Protein AF-A0A5B8XPP7-F1 (afdb_monomer_lite)

Organism: NCBI:txid2600177

Foldseek 3Di:
DDDDDDDDDDDDDDDDDDDDDDDDDDDDDDDDDDDDDDDDDDDDDDDDDDDDDDDDDDDDDDDPDDDDDDDFPPPAAPADAEFQAFDDFRVNYHGQWGQDPRTTHGTAQKKKKKWWKDQFFKWKWKAAQVRDIDTPVRQADPQQKGWDDRQADQRGGDDDIDRTMTMIGRRYDGDFFKMKMKIFGANLQAKIWMKMWMDHRRKIAIDIWTFHSGHGTMTDIAMAGHPDPGPGQFPFDFPADPQQQEDEAQKDKTATDGSHPQFFKKWKAKPPRHGQDMAGPPVRTIGIGGDPAFAKIKMKIFTAGPVGDTRIMDIGIHGYAYNQRDHPQCLVPARYALQSLLSLCVVCDVQAPWDCAAPVRHRPLQGRNSQSVCSVVPHFRAEDDDALIPRGTEHAGNLQSSLVNCCCRPVVKRWYWRAQLYDHDPNPDCSVHNFKIKTQDINNRGQAADDPRLVVSLVSLVSSNFPDWDAHVDPPHRRIIMTGD

InterPro domains:
  IPR009045 Peptidase M74/Hedgehog-like, zinc-binding domain superfamily [SSF55166] (384-484)

Secondary structure (DSSP, 8-state):
-----------------------------------------------------------PPPPP-------S------SSBPTTSB-SSGGGBPTTEEEETTEEEE--SEEEEEEE-SSS-EEEEEE-TTS-EEBTTB-B-TT-EEEEE-SEETTEESSSS--EEEEEEESSPPPSEEEEEEEEESS-SS-EEEEEEEEETTEEEEEEEEE-SSTTEE---EEEEETS---SS---EEPPPHHHHEEESSEEEE-EE-S-SS--EEEEEETTTEEEEEEEGGGTS-EEEE-SS-EEEEEEEEEE-TTS-EEEEEEEEEEEE-TTS----GGG--SS-HHHHHHHHHHTBTTEEE-SS-TTS--SS-SHHHHHHHHHTTPPEEPP-STT--S-EEPPPHHHHHHHHHHHHTT---EEEEESS-S---TT-GGGGT-EEEEEEETTEE--SS-HHHHHHHHHHHHTT-SEEE-BTBTT-TT-EEEE-

Radius of gyration: 31.95 Å; chains: 1; bounding box: 104×78×80 Å

Sequence (485 aa):
MKNLVKAASLLIFALVLQGSGCPEDGSAGLQDSPSGGSGPQGLLDNPGSDDDRPADSGQDPADPDSDLPSTHSTATGNGSLAAGQACSDTAACGVGLACEAGFCVNAGEMRIALVWTGQTDLDLHVRTPSGEEIYYRNRNSDDGGEFQKDGCIADRCDGENGPFSEAVLWVGLPTQGTYEFWAVNYDGVAAANATFEVRHDGHYETFSANVGGSAGAQSSIYTYTVDGEDSGPGDLRINSHTHEQWVRGPGVTFRVDTGSEDITTVSYTADGNFTLGQSTAADDFPLTYTFNNLGEHVIKASGFDNSGMELDNHEITLVVMDRNDGLPNPRSGAVVSERLLAKRIQHHAGSIDLYNVQVSGRNDGADSRSNINASANNQLARQSCYGNAPCGRTRLDARMLQAMVILRQVYGYSFRVTSIAGGSHSRRSRHYRGVAFDVDIINGRSVRGNTTLARQFMRACRDLGATEVLGPGNRGHSGHVHCAW

Structure (mmCIF, N/CA/C/O backbone):
data_AF-A0A5B8XPP7-F1
#
_entry.id   AF-A0A5B8XPP7-F1
#
loop_
_atom_site.group_PDB
_atom_site.id
_atom_site.type_symbol
_atom_site.label_atom_id
_atom_site.label_alt_id
_atom_site.label_comp_id
_atom_site.label_asym_id
_atom_site.label_entity_id
_atom_site.label_seq_id
_atom_site.pdbx_PDB_ins_code
_atom_site.Cartn_x
_atom_site.Cartn_y
_atom_site.Cartn_z
_atom_site.occupancy
_atom_site.B_iso_or_equiv
_atom_site.auth_seq_id
_atom_site.auth_comp_id
_atom_site.auth_asym_id
_atom_site.auth_atom_id
_atom_site.pdbx_PDB_model_num
ATOM 1 N N . MET A 1 1 ? -37.200 -37.316 12.743 1.00 40.22 1 MET A N 1
ATOM 2 C CA . MET A 1 1 ? -37.128 -38.475 11.827 1.00 40.22 1 MET A CA 1
ATOM 3 C C . MET A 1 1 ? -35.769 -38.435 11.149 1.00 40.22 1 MET A C 1
ATOM 5 O O . MET A 1 1 ? -35.443 -37.428 10.542 1.00 40.22 1 MET A O 1
ATOM 9 N N . LYS A 1 2 ? -34.947 -39.457 11.402 1.00 35.50 2 LYS A N 1
ATOM 10 C CA . LYS A 1 2 ? -33.564 -39.625 10.923 1.00 35.50 2 LYS A CA 1
ATOM 11 C C . LYS A 1 2 ? -33.579 -40.244 9.517 1.00 35.50 2 LYS A C 1
ATOM 13 O O . LYS A 1 2 ? -34.421 -41.102 9.305 1.00 35.50 2 LYS A O 1
ATOM 18 N N . ASN A 1 3 ? -32.644 -39.864 8.643 1.00 38.12 3 ASN A N 1
ATOM 19 C CA . ASN A 1 3 ? -32.110 -40.614 7.483 1.00 38.12 3 ASN A CA 1
ATOM 20 C C . ASN A 1 3 ? -30.834 -39.843 7.067 1.00 38.12 3 ASN A C 1
ATOM 22 O O . ASN A 1 3 ? -30.960 -38.694 6.670 1.00 38.12 3 ASN A O 1
ATOM 26 N N . LEU A 1 4 ? -29.575 -40.239 7.302 1.00 34.19 4 LEU A N 1
ATOM 27 C CA . LEU A 1 4 ? -28.856 -41.515 7.156 1.00 34.19 4 LEU A CA 1
ATOM 28 C C . LEU A 1 4 ? -28.816 -42.022 5.705 1.00 34.19 4 LEU A C 1
ATOM 30 O O . LEU A 1 4 ? -29.688 -42.766 5.277 1.00 34.19 4 LEU A O 1
ATOM 34 N N . VAL A 1 5 ? -27.738 -41.672 4.994 1.00 41.34 5 VAL A N 1
ATOM 35 C CA . VAL A 1 5 ? -27.169 -42.489 3.913 1.00 41.34 5 VAL A CA 1
ATOM 36 C C . VAL A 1 5 ? -25.669 -42.617 4.177 1.00 41.34 5 VAL A C 1
ATOM 38 O O . VAL A 1 5 ? -24.947 -41.626 4.246 1.00 41.34 5 VAL A O 1
ATOM 41 N N . LYS A 1 6 ? -25.224 -43.860 4.379 1.00 34.69 6 LYS A N 1
ATOM 42 C CA . LYS A 1 6 ? -23.832 -44.272 4.569 1.00 34.69 6 LYS A CA 1
ATOM 43 C C . LYS A 1 6 ? -23.532 -45.395 3.567 1.00 34.69 6 LYS A C 1
ATOM 45 O O . LYS A 1 6 ? -24.270 -46.370 3.536 1.00 34.69 6 LYS A O 1
ATOM 50 N N . ALA A 1 7 ? -22.405 -45.228 2.873 1.00 33.84 7 ALA A N 1
ATOM 51 C CA . ALA A 1 7 ? -21.412 -46.226 2.449 1.00 33.84 7 ALA A CA 1
ATOM 52 C C . ALA A 1 7 ? -21.721 -47.300 1.378 1.00 33.84 7 ALA A C 1
ATOM 54 O O . ALA A 1 7 ? -22.663 -48.074 1.507 1.00 33.84 7 ALA A O 1
ATOM 55 N N . ALA A 1 8 ? -20.771 -47.401 0.425 1.00 31.41 8 ALA A N 1
ATOM 56 C CA . ALA A 1 8 ? -19.990 -48.589 -0.008 1.00 31.41 8 ALA A CA 1
ATOM 57 C C . ALA A 1 8 ? -19.785 -48.592 -1.542 1.00 31.41 8 ALA A C 1
ATOM 59 O O . ALA A 1 8 ? -20.708 -48.238 -2.261 1.00 31.41 8 ALA A O 1
ATOM 60 N N . SER A 1 9 ? -18.712 -49.079 -2.172 1.00 32.25 9 SER A N 1
ATOM 61 C CA . SER A 1 9 ? -17.289 -49.322 -1.881 1.00 32.25 9 SER A CA 1
ATOM 62 C C . SER A 1 9 ? -16.698 -49.991 -3.148 1.00 32.25 9 SER A C 1
ATOM 64 O O . SER A 1 9 ? -17.393 -50.787 -3.773 1.00 32.25 9 SER A O 1
ATOM 66 N N . LEU A 1 10 ? -15.394 -49.772 -3.401 1.00 30.47 10 LEU A N 1
ATOM 67 C CA . LEU A 1 10 ? -14.413 -50.731 -3.975 1.00 30.47 10 LEU A CA 1
ATOM 68 C C . LEU A 1 10 ? -14.307 -50.932 -5.521 1.00 30.47 10 LEU A C 1
ATOM 70 O O . LEU A 1 10 ? -15.254 -51.404 -6.136 1.00 30.47 10 LEU A O 1
ATOM 74 N N . LEU A 1 11 ? -13.119 -50.677 -6.130 1.00 29.56 11 LEU A N 1
ATOM 75 C CA . LEU A 1 11 ? -12.095 -51.688 -6.551 1.00 29.56 11 LEU A CA 1
ATOM 76 C C . LEU A 1 11 ? -10.967 -51.139 -7.511 1.00 29.56 11 LEU A C 1
ATOM 78 O O . LEU A 1 11 ? -11.280 -50.691 -8.606 1.00 29.56 11 LEU A O 1
ATOM 82 N N . ILE A 1 12 ? -9.682 -51.336 -7.112 1.00 32.16 12 ILE A N 1
ATOM 83 C CA . ILE A 1 12 ? -8.396 -51.655 -7.852 1.00 32.16 12 ILE A CA 1
ATOM 84 C C . ILE A 1 12 ? -7.849 -50.622 -8.892 1.00 32.16 12 ILE A C 1
ATOM 86 O O . ILE A 1 12 ? -8.594 -50.152 -9.733 1.00 32.16 12 ILE A O 1
ATOM 90 N N . PHE A 1 13 ? -6.574 -50.175 -8.933 1.00 30.08 13 PHE A N 1
ATOM 91 C CA . PHE A 1 13 ? -5.285 -50.898 -8.979 1.00 30.08 13 PHE A CA 1
ATOM 92 C C . PHE A 1 13 ? -4.082 -50.074 -8.479 1.00 30.08 13 PHE A C 1
ATOM 94 O O . PHE A 1 13 ? -3.863 -48.945 -8.906 1.00 30.08 13 PHE A O 1
ATOM 101 N N . ALA A 1 14 ? -3.256 -50.714 -7.645 1.00 33.75 14 ALA A N 1
ATOM 102 C CA . ALA A 1 14 ? -1.866 -50.357 -7.383 1.00 33.75 14 ALA A CA 1
ATOM 103 C C . ALA A 1 14 ? -0.955 -51.229 -8.264 1.00 33.75 14 ALA A C 1
ATOM 105 O O . ALA A 1 14 ? -1.193 -52.433 -8.378 1.00 33.75 14 ALA A O 1
ATOM 106 N N . LEU A 1 15 ? 0.097 -50.645 -8.844 1.00 31.34 15 LEU A N 1
ATOM 107 C CA . LEU A 1 15 ? 1.203 -51.393 -9.440 1.00 31.34 15 LEU A CA 1
ATOM 108 C C . LEU A 1 15 ? 2.523 -50.895 -8.841 1.00 31.34 15 LEU A C 1
ATOM 110 O O . LEU A 1 15 ? 2.924 -49.751 -9.030 1.00 31.34 15 LEU A O 1
ATOM 114 N N . VAL A 1 16 ? 3.156 -51.791 -8.089 1.00 32.28 16 VAL A N 1
ATOM 115 C CA . VAL A 1 16 ? 4.529 -51.723 -7.585 1.00 32.28 16 VAL A CA 1
ATOM 116 C C . VAL A 1 16 ? 5.437 -52.361 -8.635 1.00 32.28 16 VAL A C 1
ATOM 118 O O . VAL A 1 16 ? 5.105 -53.431 -9.138 1.00 32.28 16 VAL A O 1
ATOM 121 N N . LEU A 1 17 ? 6.599 -51.765 -8.908 1.00 35.69 17 LEU A N 1
ATOM 122 C CA . LEU A 1 17 ? 7.737 -52.462 -9.512 1.00 35.69 17 LEU A CA 1
ATOM 123 C C . LEU A 1 17 ? 9.041 -51.987 -8.858 1.00 35.69 17 LEU A C 1
ATOM 125 O O . LEU A 1 17 ? 9.388 -50.810 -8.888 1.00 35.69 17 LEU A O 1
ATOM 129 N N . GLN A 1 18 ? 9.707 -52.953 -8.226 1.00 34.72 18 GLN A N 1
ATOM 130 C CA . GLN A 1 18 ? 11.056 -52.917 -7.666 1.00 34.72 18 GLN A CA 1
ATOM 131 C C . GLN A 1 18 ? 12.095 -53.270 -8.747 1.00 34.72 18 GLN A C 1
ATOM 133 O O . GLN A 1 18 ? 11.778 -53.987 -9.695 1.00 34.72 18 GLN A O 1
ATOM 138 N N . GLY A 1 19 ? 13.344 -52.840 -8.543 1.00 32.44 19 GLY A N 1
ATOM 139 C CA . GLY A 1 19 ? 14.541 -53.291 -9.272 1.00 32.44 19 GLY A CA 1
ATOM 140 C C . GLY A 1 19 ? 15.720 -52.345 -8.990 1.00 32.44 19 GLY A C 1
ATOM 141 O O . GLY A 1 19 ? 15.768 -51.277 -9.581 1.00 32.44 19 GLY A O 1
ATOM 142 N N . SER A 1 20 ? 16.515 -52.507 -7.924 1.00 34.69 20 SER A N 1
ATOM 143 C CA . SER A 1 20 ? 17.636 -53.455 -7.722 1.00 34.69 20 SER A CA 1
ATOM 144 C C . SER A 1 20 ? 18.937 -53.065 -8.445 1.00 34.69 20 SER A C 1
ATOM 146 O O . SER A 1 20 ? 19.009 -53.172 -9.663 1.00 34.69 20 SER A O 1
ATOM 148 N N . GLY A 1 21 ? 19.991 -52.772 -7.666 1.00 30.97 21 GLY A N 1
ATOM 149 C CA . GLY A 1 21 ? 21.364 -53.196 -7.989 1.00 30.97 21 GLY A CA 1
ATOM 150 C C . GLY A 1 21 ? 22.427 -52.108 -8.188 1.00 30.97 21 GLY A C 1
ATOM 151 O O . GLY A 1 21 ? 22.639 -51.653 -9.306 1.00 30.97 21 GLY A O 1
ATOM 152 N N . CYS A 1 22 ? 23.171 -51.795 -7.121 1.00 33.78 22 CYS A N 1
ATOM 153 C CA . CYS A 1 22 ? 24.566 -51.334 -7.195 1.00 33.78 22 CYS A CA 1
ATOM 154 C C . CYS A 1 22 ? 25.516 -52.532 -7.395 1.00 33.78 22 CYS A C 1
ATOM 156 O O . CYS A 1 22 ? 25.171 -53.644 -6.986 1.00 33.78 22 CYS A O 1
ATOM 158 N N . PRO A 1 23 ? 26.754 -52.285 -7.853 1.00 45.38 23 PRO A N 1
ATOM 159 C CA . PRO A 1 23 ? 27.913 -53.006 -7.342 1.00 45.38 23 PRO A CA 1
ATOM 160 C C . PRO A 1 23 ? 28.954 -52.054 -6.727 1.00 45.38 23 PRO A C 1
ATOM 162 O O . PRO A 1 23 ? 29.328 -51.045 -7.325 1.00 45.38 23 PRO A O 1
ATOM 165 N N . GLU A 1 24 ? 29.416 -52.416 -5.531 1.00 44.56 24 GLU A N 1
ATOM 166 C CA . GLU A 1 24 ? 30.692 -51.990 -4.948 1.00 44.56 24 GLU A CA 1
ATOM 167 C C . GLU A 1 24 ? 31.795 -52.993 -5.320 1.00 44.56 24 GLU A C 1
ATOM 169 O O . GLU A 1 24 ? 31.503 -54.170 -5.504 1.00 44.56 24 GLU A O 1
ATOM 174 N N . ASP A 1 25 ? 33.033 -52.499 -5.404 1.00 38.44 25 ASP A N 1
ATOM 175 C CA . ASP A 1 25 ? 34.328 -53.152 -5.115 1.00 38.44 25 ASP A CA 1
ATOM 176 C C . ASP A 1 25 ? 35.405 -52.072 -5.402 1.00 38.44 25 ASP A C 1
ATOM 178 O O . ASP A 1 25 ? 35.324 -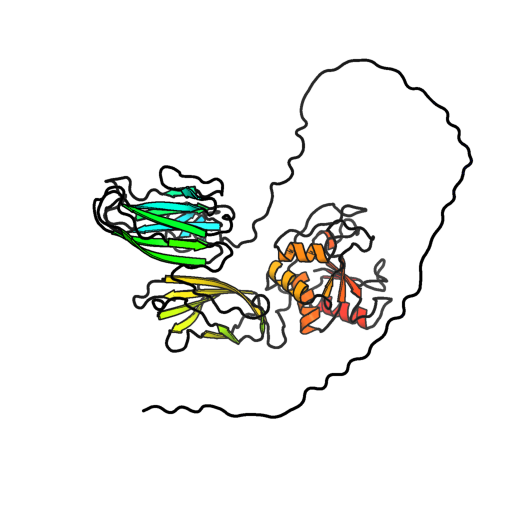51.393 -6.422 1.00 38.44 25 ASP A O 1
ATOM 182 N N . GLY A 1 26 ? 36.448 -51.769 -4.626 1.00 32.50 26 GLY A N 1
ATOM 183 C CA . GLY A 1 26 ? 36.972 -52.261 -3.358 1.00 32.50 26 GLY A CA 1
ATOM 184 C C . GLY A 1 26 ? 38.334 -51.573 -3.083 1.00 32.50 26 GLY A C 1
ATOM 185 O O . GLY A 1 26 ? 39.210 -51.561 -3.938 1.00 32.50 26 GLY A O 1
ATOM 186 N N . SER A 1 27 ? 38.444 -50.950 -1.904 1.00 35.06 27 SER A N 1
ATOM 187 C CA . SER A 1 27 ? 39.590 -50.738 -0.980 1.00 35.06 27 SER A CA 1
ATOM 188 C C . SER A 1 27 ? 41.078 -50.554 -1.390 1.00 35.06 27 SER A C 1
ATOM 190 O O . SER A 1 27 ? 41.650 -51.365 -2.108 1.00 35.06 27 SER A O 1
ATOM 192 N N . ALA A 1 28 ? 41.708 -49.649 -0.604 1.00 33.12 28 ALA A N 1
ATOM 193 C CA . ALA A 1 28 ? 43.111 -49.561 -0.119 1.00 33.12 28 ALA A CA 1
ATOM 194 C C . ALA A 1 28 ? 44.185 -49.090 -1.129 1.00 33.12 28 ALA A C 1
ATOM 196 O O . ALA A 1 28 ? 44.286 -49.618 -2.222 1.00 33.12 28 ALA A O 1
ATOM 197 N N . GLY A 1 29 ? 45.041 -48.091 -0.885 1.00 30.58 29 GLY A N 1
ATOM 198 C CA . GLY A 1 29 ? 45.631 -47.549 0.344 1.00 30.58 29 GLY A CA 1
ATOM 199 C C . GLY A 1 29 ? 47.150 -47.769 0.268 1.00 30.58 29 GLY A C 1
ATOM 200 O O . GLY A 1 29 ? 47.541 -48.912 0.076 1.00 30.58 29 GLY A O 1
ATOM 201 N N . LEU A 1 30 ? 47.973 -46.709 0.358 1.00 31.81 30 LEU A N 1
ATOM 202 C CA . LEU A 1 30 ? 49.319 -46.661 0.972 1.00 31.81 30 LEU A CA 1
ATOM 203 C C . LEU A 1 30 ? 50.063 -45.343 0.661 1.00 31.81 30 LEU A C 1
ATOM 205 O O . LEU A 1 30 ? 49.893 -44.722 -0.385 1.00 31.81 30 LEU A O 1
ATOM 209 N N . GLN A 1 31 ? 50.843 -44.942 1.661 1.00 36.09 31 GLN A N 1
ATOM 210 C CA . GLN A 1 31 ? 51.663 -43.743 1.827 1.00 36.09 31 GLN A CA 1
ATOM 211 C C . GLN A 1 31 ? 52.929 -43.768 0.951 1.00 36.09 31 GLN A C 1
ATOM 213 O O . GLN A 1 31 ? 53.447 -44.845 0.683 1.00 36.09 31 GLN A O 1
ATOM 218 N N . ASP A 1 32 ? 53.446 -42.592 0.569 1.00 31.78 32 ASP A N 1
ATOM 219 C CA . ASP A 1 32 ? 54.797 -42.143 0.962 1.00 31.78 32 ASP A CA 1
ATOM 220 C C . ASP A 1 32 ? 55.148 -40.751 0.391 1.00 31.78 32 ASP A C 1
ATOM 222 O O . ASP A 1 32 ? 54.957 -40.451 -0.785 1.00 31.78 32 ASP A O 1
ATOM 226 N N . SER A 1 33 ? 55.676 -39.894 1.269 1.00 37.53 33 SER A N 1
ATOM 227 C CA . SER A 1 33 ? 56.521 -38.721 0.952 1.00 37.53 33 SER A CA 1
ATOM 228 C C . SER A 1 33 ? 57.992 -39.199 0.897 1.00 37.53 33 SER A C 1
ATOM 230 O O . SER A 1 33 ? 58.245 -40.251 1.486 1.00 37.53 33 SER A O 1
ATOM 232 N N . PRO A 1 34 ? 58.991 -38.487 0.303 1.00 46.88 34 PRO A N 1
ATOM 233 C CA . PRO A 1 34 ? 59.491 -37.224 0.884 1.00 46.88 34 PRO A CA 1
ATOM 234 C C . PRO A 1 34 ? 60.218 -36.194 -0.038 1.00 46.88 34 PRO A C 1
ATOM 236 O O . PRO A 1 34 ? 60.798 -36.512 -1.068 1.00 46.88 34 PRO A O 1
ATOM 239 N N . SER A 1 35 ? 60.251 -34.949 0.471 1.00 34.09 35 SER A N 1
ATOM 240 C CA . SER A 1 35 ? 61.376 -33.978 0.562 1.00 34.09 35 SER A CA 1
ATOM 241 C C . SER A 1 35 ? 62.116 -33.381 -0.659 1.00 34.09 35 SER A C 1
ATOM 243 O O . SER A 1 35 ? 62.692 -34.104 -1.463 1.00 34.09 35 SER A O 1
ATOM 245 N N . GLY A 1 36 ? 62.321 -32.046 -0.603 1.00 30.02 36 GLY A N 1
ATOM 246 C CA . GLY A 1 36 ? 63.621 -31.395 -0.895 1.00 30.02 36 GLY A CA 1
ATOM 247 C C . GLY A 1 36 ? 63.609 -30.082 -1.709 1.00 30.02 36 GLY A C 1
ATOM 248 O O . GLY A 1 36 ? 63.715 -30.144 -2.924 1.00 30.02 36 GLY A O 1
ATOM 249 N N . GLY A 1 37 ? 63.525 -28.904 -1.060 1.00 29.20 37 GLY A N 1
ATOM 250 C CA . GLY A 1 37 ? 64.547 -27.818 -1.103 1.00 29.20 37 GLY A CA 1
ATOM 251 C C . GLY A 1 37 ? 64.252 -26.718 -2.151 1.00 29.20 37 GLY A C 1
ATOM 252 O O . GLY A 1 37 ? 63.786 -27.037 -3.230 1.00 29.20 37 GLY A O 1
ATOM 253 N N . SER A 1 38 ? 64.467 -25.403 -1.986 1.00 33.53 38 SER A N 1
ATOM 254 C CA . SER A 1 38 ? 65.327 -24.608 -1.088 1.00 33.53 38 SER A CA 1
ATOM 255 C C . SER A 1 38 ? 64.905 -23.115 -1.156 1.00 33.53 38 SER A C 1
ATOM 257 O O . SER A 1 38 ? 64.553 -22.650 -2.238 1.00 33.53 38 SER A O 1
ATOM 259 N N . GLY A 1 39 ? 64.977 -22.360 -0.043 1.00 30.38 39 GLY A N 1
ATOM 260 C CA . GLY A 1 39 ? 65.051 -20.872 -0.021 1.00 30.38 39 GLY A CA 1
ATOM 261 C C . GLY A 1 39 ? 66.454 -20.358 -0.420 1.00 30.38 39 GLY A C 1
ATOM 262 O O . GLY A 1 39 ? 67.233 -21.201 -0.876 1.00 30.38 39 GLY A O 1
ATOM 263 N N . PRO A 1 40 ? 66.847 -19.060 -0.260 1.00 49.62 40 PRO A N 1
ATOM 264 C CA . PRO A 1 40 ? 66.629 -18.139 0.897 1.00 49.62 40 PRO A CA 1
ATOM 265 C C . PRO A 1 40 ? 66.149 -16.699 0.493 1.00 49.62 40 PRO A C 1
ATOM 267 O O . PRO A 1 40 ? 66.137 -16.391 -0.691 1.00 49.62 40 PRO A O 1
ATOM 270 N N . GLN A 1 41 ? 65.552 -15.808 1.317 1.00 36.53 41 GLN A N 1
ATOM 271 C CA . GLN A 1 41 ? 65.899 -15.092 2.583 1.00 36.53 41 GLN A CA 1
ATOM 272 C C . GLN A 1 41 ? 66.907 -13.912 2.472 1.00 36.53 41 GLN A C 1
ATOM 274 O O . GLN A 1 41 ? 68.000 -14.089 1.945 1.00 36.53 41 GLN A O 1
ATOM 279 N N . GLY A 1 42 ? 66.539 -12.752 3.061 1.00 29.45 42 GLY A N 1
ATOM 280 C CA . GLY A 1 42 ? 67.396 -11.582 3.382 1.00 29.45 42 GLY A CA 1
ATOM 281 C C . GLY A 1 42 ? 66.677 -10.216 3.250 1.00 29.45 42 GLY A C 1
ATOM 282 O O . GLY A 1 42 ? 66.520 -9.768 2.123 1.00 29.45 42 GLY A O 1
ATOM 283 N N . LEU A 1 43 ? 66.031 -9.638 4.288 1.00 32.22 43 LEU A N 1
ATOM 284 C CA . LEU A 1 43 ? 66.569 -8.729 5.347 1.00 32.22 43 LEU A CA 1
ATOM 285 C C . LEU A 1 43 ? 67.069 -7.363 4.787 1.00 32.22 43 LEU A C 1
ATOM 287 O O . LEU A 1 43 ? 67.746 -7.372 3.772 1.00 32.22 43 LEU A O 1
ATOM 291 N N . LEU A 1 44 ? 66.882 -6.162 5.360 1.00 31.89 44 LEU A N 1
ATOM 292 C CA . LEU A 1 44 ? 66.308 -5.633 6.609 1.00 31.89 44 LEU A CA 1
ATOM 293 C C . LEU A 1 44 ? 66.357 -4.070 6.556 1.00 31.89 44 LEU A C 1
ATOM 295 O O . LEU A 1 44 ? 66.992 -3.509 5.667 1.00 31.89 44 LEU A O 1
ATOM 299 N N . ASP A 1 45 ? 65.763 -3.435 7.576 1.00 31.12 45 ASP A N 1
ATOM 300 C CA . ASP A 1 45 ? 66.123 -2.138 8.200 1.00 31.12 45 ASP A CA 1
ATOM 301 C C . ASP A 1 45 ? 65.294 -0.859 7.932 1.00 31.12 45 ASP A C 1
ATOM 303 O O . ASP A 1 45 ? 65.375 -0.187 6.907 1.00 31.12 45 ASP A O 1
ATOM 307 N N . ASN A 1 46 ? 64.557 -0.500 8.991 1.00 38.03 46 ASN A N 1
ATOM 308 C CA . ASN A 1 46 ? 64.173 0.842 9.450 1.00 38.03 46 ASN A CA 1
ATOM 309 C C . ASN A 1 46 ? 65.200 1.249 10.540 1.00 38.03 46 ASN A C 1
ATOM 311 O O . ASN A 1 46 ? 65.687 0.330 11.209 1.00 38.03 46 ASN A O 1
ATOM 315 N N . PRO A 1 47 ? 65.546 2.533 10.796 1.00 47.56 47 PRO A N 1
ATOM 316 C CA . PRO A 1 47 ? 64.793 3.301 11.813 1.00 47.56 47 PRO A CA 1
ATOM 317 C C . PRO A 1 47 ? 64.871 4.848 11.687 1.00 47.56 47 PRO A C 1
ATOM 319 O O . PRO A 1 47 ? 65.702 5.392 10.963 1.00 47.56 47 PRO A O 1
ATOM 322 N N . GLY A 1 48 ? 64.074 5.572 12.486 1.00 27.67 48 GLY A N 1
ATOM 323 C CA . GLY A 1 48 ? 64.357 6.977 12.823 1.00 27.67 48 GLY A CA 1
ATOM 324 C C . GLY A 1 48 ? 63.151 7.779 13.312 1.00 27.67 48 GLY A C 1
ATOM 325 O O . GLY A 1 48 ? 62.229 8.026 12.546 1.00 27.67 48 GLY A O 1
ATOM 326 N N . SER A 1 49 ? 63.184 8.155 14.585 1.00 33.25 49 SER A N 1
ATOM 327 C CA . SER A 1 49 ? 62.135 8.722 15.429 1.00 33.25 49 SER A CA 1
ATOM 328 C C . SER A 1 49 ? 62.245 10.245 15.642 1.00 33.25 49 SER A C 1
ATOM 330 O O . SER A 1 49 ? 63.268 10.843 15.322 1.00 33.25 49 SER A O 1
ATOM 332 N N . ASP A 1 50 ? 61.182 10.789 16.251 1.00 33.72 50 ASP A N 1
ATOM 333 C CA . ASP A 1 50 ? 61.136 11.899 17.226 1.00 33.72 50 ASP A CA 1
ATOM 334 C C . ASP A 1 50 ? 60.458 13.241 16.843 1.00 33.72 50 ASP A C 1
ATOM 336 O O . ASP A 1 50 ? 60.922 14.017 16.012 1.00 33.72 50 ASP A O 1
ATOM 340 N N . ASP A 1 51 ? 59.351 13.442 17.577 1.00 34.16 51 ASP A N 1
ATOM 341 C CA . ASP A 1 51 ? 58.915 14.611 18.357 1.00 34.16 51 ASP A CA 1
ATOM 342 C C . ASP A 1 51 ? 57.962 15.719 17.845 1.00 34.16 51 ASP A C 1
ATOM 344 O O . ASP A 1 51 ? 58.056 16.267 16.750 1.00 34.16 51 ASP A O 1
ATOM 348 N N . ASP A 1 52 ? 57.067 16.037 18.799 1.00 31.48 52 ASP A N 1
ATOM 349 C CA . ASP A 1 52 ? 56.245 17.232 19.050 1.00 31.48 52 ASP A CA 1
ATOM 350 C C . ASP A 1 52 ? 54.766 17.308 18.581 1.00 31.48 52 ASP A C 1
ATOM 352 O O . ASP A 1 52 ? 54.406 17.723 17.481 1.00 31.48 52 ASP A O 1
ATOM 356 N N . ARG A 1 53 ? 53.872 16.986 19.537 1.00 31.27 53 ARG A N 1
ATOM 357 C CA . ARG A 1 53 ? 52.497 17.526 19.721 1.00 31.27 53 ARG A CA 1
ATOM 358 C C . ARG A 1 53 ? 52.571 18.923 20.409 1.00 31.27 53 ARG A C 1
ATOM 360 O O . ARG A 1 53 ? 53.629 19.184 20.976 1.00 31.27 53 ARG A O 1
ATOM 367 N N . PRO A 1 54 ? 51.499 19.766 20.528 1.00 44.84 54 PRO A N 1
ATOM 368 C CA . PRO A 1 54 ? 50.060 19.428 20.467 1.00 44.84 54 PRO A CA 1
ATOM 369 C C . PRO A 1 54 ? 49.067 20.449 19.831 1.00 44.84 54 PRO A C 1
ATOM 371 O O . PRO A 1 54 ? 49.425 21.569 19.486 1.00 44.84 54 PRO A O 1
ATOM 374 N N . ALA A 1 55 ? 47.784 20.027 19.865 1.00 29.05 55 ALA A N 1
ATOM 375 C CA . ALA A 1 55 ? 46.516 20.793 19.837 1.00 29.05 55 ALA A CA 1
ATOM 376 C C . ALA A 1 55 ? 46.032 21.269 18.444 1.00 29.05 55 ALA A C 1
ATOM 378 O O . ALA A 1 55 ? 46.836 21.654 17.612 1.00 29.05 55 ALA A O 1
ATOM 379 N N . ASP A 1 56 ? 44.752 21.264 18.059 1.00 27.11 56 ASP A N 1
ATOM 380 C CA . ASP A 1 56 ? 43.471 21.190 18.768 1.00 27.11 56 ASP A CA 1
ATOM 381 C C . ASP A 1 56 ? 42.342 20.910 17.739 1.00 27.11 56 ASP A C 1
ATOM 383 O O . ASP A 1 56 ? 42.453 21.292 16.574 1.00 27.11 56 ASP A O 1
ATOM 387 N N . SER A 1 57 ? 41.231 20.347 18.217 1.00 28.09 57 SER A N 1
ATOM 388 C CA . SER A 1 57 ? 39.859 20.380 17.679 1.00 28.09 57 SER A CA 1
ATOM 389 C C . SER A 1 57 ? 39.466 19.557 16.430 1.00 28.09 57 SER A C 1
ATOM 391 O O . SER A 1 57 ? 39.736 19.914 15.288 1.00 28.09 57 SER A O 1
ATOM 393 N N . GLY A 1 58 ? 38.651 18.519 16.680 1.00 31.59 58 GLY A N 1
ATOM 394 C CA . GLY A 1 58 ? 37.410 18.305 15.923 1.00 31.59 58 GLY A CA 1
ATOM 395 C C . GLY A 1 58 ? 37.377 17.191 14.874 1.00 31.59 58 GLY A C 1
ATOM 396 O O . GLY A 1 58 ? 37.233 17.477 13.689 1.00 31.59 58 GLY A O 1
ATOM 397 N N . GLN A 1 59 ? 37.395 15.925 15.297 1.00 27.94 59 GLN A N 1
ATOM 398 C CA . GLN A 1 59 ? 36.800 14.830 14.520 1.00 27.94 59 GLN A CA 1
ATOM 399 C C . GLN A 1 59 ? 35.965 13.947 15.450 1.00 27.94 59 GLN A C 1
ATOM 401 O O . GLN A 1 59 ? 36.522 13.169 16.222 1.00 27.94 59 GLN A O 1
ATOM 406 N N . ASP A 1 60 ? 34.641 14.082 15.359 1.00 31.36 60 ASP A N 1
ATOM 407 C CA . ASP A 1 60 ? 33.718 13.029 15.782 1.00 31.36 60 ASP A CA 1
ATOM 408 C C . ASP A 1 60 ? 33.755 11.891 14.745 1.00 31.36 60 ASP A C 1
ATOM 410 O O . ASP A 1 60 ? 33.746 12.161 13.536 1.00 31.36 60 ASP A O 1
ATOM 414 N N . PRO A 1 61 ? 33.824 10.621 15.177 1.00 32.84 61 PRO A N 1
ATOM 415 C CA . PRO A 1 61 ? 33.687 9.476 14.296 1.00 32.84 61 PRO A CA 1
ATOM 416 C C . PRO A 1 61 ? 32.217 9.252 13.924 1.00 32.84 61 PRO A C 1
ATOM 418 O O . PRO A 1 61 ? 31.303 9.531 14.690 1.00 32.84 61 PRO A O 1
ATOM 421 N N . ALA A 1 62 ? 32.030 8.732 12.714 1.00 30.47 62 ALA A N 1
ATOM 422 C CA . ALA A 1 62 ? 30.753 8.386 12.117 1.00 30.47 62 ALA A CA 1
ATOM 423 C C . ALA A 1 62 ? 29.851 7.545 13.036 1.00 30.47 62 ALA A C 1
ATOM 425 O O . ALA A 1 62 ? 30.276 6.505 13.539 1.00 30.47 62 ALA A O 1
ATOM 426 N N . ASP A 1 63 ? 28.596 7.972 13.142 1.00 30.14 63 ASP A N 1
ATOM 427 C CA . ASP A 1 63 ? 27.473 7.183 13.636 1.00 30.14 63 ASP A CA 1
ATOM 428 C C . ASP A 1 63 ? 26.809 6.452 12.447 1.00 30.14 63 ASP A C 1
ATOM 430 O O . ASP A 1 63 ? 26.405 7.113 11.481 1.00 30.14 63 ASP A O 1
ATOM 434 N N . PRO A 1 64 ? 26.764 5.107 12.417 1.00 39.41 64 PRO A N 1
ATOM 435 C CA . PRO A 1 64 ? 25.935 4.350 11.492 1.00 39.41 64 PRO A CA 1
ATOM 436 C C . PRO A 1 64 ? 24.608 3.971 12.175 1.00 39.41 64 PRO A C 1
ATOM 438 O O . PRO A 1 64 ? 24.626 3.385 13.247 1.00 39.41 64 PRO A O 1
ATOM 441 N N . ASP A 1 65 ? 23.491 4.213 11.483 1.00 34.91 65 ASP A N 1
ATOM 442 C CA . ASP A 1 65 ? 22.089 3.963 11.888 1.00 34.91 65 ASP A CA 1
ATOM 443 C C . ASP A 1 65 ? 21.363 5.091 12.638 1.00 34.91 65 ASP A C 1
ATOM 445 O O . ASP A 1 65 ? 20.974 4.986 13.795 1.00 34.91 65 ASP A O 1
ATOM 449 N N . SER A 1 66 ? 21.000 6.131 11.889 1.00 35.56 66 SER A N 1
ATOM 450 C CA . SER A 1 66 ? 19.706 6.796 12.071 1.00 35.56 66 SER A CA 1
ATOM 451 C C . SER A 1 66 ? 19.249 7.350 10.726 1.00 35.56 66 SER A C 1
ATOM 453 O O . SER A 1 66 ? 19.750 8.363 10.264 1.00 35.56 66 SER A O 1
ATOM 455 N N . ASP A 1 67 ? 18.409 6.584 10.029 1.00 32.50 67 ASP A N 1
ATOM 456 C CA . ASP A 1 67 ? 17.414 7.067 9.059 1.00 32.50 67 ASP A CA 1
ATOM 457 C C . ASP A 1 67 ? 16.764 5.846 8.390 1.00 32.50 67 ASP A C 1
ATOM 459 O O . ASP A 1 67 ? 17.039 5.484 7.239 1.00 32.50 67 ASP A O 1
ATOM 463 N N . LEU A 1 68 ? 15.887 5.178 9.140 1.00 32.22 68 LEU A N 1
ATOM 464 C CA . LEU A 1 68 ? 14.828 4.375 8.542 1.00 32.22 68 LEU A CA 1
ATOM 465 C C . LEU A 1 68 ? 13.675 5.331 8.203 1.00 32.22 68 LEU A C 1
ATOM 467 O O . LEU A 1 68 ? 13.075 5.885 9.121 1.00 32.22 68 LEU A O 1
ATOM 471 N N . PRO A 1 69 ? 13.326 5.550 6.922 1.00 29.12 69 PRO A N 1
ATOM 472 C CA . PRO A 1 69 ? 12.048 6.161 6.598 1.00 29.12 69 PRO A CA 1
ATOM 473 C C . PRO A 1 69 ? 10.958 5.106 6.827 1.00 29.12 69 PRO A C 1
ATOM 475 O O . PRO A 1 69 ? 10.973 4.056 6.177 1.00 29.12 69 PRO A O 1
ATOM 478 N N . SER A 1 70 ? 10.044 5.370 7.765 1.00 32.41 70 SER A N 1
ATOM 479 C CA . SER A 1 70 ? 8.874 4.526 8.019 1.00 32.41 70 SER A CA 1
ATOM 480 C C . SER A 1 70 ? 7.982 4.448 6.776 1.00 32.41 70 SER A C 1
ATOM 482 O O . SER A 1 70 ? 7.925 5.353 5.936 1.00 32.41 70 SER A O 1
ATOM 484 N N . THR A 1 71 ? 7.347 3.292 6.599 1.00 31.98 71 THR A N 1
ATOM 485 C CA . THR A 1 71 ? 6.698 2.881 5.349 1.00 31.98 71 THR A CA 1
ATOM 486 C C . THR A 1 71 ? 5.183 2.788 5.427 1.00 31.98 71 THR A C 1
ATOM 488 O O . THR A 1 71 ? 4.577 2.152 4.564 1.00 31.98 71 THR A O 1
ATOM 491 N N . HIS A 1 72 ? 4.565 3.428 6.412 1.00 37.16 72 HIS A N 1
ATOM 492 C CA . HIS A 1 72 ? 3.142 3.284 6.685 1.00 37.16 72 HIS A CA 1
ATOM 493 C C . HIS A 1 72 ? 2.477 4.656 6.646 1.00 37.16 72 HIS A C 1
ATOM 495 O O . HIS A 1 72 ? 3.004 5.648 7.145 1.00 37.16 72 HIS A O 1
ATOM 501 N N . SER A 1 73 ? 1.374 4.741 5.908 1.00 37.62 73 SER A N 1
ATOM 502 C CA . SER A 1 73 ? 0.639 5.978 5.674 1.00 37.62 73 SER A CA 1
ATOM 503 C C . SER A 1 73 ? -0.080 6.396 6.956 1.00 37.62 73 SER A C 1
ATOM 505 O O . SER A 1 73 ? -1.292 6.242 7.062 1.00 37.62 73 SER A O 1
ATOM 507 N N . THR A 1 74 ? 0.637 6.979 7.914 1.00 44.66 74 THR A N 1
ATOM 508 C CA . THR A 1 74 ? 0.007 7.835 8.916 1.00 44.66 74 THR A CA 1
ATOM 509 C C . THR A 1 74 ? -0.365 9.124 8.194 1.00 44.66 74 THR A C 1
ATOM 511 O O . THR A 1 74 ? 0.480 9.960 7.866 1.00 44.66 74 THR A O 1
ATOM 514 N N . ALA A 1 75 ? -1.641 9.266 7.832 1.00 46.34 75 ALA A N 1
ATOM 515 C CA . ALA A 1 75 ? -2.145 10.539 7.343 1.00 46.34 75 ALA A CA 1
ATOM 516 C C . ALA A 1 75 ? -1.905 11.567 8.455 1.00 46.34 75 ALA A C 1
ATOM 518 O O . ALA A 1 75 ? -2.623 11.600 9.446 1.00 46.34 75 ALA A O 1
ATOM 519 N N . THR A 1 76 ? -0.847 12.362 8.335 1.00 55.19 76 THR A N 1
ATOM 520 C CA . THR A 1 76 ? -0.623 13.500 9.218 1.00 55.19 76 THR A CA 1
ATOM 521 C C . THR A 1 76 ? -1.434 14.661 8.679 1.00 55.19 76 THR A C 1
ATOM 523 O O . THR A 1 76 ? -1.502 14.891 7.466 1.00 55.19 76 THR A O 1
ATOM 526 N N . GLY A 1 77 ? -2.091 15.378 9.582 1.00 55.41 77 GLY A N 1
ATOM 527 C CA . GLY A 1 77 ? -2.808 16.581 9.215 1.00 55.41 77 GLY A CA 1
ATOM 528 C C . GLY A 1 77 ? -1.882 17.631 8.598 1.00 55.41 77 GLY A C 1
ATOM 529 O O . GLY A 1 77 ? -0.677 17.666 8.847 1.00 55.41 77 GLY A O 1
ATOM 530 N N . ASN A 1 78 ? -2.436 18.493 7.750 1.00 75.75 78 ASN A N 1
ATOM 531 C CA . ASN A 1 78 ? -1.732 19.647 7.180 1.00 75.75 78 ASN A CA 1
ATOM 532 C C . ASN A 1 78 ? -2.408 20.979 7.541 1.00 75.75 78 ASN A C 1
ATOM 534 O O . ASN A 1 78 ? -2.079 22.025 6.975 1.00 75.75 78 ASN A O 1
ATOM 538 N N . GLY A 1 79 ? -3.370 20.923 8.455 1.00 77.50 79 GLY A N 1
ATOM 539 C CA . GLY A 1 79 ? -4.141 22.041 8.949 1.00 77.50 79 GLY A CA 1
ATOM 540 C C . GLY A 1 79 ? -3.423 22.790 10.064 1.00 77.50 79 GLY A C 1
ATOM 541 O O . GLY A 1 79 ? -2.216 22.677 10.272 1.00 77.50 79 GLY A O 1
ATOM 542 N N . SER A 1 80 ? -4.179 23.623 10.770 1.00 83.69 80 SER A N 1
ATOM 543 C CA . SER A 1 80 ? -3.644 24.535 11.786 1.00 83.69 80 SER A CA 1
ATOM 544 C C . SER A 1 80 ? -4.087 24.202 13.208 1.00 83.69 80 SER A C 1
ATOM 546 O O . SER A 1 80 ? -3.706 24.923 14.128 1.00 83.69 80 SER A O 1
ATOM 548 N N . LEU A 1 81 ? -4.925 23.176 13.400 1.00 77.81 81 LEU A N 1
ATOM 549 C CA . LEU A 1 81 ? -5.409 22.799 14.725 1.00 77.81 81 LEU A CA 1
ATOM 550 C C . LEU A 1 81 ? -4.309 22.071 15.507 1.00 77.81 81 LEU A C 1
ATOM 552 O O . LEU A 1 81 ? -3.757 21.074 15.047 1.00 77.81 81 LEU A O 1
ATOM 556 N N . ALA A 1 82 ? -3.989 22.578 16.691 1.00 75.00 82 ALA A N 1
ATOM 557 C CA . ALA A 1 82 ? -3.056 21.981 17.634 1.00 75.00 82 ALA A CA 1
ATOM 558 C C . ALA A 1 82 ? -3.682 20.794 18.386 1.00 75.00 82 ALA A C 1
ATOM 560 O O . ALA A 1 82 ? -4.904 20.628 18.410 1.00 75.00 82 ALA A O 1
ATOM 561 N N . ALA A 1 83 ? -2.837 19.995 19.043 1.00 73.38 83 ALA A N 1
ATOM 562 C CA . ALA A 1 83 ? -3.285 18.892 19.886 1.00 73.38 83 ALA A CA 1
ATOM 563 C C . ALA A 1 83 ? -4.296 19.376 20.948 1.00 73.38 83 ALA A C 1
ATOM 565 O O . ALA A 1 83 ? -4.131 20.444 21.541 1.00 73.38 83 ALA A O 1
ATOM 566 N N . GLY A 1 84 ? -5.362 18.606 21.160 1.00 61.56 84 GLY A N 1
ATOM 567 C CA . GLY A 1 84 ? -6.486 18.921 22.041 1.00 61.56 84 GLY A CA 1
ATOM 568 C C . GLY A 1 84 ? -7.570 19.819 21.430 1.00 61.56 84 GLY A C 1
ATOM 569 O O . GLY A 1 84 ? -8.599 20.029 22.068 1.00 61.56 84 GLY A O 1
ATOM 570 N N . GLN A 1 85 ? -7.395 20.353 20.214 1.00 68.31 85 GLN A N 1
ATOM 571 C CA . GLN A 1 85 ? -8.432 21.156 19.552 1.00 68.31 85 GLN A CA 1
ATOM 572 C C . GLN A 1 85 ? -9.441 20.285 18.803 1.00 68.31 85 GLN A C 1
ATOM 574 O O . GLN A 1 85 ? -9.063 19.295 18.185 1.00 68.31 85 GLN A O 1
ATOM 579 N N . ALA A 1 86 ? -10.715 20.682 18.825 1.00 71.94 86 ALA A N 1
ATOM 580 C CA . ALA A 1 86 ? -11.774 19.943 18.148 1.00 71.94 86 ALA A CA 1
ATOM 581 C C . ALA A 1 86 ? -11.594 19.941 16.619 1.00 71.94 86 ALA A C 1
ATOM 583 O O . ALA A 1 86 ? -11.303 20.985 16.033 1.00 71.94 86 ALA A O 1
ATOM 584 N N . CYS A 1 87 ? -11.811 18.798 15.975 1.00 70.19 87 CYS A N 1
ATOM 585 C CA . CYS A 1 87 ? -11.603 18.573 14.546 1.00 70.19 87 CYS A CA 1
ATOM 586 C C . CYS A 1 87 ? -12.713 17.693 13.950 1.00 70.19 87 CYS A C 1
ATOM 588 O O . CYS A 1 87 ? -13.374 16.932 14.655 1.00 70.19 87 CYS A O 1
ATOM 590 N N . SER A 1 88 ? -12.926 17.812 12.638 1.00 73.25 88 SER A N 1
ATOM 591 C CA . SER A 1 88 ? -13.879 16.986 11.878 1.00 73.25 88 SER A CA 1
ATOM 592 C C . SER A 1 88 ? -13.210 15.881 11.062 1.00 73.25 88 SER A C 1
ATOM 594 O O . SER A 1 88 ? -13.854 14.894 10.726 1.00 73.25 88 SER A O 1
ATOM 596 N N . ASP A 1 89 ? -11.938 16.068 10.716 1.00 67.31 89 ASP A N 1
ATOM 597 C CA . ASP A 1 89 ? -11.104 15.129 9.975 1.00 67.31 89 ASP A CA 1
ATOM 598 C C . ASP A 1 89 ? -9.621 15.441 10.227 1.00 67.31 89 ASP A C 1
ATOM 600 O O . ASP A 1 89 ? -9.265 16.514 10.726 1.00 67.31 89 ASP A O 1
ATOM 604 N N . THR A 1 90 ? -8.746 14.490 9.895 1.00 69.62 90 THR A N 1
ATOM 605 C CA . THR A 1 90 ? -7.303 14.602 10.143 1.00 69.62 90 THR A CA 1
ATOM 606 C C . THR A 1 90 ? -6.656 15.749 9.373 1.00 69.62 90 THR A C 1
ATOM 608 O O . THR A 1 90 ? -5.705 16.341 9.872 1.00 69.62 90 THR A O 1
ATOM 611 N N . ALA A 1 91 ? -7.189 16.148 8.213 1.00 75.12 91 ALA A N 1
ATOM 612 C CA . ALA A 1 91 ? -6.630 17.259 7.445 1.00 75.12 91 ALA A CA 1
ATOM 613 C C . ALA A 1 91 ? -6.760 18.601 8.185 1.00 75.12 91 ALA A C 1
ATOM 615 O O . ALA A 1 91 ? -5.934 19.489 7.987 1.00 75.12 91 ALA A O 1
ATOM 616 N N . ALA A 1 92 ? -7.741 18.746 9.080 1.00 78.88 92 ALA A N 1
ATOM 617 C CA . ALA A 1 92 ? -7.872 19.925 9.930 1.00 78.88 92 ALA A CA 1
ATOM 618 C C . ALA A 1 92 ? -6.744 20.047 10.982 1.00 78.88 92 ALA A C 1
ATOM 620 O O . ALA A 1 92 ? -6.430 21.160 11.422 1.00 78.88 92 ALA A O 1
ATOM 621 N N . CYS A 1 93 ? -6.120 18.931 11.367 1.00 76.88 93 CYS A N 1
ATOM 622 C CA . CYS A 1 93 ? -5.073 18.878 12.383 1.00 76.88 93 CYS A CA 1
ATOM 623 C C . CYS A 1 93 ? -3.702 19.308 11.855 1.00 76.88 93 CYS A C 1
ATOM 625 O O . CYS A 1 93 ? -3.424 19.237 10.662 1.00 76.88 93 CYS A O 1
ATOM 627 N N . GLY A 1 94 ? -2.850 19.805 12.748 1.00 74.56 94 GLY A N 1
ATOM 628 C CA . GLY A 1 94 ? -1.472 20.177 12.446 1.00 74.56 94 GLY A CA 1
ATOM 629 C C . GLY A 1 94 ? -0.604 18.996 12.014 1.00 74.56 94 GLY A C 1
ATOM 630 O O . GLY A 1 94 ? -0.961 17.832 12.186 1.00 74.56 94 GLY A O 1
ATOM 631 N N . VAL A 1 95 ? 0.573 19.308 11.471 1.00 71.94 95 VAL A N 1
ATOM 632 C CA . VAL A 1 95 ? 1.568 18.295 11.089 1.00 71.94 95 VAL A CA 1
ATOM 633 C C . VAL A 1 95 ? 1.948 17.450 12.304 1.00 71.94 95 VAL A C 1
ATOM 635 O O . VAL A 1 95 ? 2.236 17.990 13.369 1.00 71.94 95 VAL A O 1
ATOM 638 N N . GLY A 1 96 ? 1.952 16.127 12.127 1.00 67.31 96 GLY A N 1
ATOM 639 C CA . GLY A 1 96 ? 2.195 15.166 13.206 1.00 67.31 96 GLY A CA 1
ATOM 640 C C . GLY A 1 96 ? 0.972 14.876 14.079 1.00 67.31 96 GLY A C 1
ATOM 641 O O . GLY A 1 96 ? 1.115 14.199 15.091 1.00 67.31 96 GLY A O 1
ATOM 642 N N . LEU A 1 97 ? -0.216 15.367 13.707 1.00 69.62 97 LEU A N 1
ATOM 643 C CA . LEU A 1 97 ? -1.461 15.143 14.438 1.00 69.62 97 LEU A CA 1
ATOM 644 C C . LEU A 1 97 ? -2.509 14.422 13.575 1.00 69.62 97 LEU A C 1
ATOM 646 O O . LEU A 1 97 ? -2.543 14.594 12.354 1.00 69.62 97 LEU A O 1
ATOM 650 N N . ALA A 1 98 ? -3.385 13.656 14.224 1.00 71.31 98 ALA A N 1
ATOM 651 C CA . ALA A 1 98 ? -4.547 12.987 13.640 1.00 71.31 98 ALA A CA 1
ATOM 652 C C . ALA A 1 98 ? -5.842 13.449 14.325 1.00 71.31 98 ALA A C 1
ATOM 654 O O . ALA A 1 98 ? -5.815 13.801 15.504 1.00 71.31 98 ALA A O 1
ATOM 655 N N . CYS A 1 99 ? -6.965 13.471 13.599 1.00 63.31 99 CYS A N 1
ATOM 656 C CA . CYS A 1 99 ? -8.261 13.815 14.183 1.00 63.31 99 CYS A CA 1
ATOM 657 C C . CYS A 1 99 ? -8.955 12.576 14.731 1.00 63.31 99 CYS A C 1
ATOM 659 O O . CYS A 1 99 ? -9.336 11.684 13.977 1.00 63.31 99 CYS A O 1
ATOM 661 N N . GLU A 1 100 ? -9.117 12.528 16.046 1.00 64.19 100 GLU A N 1
ATOM 662 C CA . GLU A 1 100 ? -9.444 11.317 16.784 1.00 64.19 100 GLU A CA 1
ATOM 663 C C . GLU A 1 100 ? -10.469 11.645 17.871 1.00 64.19 100 GLU A C 1
ATOM 665 O O . GLU A 1 100 ? -10.286 12.583 18.645 1.00 64.19 100 GLU A O 1
ATOM 670 N N . ALA A 1 101 ? -11.598 10.928 17.878 1.00 56.09 101 ALA A N 1
ATOM 671 C CA . ALA A 1 101 ? -12.759 11.228 18.730 1.00 56.09 101 ALA A CA 1
ATOM 672 C C . ALA A 1 101 ? -13.212 12.709 18.677 1.00 56.09 101 ALA A C 1
ATOM 674 O O . ALA A 1 101 ? -13.734 13.259 19.647 1.00 56.09 101 ALA A O 1
ATOM 675 N N . GLY A 1 102 ? -13.004 13.366 17.530 1.00 62.00 102 GLY A N 1
ATOM 676 C CA . GLY A 1 102 ? -13.339 14.773 17.323 1.00 62.00 102 GLY A CA 1
ATOM 677 C C . GLY A 1 102 ? -12.314 15.767 17.870 1.00 62.00 102 GLY A C 1
ATOM 678 O O . GLY A 1 102 ? -12.636 16.950 17.930 1.00 62.00 102 GLY A O 1
ATOM 679 N N . PHE A 1 103 ? -11.102 15.336 18.242 1.00 72.44 103 PHE A N 1
ATOM 680 C CA . PHE A 1 103 ? -10.006 16.200 18.694 1.00 72.44 103 PHE A CA 1
ATOM 681 C C . PHE A 1 103 ? -8.669 15.836 18.031 1.00 72.44 103 PHE A C 1
ATOM 683 O O . PHE A 1 103 ? -8.397 14.677 17.740 1.00 72.44 103 PHE A O 1
ATOM 690 N N . CYS A 1 104 ? -7.805 16.820 17.791 1.00 70.50 104 CYS A N 1
ATOM 691 C CA . CYS A 1 104 ? -6.468 16.562 17.267 1.00 70.50 104 CYS A CA 1
ATOM 692 C C . CYS A 1 104 ? -5.587 15.926 18.346 1.00 70.50 104 CYS A C 1
ATOM 694 O O . CYS A 1 104 ? -5.453 16.475 19.437 1.00 70.50 104 CYS A O 1
ATOM 696 N N . VAL A 1 105 ? -4.943 14.805 18.045 1.00 70.00 105 VAL A N 1
ATOM 697 C CA . VAL A 1 105 ? -4.006 14.101 18.940 1.00 70.00 105 VAL A CA 1
ATOM 698 C C . VAL A 1 105 ? -2.702 13.805 18.206 1.00 70.00 105 VAL A C 1
ATOM 700 O O . VAL A 1 105 ? -2.679 13.858 16.979 1.00 70.00 105 VAL A O 1
ATOM 703 N N . ASN A 1 106 ? -1.622 13.501 18.930 1.00 66.88 106 ASN A N 1
ATOM 704 C CA . ASN A 1 106 ? -0.363 13.073 18.312 1.00 66.88 106 ASN A CA 1
ATOM 705 C C . ASN A 1 106 ? -0.595 11.830 17.441 1.00 66.88 106 ASN A C 1
ATOM 707 O O . ASN A 1 106 ? -1.200 10.855 17.890 1.00 66.88 106 ASN A O 1
ATOM 711 N N . ALA A 1 107 ? -0.129 11.884 16.194 1.00 64.12 107 ALA A N 1
ATOM 712 C CA . ALA A 1 107 ? -0.097 10.726 15.316 1.00 64.12 107 ALA A CA 1
ATOM 713 C C . ALA A 1 107 ? 1.005 9.763 15.787 1.00 64.12 107 ALA A C 1
ATOM 715 O O . ALA A 1 107 ? 2.090 10.198 16.175 1.00 64.12 107 ALA A O 1
ATOM 716 N N . GLY A 1 108 ? 0.724 8.464 15.742 1.00 65.44 108 GLY A N 1
ATOM 717 C CA . GLY A 1 108 ? 1.675 7.397 16.047 1.00 65.44 108 GLY A CA 1
ATOM 718 C C . GLY A 1 108 ? 1.301 6.118 15.306 1.00 65.44 108 GLY A C 1
ATOM 719 O O . GLY A 1 108 ? 0.208 6.034 14.744 1.00 65.44 108 GLY A O 1
ATOM 720 N N . GLU A 1 109 ? 2.217 5.154 15.279 1.00 69.12 109 GLU A N 1
ATOM 721 C CA . GLU A 1 109 ? 2.028 3.858 14.616 1.00 69.12 109 GLU A CA 1
ATOM 722 C C . GLU A 1 109 ? 1.001 2.993 15.361 1.00 69.12 109 GLU A C 1
ATOM 724 O O . GLU A 1 109 ? 0.233 2.277 14.722 1.00 69.12 109 GLU A O 1
ATOM 729 N N . MET A 1 110 ? 0.937 3.095 16.697 1.00 84.56 110 MET A N 1
ATOM 730 C CA . MET A 1 110 ? -0.055 2.391 17.515 1.00 84.56 110 MET A CA 1
ATOM 731 C C . MET A 1 110 ? -0.560 3.234 18.692 1.00 84.56 110 MET A C 1
ATOM 733 O O . MET A 1 110 ? 0.202 3.966 19.325 1.00 84.56 110 MET A O 1
ATOM 737 N N . ARG A 1 111 ? -1.848 3.105 19.024 1.00 88.81 111 ARG A N 1
ATOM 738 C CA . ARG A 1 111 ? -2.483 3.697 20.209 1.00 88.81 111 ARG A CA 1
ATOM 739 C C . ARG A 1 111 ? -3.399 2.686 20.885 1.00 88.81 111 ARG A C 1
ATOM 741 O O . ARG A 1 111 ? -4.222 2.076 20.215 1.00 88.81 111 ARG A O 1
ATOM 748 N N . ILE A 1 112 ? -3.318 2.600 22.209 1.00 92.50 112 ILE A N 1
ATOM 749 C CA . ILE A 1 112 ? -4.332 1.951 23.049 1.00 92.50 112 ILE A CA 1
ATOM 750 C C . ILE A 1 112 ? -4.926 3.031 23.946 1.00 92.50 112 ILE A C 1
ATOM 752 O O . ILE A 1 112 ? -4.192 3.681 24.691 1.00 92.50 112 ILE A O 1
ATOM 756 N N . ALA A 1 113 ? -6.233 3.251 23.854 1.00 91.50 113 ALA A N 1
ATOM 757 C CA . ALA A 1 113 ? -6.951 4.238 24.646 1.00 91.50 113 ALA A CA 1
ATOM 758 C C . ALA A 1 113 ? -8.055 3.587 25.480 1.00 91.50 113 ALA A C 1
ATOM 760 O O . ALA A 1 113 ? -8.666 2.618 25.050 1.00 91.50 113 ALA A O 1
ATOM 761 N N . LEU A 1 114 ? -8.320 4.146 26.655 1.00 93.81 114 LEU A N 1
ATOM 762 C CA . LEU A 1 114 ? -9.463 3.846 27.512 1.00 93.81 114 LEU A CA 1
ATOM 763 C C . LEU A 1 114 ? -10.394 5.056 27.488 1.00 93.81 114 LEU A C 1
ATOM 765 O O . LEU A 1 114 ? -9.935 6.172 27.715 1.00 93.81 114 LEU A O 1
ATOM 769 N N . VAL A 1 115 ? -11.685 4.848 27.245 1.00 90.31 115 VAL A N 1
ATOM 770 C CA . VAL A 1 115 ? -12.712 5.896 27.199 1.00 90.31 115 VAL A CA 1
ATOM 771 C C . VAL A 1 115 ? -13.886 5.506 28.089 1.00 90.31 115 VAL A C 1
ATOM 773 O O . VAL A 1 115 ? -14.373 4.378 28.028 1.00 90.31 115 VAL A O 1
ATOM 776 N N . TRP A 1 116 ? -14.376 6.429 28.915 1.00 90.81 116 TRP A N 1
ATOM 777 C CA . TRP A 1 116 ? -15.526 6.174 29.786 1.00 90.81 116 TRP A CA 1
ATOM 778 C C . TRP A 1 116 ? -16.351 7.430 30.061 1.00 90.81 116 TRP A C 1
ATOM 780 O O . TRP A 1 116 ? -15.981 8.555 29.724 1.00 90.81 116 TRP A O 1
ATOM 790 N N . THR A 1 117 ? -17.503 7.225 30.691 1.00 86.06 117 THR A N 1
ATOM 791 C CA . THR A 1 117 ? -18.380 8.292 31.188 1.00 86.06 117 THR A CA 1
ATOM 792 C C . THR A 1 117 ? -18.687 8.066 32.662 1.00 86.06 117 THR A C 1
ATOM 794 O O . THR A 1 117 ? -18.732 6.921 33.111 1.00 86.06 117 THR A O 1
ATOM 797 N N . GLY A 1 118 ? -18.988 9.143 33.386 1.00 82.44 118 GLY A N 1
ATOM 798 C CA . GLY A 1 118 ? -19.256 9.103 34.826 1.00 82.44 118 GLY A CA 1
ATOM 799 C C . GLY A 1 118 ? -18.033 9.484 35.659 1.00 82.44 118 GLY A C 1
ATOM 800 O O . GLY A 1 118 ? -16.900 9.212 35.279 1.00 82.44 118 GLY A O 1
ATOM 801 N N . GLN A 1 119 ? -18.274 10.169 36.778 1.00 84.56 119 GLN A N 1
ATOM 802 C CA . GLN A 1 119 ? -17.221 10.724 37.632 1.00 84.56 119 GLN A CA 1
ATOM 803 C C . GLN A 1 119 ? -16.613 9.654 38.543 1.00 84.56 119 GLN A C 1
ATOM 805 O O . GLN A 1 119 ? -16.951 9.560 39.721 1.00 84.56 119 GLN A O 1
ATOM 810 N N . THR A 1 120 ? -15.770 8.812 37.961 1.00 88.81 120 THR A N 1
ATOM 811 C CA . THR A 1 120 ? -14.894 7.876 38.665 1.00 88.81 120 THR A CA 1
ATOM 812 C C . THR A 1 120 ? -13.569 7.854 37.919 1.00 88.81 120 THR A C 1
ATOM 814 O O . THR A 1 120 ? -13.548 7.954 36.688 1.00 88.81 120 THR A O 1
ATOM 817 N N . ASP A 1 121 ? -12.486 7.756 38.668 1.00 90.75 121 ASP A N 1
ATOM 818 C CA . ASP A 1 121 ? -11.133 7.704 38.139 1.00 90.75 121 ASP A CA 1
ATOM 819 C C . ASP A 1 121 ? -10.795 6.288 37.655 1.00 90.75 121 ASP A C 1
ATOM 821 O O . ASP A 1 121 ? -10.631 5.368 38.464 1.00 90.75 121 ASP A O 1
ATOM 825 N N . LEU A 1 122 ? -10.766 6.098 36.333 1.00 93.12 122 LEU A N 1
ATOM 826 C CA . LEU A 1 122 ? -10.321 4.852 35.722 1.00 93.12 122 LEU A CA 1
ATOM 827 C C . LEU A 1 122 ? -8.915 5.027 35.148 1.00 93.12 122 LEU A C 1
ATOM 829 O O . LEU A 1 122 ? -8.729 5.786 34.202 1.00 93.12 122 LEU A O 1
ATOM 833 N N . ASP A 1 123 ? -7.987 4.220 35.651 1.00 94.56 123 ASP A N 1
ATOM 834 C CA . ASP A 1 123 ? -6.621 4.115 35.152 1.00 94.56 123 ASP A CA 1
ATOM 835 C C . ASP A 1 123 ? -6.540 3.086 34.013 1.00 94.56 123 ASP A C 1
ATOM 837 O O . ASP A 1 123 ? -6.957 1.928 34.163 1.00 94.56 123 ASP A O 1
ATOM 841 N N . LEU A 1 124 ? -5.926 3.470 32.896 1.00 96.94 124 LEU A N 1
ATOM 842 C CA . LEU A 1 124 ? -5.472 2.582 31.833 1.00 96.94 124 LEU A CA 1
ATOM 843 C C . LEU A 1 124 ? -4.146 1.934 32.230 1.00 96.94 124 LEU A C 1
ATOM 845 O O . LEU A 1 124 ? -3.139 2.603 32.473 1.00 96.94 124 LEU A O 1
ATOM 849 N N . HIS A 1 125 ? -4.134 0.608 32.185 1.00 98.06 125 HIS A N 1
ATOM 850 C CA . HIS A 1 125 ? -2.925 -0.192 32.267 1.00 98.06 125 HIS A CA 1
ATOM 851 C C . HIS A 1 125 ? -2.704 -0.929 30.950 1.00 98.06 125 HIS A C 1
ATOM 853 O O . HIS A 1 125 ? -3.621 -1.557 30.417 1.00 98.06 125 HIS A O 1
ATOM 859 N N . VAL A 1 126 ? -1.471 -0.881 30.451 1.00 97.94 126 VAL A N 1
ATOM 860 C CA . VAL A 1 126 ? -1.040 -1.613 29.258 1.00 97.94 126 VAL A CA 1
ATOM 861 C C . VAL A 1 126 ? 0.230 -2.379 29.575 1.00 97.94 126 VAL A C 1
ATOM 863 O O . VAL A 1 126 ? 1.186 -1.798 30.067 1.00 97.94 126 VAL A O 1
ATOM 866 N N . ARG A 1 127 ? 0.280 -3.670 29.265 1.00 97.81 127 ARG A N 1
ATOM 867 C CA . ARG A 1 127 ? 1.489 -4.486 29.335 1.00 97.81 127 ARG A CA 1
ATOM 868 C C . ARG A 1 127 ? 1.995 -4.789 27.930 1.00 97.81 127 ARG A C 1
ATOM 870 O O . ARG A 1 127 ? 1.247 -5.297 27.098 1.00 97.81 127 ARG A O 1
ATOM 877 N N . THR A 1 128 ? 3.258 -4.473 27.677 1.00 95.31 128 THR A N 1
ATOM 878 C CA . THR A 1 128 ? 3.936 -4.711 26.398 1.00 95.31 128 THR A CA 1
ATOM 879 C C . THR A 1 128 ? 4.298 -6.194 26.224 1.00 95.31 128 THR A C 1
ATOM 881 O O . THR A 1 128 ? 4.341 -6.939 27.211 1.00 95.31 128 THR A O 1
ATOM 884 N N . PRO A 1 129 ? 4.656 -6.640 25.003 1.00 94.06 129 PRO A N 1
ATOM 885 C CA . PRO A 1 129 ? 5.118 -8.007 24.756 1.00 94.06 129 PRO A CA 1
ATOM 886 C C . PRO A 1 129 ? 6.363 -8.408 25.560 1.00 94.06 129 PRO A C 1
ATOM 888 O O . PRO A 1 129 ? 6.575 -9.592 25.828 1.00 94.06 129 PRO A O 1
ATOM 891 N N . SER A 1 130 ? 7.197 -7.442 25.963 1.00 91.38 130 SER A N 1
ATOM 892 C CA . SER A 1 130 ? 8.356 -7.692 26.832 1.00 91.38 130 SER A CA 1
ATOM 893 C C . SER A 1 130 ? 7.973 -7.886 28.306 1.00 91.38 130 SER A C 1
ATOM 895 O O . SER A 1 130 ? 8.814 -8.294 29.109 1.00 91.38 130 SER A O 1
ATOM 897 N N . GLY A 1 131 ? 6.707 -7.641 28.660 1.00 94.75 131 GLY A N 1
ATOM 898 C CA . GLY A 1 131 ? 6.160 -7.742 30.011 1.00 94.75 131 GLY A CA 1
ATOM 899 C C . GLY A 1 131 ? 6.217 -6.440 30.813 1.00 94.75 131 GLY A C 1
ATOM 900 O O . GLY A 1 131 ? 5.861 -6.449 31.991 1.00 94.75 131 GLY A O 1
ATOM 901 N N . GLU A 1 132 ? 6.658 -5.334 30.211 1.00 97.06 132 GLU A N 1
ATOM 902 C CA . GLU A 1 132 ? 6.691 -4.027 30.865 1.00 97.06 132 GLU A CA 1
ATOM 903 C C . GLU A 1 132 ? 5.287 -3.422 30.947 1.00 97.06 132 GLU A C 1
ATOM 905 O O . GLU A 1 132 ? 4.528 -3.478 29.987 1.00 97.06 132 GLU A O 1
ATOM 910 N N . GLU A 1 133 ? 4.928 -2.849 32.095 1.00 97.56 133 GLU A N 1
ATOM 911 C CA . GLU A 1 133 ? 3.601 -2.271 32.318 1.00 97.56 133 GLU A CA 1
ATOM 912 C C . GLU A 1 133 ? 3.644 -0.742 32.300 1.00 97.56 133 GLU A C 1
ATOM 914 O O . GLU A 1 133 ? 4.361 -0.131 33.091 1.00 97.56 133 GLU A O 1
ATOM 919 N N . ILE A 1 134 ? 2.837 -0.135 31.437 1.00 97.75 134 ILE A N 1
ATOM 920 C CA . ILE A 1 134 ? 2.666 1.300 31.243 1.00 97.75 134 ILE A CA 1
ATOM 921 C C . ILE A 1 134 ? 1.339 1.731 31.875 1.00 97.75 134 ILE A C 1
ATOM 923 O O . ILE A 1 134 ? 0.291 1.149 31.594 1.00 97.75 134 ILE A O 1
ATOM 927 N N . TYR A 1 135 ? 1.389 2.754 32.725 1.00 95.31 135 TYR A N 1
ATOM 928 C CA . TYR A 1 135 ? 0.243 3.374 33.404 1.00 95.31 135 TYR A CA 1
ATOM 929 C C . TYR A 1 135 ? 0.673 4.735 33.982 1.00 95.31 135 TYR A C 1
ATOM 931 O O . TYR A 1 135 ? 1.840 5.119 33.866 1.00 95.31 135 TYR A O 1
ATOM 939 N N . TYR A 1 136 ? -0.211 5.475 34.657 1.00 89.69 136 TYR A N 1
ATOM 940 C CA . TYR A 1 136 ? 0.076 6.855 35.087 1.00 89.69 136 TYR A CA 1
ATOM 941 C C . TYR A 1 136 ? 1.376 7.045 35.910 1.00 89.69 136 TYR A C 1
ATOM 943 O O . TYR A 1 136 ? 1.975 8.125 35.852 1.00 89.69 136 TYR A O 1
ATOM 951 N N . ARG A 1 137 ? 1.855 6.027 36.656 1.00 91.69 137 ARG A N 1
ATOM 952 C CA . ARG A 1 137 ? 3.152 6.086 37.381 1.00 91.69 137 ARG A CA 1
ATOM 953 C C . ARG A 1 137 ? 4.341 5.531 36.607 1.00 91.69 137 ARG A C 1
ATOM 955 O O . ARG A 1 137 ? 5.461 5.929 36.917 1.00 91.69 137 ARG A O 1
ATOM 962 N N . ASN A 1 138 ? 4.122 4.633 35.650 1.00 95.19 138 ASN A N 1
ATOM 963 C CA . ASN A 1 138 ? 5.162 4.161 34.740 1.00 95.19 138 ASN A CA 1
ATOM 964 C C . ASN A 1 138 ? 4.795 4.579 33.318 1.00 95.19 138 ASN A C 1
ATOM 966 O O . ASN A 1 138 ? 4.135 3.849 32.591 1.00 95.19 138 ASN A O 1
ATOM 970 N N . ARG A 1 139 ? 5.142 5.816 32.963 1.00 94.88 139 ARG A N 1
ATOM 971 C CA . ARG A 1 139 ? 4.583 6.492 31.783 1.00 94.88 139 ARG A CA 1
ATOM 972 C C . ARG A 1 139 ? 5.291 6.164 30.474 1.00 94.88 139 ARG A C 1
ATOM 974 O O . ARG A 1 139 ? 4.864 6.656 29.434 1.00 94.88 139 ARG A O 1
ATOM 981 N N . ASN A 1 140 ? 6.372 5.401 30.524 1.00 94.25 140 ASN A N 1
ATOM 982 C CA . ASN A 1 140 ? 7.203 5.091 29.375 1.00 94.25 140 ASN A CA 1
ATOM 983 C C . ASN A 1 140 ? 7.591 3.615 29.419 1.00 94.25 140 ASN A C 1
ATOM 985 O O . ASN A 1 140 ? 7.748 3.072 30.512 1.00 94.25 140 ASN A O 1
ATOM 989 N N . SER A 1 141 ? 7.776 3.017 28.247 1.00 94.56 141 SER A N 1
ATOM 990 C CA . SER A 1 141 ? 8.384 1.698 28.080 1.00 94.56 141 SER A CA 1
ATOM 991 C C . SER A 1 141 ? 9.626 1.745 27.196 1.00 94.56 141 SER A C 1
ATOM 993 O O . SER A 1 141 ? 9.799 2.658 26.382 1.00 94.56 141 SER A O 1
ATOM 995 N N . ASP A 1 142 ? 10.471 0.721 27.313 1.00 90.00 142 ASP A N 1
ATOM 996 C CA . ASP A 1 142 ? 11.670 0.544 26.485 1.00 90.00 142 ASP A CA 1
ATOM 997 C C . ASP A 1 142 ? 11.328 0.390 24.990 1.00 90.00 142 ASP A C 1
ATOM 999 O O . ASP A 1 142 ? 12.127 0.761 24.130 1.00 90.00 142 ASP A O 1
ATOM 1003 N N . ASP A 1 143 ? 10.135 -0.128 24.668 1.00 83.94 143 ASP A N 1
ATOM 1004 C CA . ASP A 1 143 ? 9.642 -0.255 23.290 1.00 83.94 143 ASP A CA 1
ATOM 1005 C C . ASP A 1 143 ? 8.998 1.026 22.730 1.00 83.94 143 ASP A C 1
ATOM 1007 O O . ASP A 1 143 ? 8.474 1.016 21.616 1.00 83.94 143 ASP A O 1
ATOM 1011 N N . GLY A 1 144 ? 9.068 2.139 23.469 1.00 84.50 144 GLY A N 1
ATOM 1012 C CA . GLY A 1 144 ? 8.659 3.461 22.993 1.00 84.50 144 GLY A CA 1
ATOM 1013 C C . GLY A 1 144 ? 7.185 3.805 23.208 1.00 84.50 144 GLY A C 1
ATOM 1014 O O . GLY A 1 144 ? 6.695 4.753 22.594 1.00 84.50 144 GLY A O 1
ATOM 1015 N N . GLY A 1 145 ? 6.479 3.065 24.062 1.00 92.12 145 GLY A N 1
ATOM 1016 C CA . GLY A 1 145 ? 5.122 3.393 24.481 1.00 92.12 145 GLY A CA 1
ATOM 1017 C C . GLY A 1 145 ? 5.127 4.555 25.465 1.00 92.12 145 GLY A C 1
ATOM 1018 O O . GLY A 1 145 ? 5.872 4.554 26.443 1.00 92.12 145 GLY A O 1
ATOM 1019 N N . GLU A 1 146 ? 4.293 5.561 25.217 1.00 91.38 146 GLU A N 1
ATOM 1020 C CA . GLU A 1 146 ? 4.222 6.778 26.024 1.00 91.38 146 GLU A CA 1
ATOM 1021 C C . GLU A 1 146 ? 2.796 7.054 26.507 1.00 91.38 146 GLU A C 1
ATOM 1023 O O . GLU A 1 146 ? 1.882 7.259 25.706 1.00 91.38 146 GLU A O 1
ATOM 1028 N N . PHE A 1 147 ? 2.607 7.143 27.822 1.00 92.12 147 PHE A N 1
ATOM 1029 C CA . PHE A 1 147 ? 1.336 7.508 28.443 1.00 92.12 147 PHE A CA 1
ATOM 1030 C C . PHE A 1 147 ? 1.053 9.010 28.268 1.00 92.12 147 PHE A C 1
ATOM 1032 O O . PHE A 1 147 ? 1.737 9.874 28.836 1.00 92.12 147 PHE A O 1
ATOM 1039 N N . GLN A 1 148 ? 0.022 9.331 27.487 1.00 81.12 148 GLN A N 1
ATOM 1040 C CA . GLN A 1 148 ? -0.245 10.688 27.005 1.00 81.12 148 GLN A CA 1
ATOM 1041 C C . GLN A 1 148 ? -1.150 11.495 27.940 1.00 81.12 148 GLN A C 1
ATOM 1043 O O . GLN A 1 148 ? -0.898 12.678 28.172 1.00 81.12 148 GLN A O 1
ATOM 1048 N N . LYS A 1 149 ? -2.214 10.884 28.470 1.00 72.06 149 LYS A N 1
ATOM 1049 C CA . LYS A 1 149 ? -3.289 11.605 29.158 1.00 72.06 149 LYS A CA 1
ATOM 1050 C C . LYS A 1 149 ? -3.829 10.806 30.331 1.00 72.06 149 LYS A C 1
ATOM 1052 O O . LYS A 1 149 ? -4.046 9.612 30.198 1.00 72.06 149 LYS A O 1
ATOM 1057 N N . ASP A 1 150 ? -4.044 11.533 31.415 1.00 73.00 150 ASP A N 1
ATOM 1058 C CA . ASP A 1 150 ? -4.659 11.094 32.660 1.00 73.00 150 ASP A CA 1
ATOM 1059 C C . ASP A 1 150 ? -6.046 11.763 32.708 1.00 73.00 150 ASP A C 1
ATOM 1061 O O . ASP A 1 150 ? -6.148 12.994 32.615 1.00 73.00 150 ASP A O 1
ATOM 1065 N N . GLY A 1 151 ? -7.106 10.961 32.610 1.00 64.56 151 GLY A N 1
ATOM 1066 C CA . GLY A 1 151 ? -8.454 11.425 32.252 1.00 64.56 151 GLY A CA 1
ATOM 1067 C C . GLY A 1 151 ? -9.227 12.032 33.424 1.00 64.56 151 GLY A C 1
ATOM 1068 O O . GLY A 1 151 ? -10.053 12.930 33.228 1.00 64.56 151 GLY A O 1
ATOM 1069 N N . CYS A 1 152 ? -8.926 11.557 34.625 1.00 74.50 152 CYS A N 1
ATOM 1070 C CA . CYS A 1 152 ? -9.435 12.006 35.909 1.00 74.50 152 CYS A CA 1
ATOM 1071 C C . CYS A 1 152 ? -8.298 11.842 36.915 1.00 74.50 152 CYS A C 1
ATOM 1073 O O . CYS A 1 152 ? -7.656 10.815 36.928 1.00 74.50 152 CYS A O 1
ATOM 1075 N N . ILE A 1 153 ? -8.078 12.810 37.801 1.00 75.38 153 ILE A N 1
ATOM 1076 C CA . ILE A 1 153 ? -7.083 12.665 38.868 1.00 75.38 153 ILE A CA 1
ATOM 1077 C C . ILE A 1 153 ? -7.837 12.540 40.188 1.00 75.38 153 ILE A C 1
ATOM 1079 O O . ILE A 1 153 ? -8.232 13.552 40.782 1.00 75.38 153 ILE A O 1
ATOM 1083 N N . ALA A 1 154 ? -8.027 11.310 40.662 1.00 70.56 154 ALA A N 1
ATOM 1084 C CA . ALA A 1 154 ? -8.848 10.980 41.822 1.00 70.56 154 ALA A CA 1
ATOM 1085 C C . ALA A 1 154 ? -10.255 11.607 41.730 1.00 70.56 154 ALA A C 1
ATOM 1087 O O . ALA A 1 154 ? -10.986 11.386 40.773 1.00 70.56 154 ALA A O 1
ATOM 1088 N N . ASP A 1 155 ? -10.636 12.458 42.688 1.00 65.12 155 ASP A N 1
ATOM 1089 C CA . ASP A 1 155 ? -11.952 13.106 42.731 1.00 65.12 155 ASP A CA 1
ATOM 1090 C C . ASP A 1 155 ? -12.127 14.262 41.724 1.00 65.12 155 ASP A C 1
ATOM 1092 O O . ASP A 1 155 ? -13.112 15.004 41.791 1.00 65.12 155 ASP A O 1
ATOM 1096 N N . ARG A 1 156 ? -11.170 14.459 40.807 1.00 73.69 156 ARG A N 1
ATOM 1097 C CA . ARG A 1 156 ? -11.152 15.573 39.850 1.00 73.69 156 ARG A CA 1
ATOM 1098 C C . ARG A 1 156 ? -11.135 15.067 38.421 1.00 73.69 156 ARG A C 1
ATOM 1100 O O . ARG A 1 156 ? -10.079 14.839 37.841 1.00 73.69 156 ARG A O 1
ATOM 1107 N N . CYS A 1 157 ? -12.319 14.993 37.840 1.00 74.44 157 CYS A N 1
ATOM 1108 C CA . CYS A 1 157 ? -12.492 14.806 36.411 1.00 74.44 157 CYS A CA 1
ATOM 1109 C C . CYS A 1 157 ? -12.728 16.161 35.722 1.00 74.44 157 CYS A C 1
ATOM 1111 O O . CYS A 1 157 ? -13.549 16.964 36.178 1.00 74.44 157 CYS A O 1
ATOM 1113 N N . ASP A 1 158 ? -12.035 16.423 34.614 1.00 62.56 158 ASP A N 1
ATOM 1114 C CA . ASP A 1 158 ? -12.245 17.641 33.826 1.00 62.56 158 ASP A CA 1
ATOM 1115 C C . ASP A 1 158 ? -13.537 17.523 32.995 1.00 62.56 158 ASP A C 1
ATOM 1117 O O . ASP A 1 158 ? -13.566 16.913 31.927 1.00 62.56 158 ASP A O 1
ATOM 1121 N N . GLY A 1 159 ? -14.628 18.119 33.487 1.00 60.78 159 GLY A N 1
ATOM 1122 C CA . GLY A 1 159 ? -15.947 18.133 32.837 1.00 60.78 159 GLY A CA 1
ATOM 1123 C C . GLY A 1 159 ? -17.035 17.440 33.663 1.00 60.78 159 GLY A C 1
ATOM 1124 O O . GLY A 1 159 ? -16.756 16.600 34.511 1.00 60.78 159 GLY A O 1
ATOM 1125 N N . GLU A 1 160 ? -18.306 17.800 33.448 1.00 58.78 160 GLU A N 1
ATOM 1126 C CA . GLU A 1 160 ? -19.380 17.338 34.342 1.00 58.78 160 GLU A CA 1
ATOM 1127 C C . GLU A 1 160 ? -19.686 15.835 34.205 1.00 58.78 160 GLU A C 1
ATOM 1129 O O . GLU A 1 160 ? -20.010 15.221 35.214 1.00 58.78 160 GLU A O 1
ATOM 1134 N N . ASN A 1 161 ? -19.553 15.213 33.020 1.00 68.75 161 ASN A N 1
ATOM 1135 C CA . ASN A 1 161 ? -19.962 13.807 32.813 1.00 68.75 161 ASN A CA 1
ATOM 1136 C C . ASN A 1 161 ? -19.137 12.994 31.778 1.00 68.75 161 ASN A C 1
ATOM 1138 O O . ASN A 1 161 ? -19.537 11.879 31.436 1.00 68.75 161 ASN A O 1
ATOM 1142 N N . GLY A 1 162 ? -18.002 13.506 31.290 1.00 68.50 162 GLY A N 1
ATOM 1143 C CA . GLY A 1 162 ? -17.180 12.855 30.254 1.00 68.50 162 GLY A CA 1
ATOM 1144 C C . GLY A 1 162 ? -17.541 13.260 28.807 1.00 68.50 162 GLY A C 1
ATOM 1145 O O . GLY A 1 162 ? -18.289 14.226 28.622 1.00 68.50 162 GLY A O 1
ATOM 1146 N N . PRO A 1 163 ? -17.023 12.557 27.775 1.00 74.50 163 PRO A N 1
ATOM 1147 C CA . PRO A 1 163 ? -16.174 11.369 27.880 1.00 74.50 163 PRO A CA 1
ATOM 1148 C C . PRO A 1 163 ? -14.792 11.695 28.460 1.00 74.50 163 PRO A C 1
ATOM 1150 O O . PRO A 1 163 ? -14.149 12.669 28.063 1.00 74.50 163 PRO A O 1
ATOM 1153 N N . PHE A 1 164 ? -14.354 10.875 29.409 1.00 84.75 164 PHE A N 1
ATOM 1154 C CA . PHE A 1 164 ? -12.997 10.879 29.948 1.00 84.75 164 PHE A CA 1
ATOM 1155 C C . PHE A 1 164 ? -12.152 9.873 29.173 1.00 84.75 164 PHE A C 1
ATOM 1157 O O . PHE A 1 164 ? -12.697 8.938 28.581 1.00 84.75 164 PHE A O 1
ATOM 1164 N N . SER A 1 165 ? -10.840 10.101 29.115 1.00 88.19 165 SER A N 1
ATOM 1165 C CA . SER A 1 165 ? -9.964 9.284 28.281 1.00 88.19 165 SER A CA 1
ATOM 1166 C C . SER A 1 165 ? -8.529 9.226 28.789 1.00 88.19 165 SER A C 1
ATOM 1168 O O . SER A 1 165 ? -7.946 10.283 29.055 1.00 88.19 165 SER A O 1
ATOM 1170 N N . GLU A 1 166 ? -7.930 8.044 28.722 1.00 91.19 166 GLU A N 1
ATOM 1171 C CA . GLU A 1 166 ? -6.490 7.817 28.868 1.00 91.19 166 GLU A CA 1
ATOM 1172 C C . GLU A 1 166 ? -5.935 7.103 27.646 1.00 91.19 166 GLU A C 1
ATOM 1174 O O . GLU A 1 166 ? -6.679 6.429 26.936 1.00 91.19 166 GLU A O 1
ATOM 1179 N N . ALA A 1 167 ? -4.642 7.262 27.365 1.00 90.88 167 ALA A N 1
ATOM 1180 C CA . ALA A 1 167 ? -4.033 6.612 26.210 1.00 90.88 167 ALA A CA 1
ATOM 1181 C C . ALA A 1 167 ? -2.532 6.378 26.371 1.00 90.88 167 ALA A C 1
ATOM 1183 O O . ALA A 1 167 ? -1.813 7.224 26.910 1.00 90.88 167 ALA A O 1
ATOM 1184 N N . VAL A 1 168 ? -2.067 5.276 25.786 1.00 93.44 168 VAL A N 1
ATOM 1185 C CA . VAL A 1 168 ? -0.657 5.001 25.498 1.00 93.44 168 VAL A CA 1
ATOM 1186 C C . VAL A 1 168 ? -0.441 5.078 23.987 1.00 93.44 168 VAL A C 1
ATOM 1188 O O . VAL A 1 168 ? -1.228 4.523 23.216 1.00 93.44 168 VAL A O 1
ATOM 1191 N N . LEU A 1 169 ? 0.601 5.795 23.565 1.00 88.50 169 LEU A N 1
ATOM 1192 C CA . LEU A 1 169 ? 0.950 6.038 22.165 1.00 88.50 169 LEU A CA 1
ATOM 1193 C C . LEU A 1 169 ? 2.360 5.524 21.863 1.00 88.50 169 LEU A C 1
ATOM 1195 O O . LEU A 1 169 ? 3.300 5.883 22.566 1.00 88.50 169 LEU A O 1
ATOM 1199 N N . TRP A 1 170 ? 2.507 4.778 20.771 1.00 85.88 170 TRP A N 1
ATOM 1200 C CA . TRP A 1 170 ? 3.790 4.463 20.146 1.00 85.88 170 TRP A CA 1
ATOM 1201 C C . TRP A 1 170 ? 3.946 5.329 18.900 1.00 85.88 170 TRP A C 1
ATOM 1203 O O . TRP A 1 170 ? 3.229 5.156 17.914 1.00 85.88 170 TRP A O 1
ATOM 1213 N N . VAL A 1 171 ? 4.865 6.295 18.945 1.00 73.31 171 VAL A N 1
ATOM 1214 C CA . VAL A 1 171 ? 5.172 7.145 17.779 1.00 73.31 171 VAL A CA 1
ATOM 1215 C C . VAL A 1 171 ? 5.996 6.374 16.741 1.00 73.31 171 VAL A C 1
ATOM 1217 O O . VAL A 1 171 ? 5.827 6.593 15.546 1.00 73.31 171 VAL A O 1
ATOM 1220 N N . GLY A 1 172 ? 6.879 5.479 17.197 1.00 62.94 172 GLY A N 1
ATOM 1221 C CA . GLY A 1 172 ? 7.599 4.521 16.356 1.00 62.94 172 GLY A CA 1
ATOM 1222 C C . GLY A 1 172 ? 6.861 3.187 16.233 1.00 62.94 172 GLY A C 1
ATOM 1223 O O . GLY A 1 172 ? 5.814 3.001 16.844 1.00 62.94 172 GLY A O 1
ATOM 1224 N N . LEU A 1 173 ? 7.421 2.255 15.455 1.00 63.69 173 LEU A N 1
ATOM 1225 C CA . LEU A 1 173 ? 6.834 0.923 15.275 1.00 63.69 173 LEU A CA 1
ATOM 1226 C C . LEU A 1 173 ? 6.722 0.198 16.631 1.00 63.69 173 LEU A C 1
ATOM 1228 O O . LEU A 1 173 ? 7.747 0.081 17.311 1.00 63.69 173 LEU A O 1
ATOM 1232 N N . PRO A 1 174 ? 5.533 -0.304 17.017 1.00 79.06 174 PRO A N 1
ATOM 1233 C CA . PRO A 1 174 ? 5.396 -1.107 18.226 1.00 79.06 174 PRO A CA 1
ATOM 1234 C C . PRO A 1 174 ? 6.180 -2.418 18.088 1.00 79.06 174 PRO A C 1
ATOM 1236 O O . PRO A 1 174 ? 6.417 -2.923 16.985 1.00 79.06 174 PRO A O 1
ATOM 1239 N N . THR A 1 175 ? 6.593 -2.990 19.217 1.00 83.75 175 THR A N 1
ATOM 1240 C CA . THR A 1 175 ? 7.250 -4.300 19.221 1.00 83.75 175 THR A CA 1
ATOM 1241 C C . THR A 1 175 ? 6.254 -5.389 18.832 1.00 83.75 175 THR A C 1
ATOM 1243 O O . THR A 1 175 ? 5.120 -5.412 19.294 1.00 83.75 175 THR A O 1
ATOM 1246 N N . GLN A 1 176 ? 6.690 -6.336 18.002 1.00 79.94 176 GLN A N 1
ATOM 1247 C CA . GLN A 1 176 ? 5.862 -7.482 17.623 1.00 79.94 176 GLN A CA 1
ATOM 1248 C C . GLN A 1 176 ? 5.501 -8.345 18.835 1.00 79.94 176 GLN A C 1
ATOM 1250 O O . GLN A 1 176 ? 6.356 -8.643 19.674 1.00 79.94 176 GLN A O 1
ATOM 1255 N N . GLY A 1 177 ? 4.255 -8.813 18.881 1.00 81.62 177 GLY A N 1
ATOM 1256 C CA . GLY A 1 177 ? 3.749 -9.675 19.944 1.00 81.62 177 GLY A CA 1
ATOM 1257 C C . GLY A 1 177 ? 2.446 -9.177 20.556 1.00 81.62 177 GLY A C 1
ATOM 1258 O O . GLY A 1 177 ? 1.795 -8.268 20.044 1.00 81.62 177 GLY A O 1
ATOM 1259 N N . THR A 1 178 ? 2.051 -9.823 21.650 1.00 88.12 178 THR A N 1
ATOM 1260 C CA . THR A 1 178 ? 0.773 -9.567 22.315 1.00 88.12 178 THR A CA 1
ATOM 1261 C C . THR A 1 178 ? 0.920 -8.494 23.385 1.00 88.12 178 THR A C 1
ATOM 1263 O O . THR A 1 178 ? 1.704 -8.640 24.323 1.00 88.12 178 THR A O 1
ATOM 1266 N N . TYR A 1 179 ? 0.126 -7.442 23.244 1.00 93.50 179 TYR A N 1
ATOM 1267 C CA . TYR A 1 179 ? -0.112 -6.424 24.253 1.00 93.50 179 TYR A CA 1
ATOM 1268 C C . TYR A 1 179 ? -1.323 -6.837 25.089 1.00 93.50 179 TYR A C 1
ATOM 1270 O O . TYR A 1 179 ? -2.340 -7.250 24.534 1.00 93.50 179 TYR A O 1
ATOM 1278 N N . GLU A 1 180 ? -1.233 -6.710 26.410 1.00 95.44 180 GLU A N 1
ATOM 1279 C CA . GLU A 1 180 ? -2.369 -6.880 27.322 1.00 95.44 180 GLU A CA 1
ATOM 1280 C C . GLU A 1 180 ? -2.815 -5.509 27.831 1.00 95.44 180 GLU A C 1
ATOM 1282 O O . GLU A 1 180 ? -1.981 -4.644 28.083 1.00 95.44 180 GLU A O 1
ATOM 1287 N N . PHE A 1 181 ? -4.107 -5.287 28.034 1.00 97.00 181 PHE A N 1
ATOM 1288 C CA . PHE A 1 181 ? -4.597 -4.029 28.594 1.00 97.00 181 PHE A CA 1
ATOM 1289 C C . PHE A 1 181 ? -5.864 -4.226 29.421 1.00 97.00 181 PHE A C 1
ATOM 1291 O O . PHE A 1 181 ? -6.670 -5.126 29.176 1.00 97.00 181 PHE A O 1
ATOM 1298 N N . TRP A 1 182 ? -6.012 -3.406 30.456 1.00 97.88 182 TRP A N 1
ATOM 1299 C CA . TRP A 1 182 ? -7.148 -3.439 31.373 1.00 97.88 182 TRP A CA 1
ATOM 1300 C C . TRP A 1 182 ? -7.326 -2.084 32.059 1.00 97.88 182 TRP A C 1
ATOM 1302 O O . TRP A 1 182 ? -6.452 -1.219 32.017 1.00 97.88 182 TRP A O 1
ATOM 1312 N N . ALA A 1 183 ? -8.484 -1.905 32.688 1.00 97.31 183 ALA A N 1
ATOM 1313 C CA . ALA A 1 183 ? -8.844 -0.700 33.414 1.00 97.31 183 ALA A CA 1
ATOM 1314 C C . ALA A 1 183 ? -8.854 -1.013 34.905 1.00 97.31 183 ALA A C 1
ATOM 1316 O O . ALA A 1 183 ? -9.302 -2.092 35.315 1.00 97.31 183 ALA A O 1
ATOM 1317 N N . VAL A 1 184 ? -8.397 -0.066 35.714 1.00 96.81 184 VAL A N 1
ATOM 1318 C CA . VAL A 1 184 ? -8.449 -0.135 37.173 1.00 96.81 184 VAL A CA 1
ATOM 1319 C C . VAL A 1 184 ? -9.248 1.052 37.685 1.00 96.81 184 VAL A C 1
ATOM 1321 O O . VAL A 1 184 ? -8.959 2.187 37.342 1.00 96.81 184 VAL A O 1
ATOM 1324 N N . ASN A 1 185 ? -10.251 0.805 38.522 1.00 94.75 185 ASN A N 1
ATOM 1325 C CA . ASN A 1 185 ? -10.954 1.881 39.210 1.00 94.75 185 ASN A CA 1
ATOM 1326 C C . ASN A 1 185 ? -10.098 2.378 40.379 1.00 94.75 185 ASN A C 1
ATOM 1328 O O . ASN A 1 185 ? -10.000 1.697 41.405 1.00 94.75 185 ASN A O 1
ATOM 1332 N N . TYR A 1 186 ? -9.445 3.523 40.217 1.00 91.56 186 TYR A N 1
ATOM 1333 C CA . TYR A 1 186 ? -8.490 4.053 41.180 1.00 91.56 186 TYR A CA 1
ATOM 1334 C C . TYR A 1 186 ? -9.180 4.589 42.437 1.00 91.56 186 TYR A C 1
ATOM 1336 O O . TYR A 1 186 ? -8.833 4.201 43.558 1.00 91.56 186 TYR A O 1
ATOM 1344 N N . ASP A 1 187 ? -10.182 5.453 42.265 1.00 88.19 187 ASP A N 1
ATOM 1345 C CA . ASP A 1 187 ? -10.864 6.128 43.373 1.00 88.19 187 ASP A CA 1
ATOM 1346 C C . ASP A 1 187 ? -11.996 5.293 43.995 1.00 88.19 187 ASP A C 1
ATOM 1348 O O . ASP A 1 187 ? -12.338 5.472 45.169 1.00 88.19 187 ASP A O 1
ATOM 1352 N N . GLY A 1 188 ? -12.549 4.340 43.243 1.00 88.31 188 GLY A N 1
ATOM 1353 C CA . GLY A 1 188 ? -13.651 3.485 43.660 1.00 88.31 188 GLY A CA 1
ATOM 1354 C C . GLY A 1 188 ? -14.978 4.216 43.845 1.00 88.31 188 GLY A C 1
ATOM 1355 O O . GLY A 1 188 ? -15.818 3.719 44.597 1.00 88.31 188 GLY A O 1
ATOM 1356 N N . VAL A 1 189 ? -15.175 5.387 43.232 1.00 86.69 189 VAL A N 1
ATOM 1357 C CA . VAL A 1 189 ? -16.362 6.228 43.465 1.00 86.69 189 VAL A CA 1
ATOM 1358 C C . VAL A 1 189 ? -17.633 5.574 42.927 1.00 86.69 189 VAL A C 1
ATOM 1360 O O . VAL A 1 189 ? -18.659 5.551 43.613 1.00 86.69 189 VAL A O 1
ATOM 1363 N N . ALA A 1 190 ? -17.584 5.024 41.714 1.00 89.88 190 ALA A N 1
ATOM 1364 C CA . ALA A 1 190 ? -18.721 4.353 41.097 1.00 89.88 190 ALA A CA 1
ATOM 1365 C C . ALA A 1 190 ? -18.270 3.252 40.135 1.00 89.88 190 ALA A C 1
ATOM 1367 O O . ALA A 1 190 ? -17.166 3.277 39.608 1.00 89.88 190 ALA A O 1
ATOM 1368 N N . ALA A 1 191 ? -19.145 2.276 39.888 1.00 92.31 191 ALA A N 1
ATOM 1369 C CA . ALA A 1 191 ? -18.933 1.350 38.782 1.00 92.31 191 ALA A CA 1
ATOM 1370 C C . ALA A 1 191 ? -19.126 2.094 37.455 1.00 92.31 191 ALA A C 1
ATOM 1372 O O . ALA A 1 191 ? -20.022 2.937 37.349 1.00 92.31 191 ALA A O 1
ATOM 1373 N N . ALA A 1 192 ? -18.334 1.746 36.447 1.00 90.75 192 ALA A N 1
ATOM 1374 C CA . ALA A 1 192 ? -18.388 2.383 35.139 1.00 90.75 192 ALA A CA 1
ATOM 1375 C C . ALA A 1 192 ? -18.307 1.347 34.018 1.00 90.75 192 ALA A C 1
ATOM 1377 O O . ALA A 1 192 ? -17.613 0.334 34.119 1.00 90.75 192 ALA A O 1
ATOM 1378 N N . ASN A 1 193 ? -19.032 1.626 32.936 1.00 90.62 193 ASN A N 1
ATOM 1379 C CA . ASN A 1 193 ? -18.760 0.997 31.653 1.00 90.62 193 ASN A CA 1
ATOM 1380 C C . ASN A 1 193 ? -17.693 1.829 30.948 1.00 90.62 193 ASN A C 1
ATOM 1382 O O . ASN A 1 193 ? -17.760 3.061 30.959 1.00 90.62 193 ASN A O 1
ATOM 1386 N N . ALA A 1 194 ? -16.741 1.147 30.335 1.00 90.81 194 ALA A N 1
ATOM 1387 C CA . ALA A 1 194 ? -15.658 1.752 29.590 1.00 90.81 194 ALA A CA 1
ATOM 1388 C C . ALA A 1 194 ? -15.489 1.048 28.243 1.00 90.81 194 ALA A C 1
ATOM 1390 O O . ALA A 1 194 ? -15.981 -0.061 28.032 1.00 90.81 194 ALA A O 1
ATOM 1391 N N . THR A 1 195 ? -14.816 1.714 27.320 1.00 86.81 195 THR A N 1
ATOM 1392 C CA . THR A 1 195 ? -14.457 1.195 26.002 1.00 86.81 195 THR A CA 1
ATOM 1393 C C . THR A 1 195 ? -12.957 1.347 25.837 1.00 86.81 195 THR A C 1
ATOM 1395 O O . THR A 1 195 ? -12.436 2.441 26.050 1.00 86.81 195 THR A O 1
ATOM 1398 N N . PHE A 1 196 ? -12.260 0.272 25.476 1.00 88.06 196 PHE A N 1
ATOM 1399 C CA . PHE A 1 196 ? -10.911 0.405 24.940 1.00 88.06 196 PHE A CA 1
ATOM 1400 C C . PHE A 1 196 ? -10.975 0.606 23.437 1.00 88.06 196 PHE A C 1
ATOM 1402 O O . PHE A 1 196 ? -11.792 -0.027 22.775 1.00 88.06 196 PHE A O 1
ATOM 1409 N N . GLU A 1 197 ? -10.093 1.445 22.916 1.00 86.19 197 GLU A N 1
ATOM 1410 C CA . GLU A 1 197 ? -9.880 1.645 21.490 1.00 86.19 197 GLU A CA 1
ATOM 1411 C C . GLU A 1 197 ? -8.424 1.334 21.161 1.00 86.19 197 GLU A C 1
ATOM 1413 O O . GLU A 1 197 ? -7.516 2.000 21.670 1.00 86.19 197 GLU A O 1
ATOM 1418 N N . VAL A 1 198 ? -8.193 0.358 20.290 1.00 85.75 198 VAL A N 1
ATOM 1419 C CA . VAL A 1 198 ? -6.865 0.064 19.751 1.00 85.75 198 VAL A CA 1
ATOM 1420 C C . VAL A 1 198 ? -6.803 0.562 18.317 1.00 85.75 198 VAL A C 1
ATOM 1422 O O . VAL A 1 198 ? -7.712 0.310 17.535 1.00 85.75 198 VAL A O 1
ATOM 1425 N N . ARG A 1 199 ? -5.744 1.292 17.968 1.00 79.62 199 ARG A N 1
ATOM 1426 C CA . ARG A 1 199 ? -5.430 1.698 16.593 1.00 79.62 199 ARG A CA 1
ATOM 1427 C C . ARG A 1 199 ? -4.020 1.291 16.247 1.00 79.62 199 ARG A C 1
ATOM 1429 O O . ARG A 1 199 ? -3.116 1.649 16.994 1.00 79.62 199 ARG A O 1
ATOM 1436 N N . HIS A 1 200 ? -3.831 0.613 15.124 1.00 75.12 200 HIS A N 1
ATOM 1437 C CA . HIS A 1 200 ? -2.513 0.188 14.655 1.00 75.12 200 HIS A CA 1
ATOM 1438 C C . HIS A 1 200 ? -2.558 -0.159 13.157 1.00 75.12 200 HIS A C 1
ATOM 1440 O O . HIS A 1 200 ? -3.469 -0.851 12.722 1.00 75.12 200 HIS A O 1
ATOM 1446 N N . ASP A 1 201 ? -1.622 0.363 12.354 1.00 65.50 201 ASP A N 1
ATOM 1447 C CA . ASP A 1 201 ? -1.515 0.135 10.889 1.00 65.50 201 ASP A CA 1
ATOM 1448 C C . ASP A 1 201 ? -2.847 0.268 10.104 1.00 65.50 201 ASP A C 1
ATOM 1450 O O . ASP A 1 201 ? -3.139 -0.498 9.190 1.00 65.50 201 ASP A O 1
ATOM 1454 N N . GLY A 1 202 ? -3.696 1.237 10.474 1.00 57.53 202 GLY A N 1
ATOM 1455 C CA . GLY A 1 202 ? -5.002 1.461 9.829 1.00 57.53 202 GLY A CA 1
ATOM 1456 C C . GLY A 1 202 ? -6.137 0.542 10.305 1.00 57.53 202 GLY A C 1
ATOM 1457 O O . GLY A 1 202 ? -7.266 0.695 9.845 1.00 57.53 202 GLY A O 1
ATOM 1458 N N . HIS A 1 203 ? -5.867 -0.364 11.247 1.00 65.75 203 HIS A N 1
ATOM 1459 C CA . HIS A 1 203 ? -6.880 -1.122 11.979 1.00 65.75 203 HIS A CA 1
ATOM 1460 C C . HIS A 1 203 ? -7.418 -0.316 13.166 1.00 65.75 203 HIS A C 1
ATOM 1462 O O . HIS A 1 203 ? -6.681 0.465 13.782 1.00 65.75 203 HIS A O 1
ATOM 1468 N N . TYR A 1 204 ? -8.689 -0.527 13.508 1.00 72.12 204 TYR A N 1
ATOM 1469 C CA . TYR A 1 204 ? -9.309 0.004 14.721 1.00 72.12 204 TYR A CA 1
ATOM 1470 C C . TYR A 1 204 ? -10.223 -1.039 15.343 1.00 72.12 204 TYR A C 1
ATOM 1472 O O . TYR A 1 204 ? -11.202 -1.442 14.724 1.00 72.12 204 TYR A O 1
ATOM 1480 N N . GLU A 1 205 ? -9.948 -1.375 16.595 1.00 75.88 205 GLU A N 1
ATOM 1481 C CA . GLU A 1 205 ? -10.722 -2.343 17.363 1.00 75.88 205 GLU A CA 1
ATOM 1482 C C . GLU A 1 205 ? -11.253 -1.702 18.641 1.00 75.88 205 GLU A C 1
ATOM 1484 O O . GLU A 1 205 ? -10.558 -0.909 19.291 1.00 75.88 205 GLU A O 1
ATOM 1489 N N . THR A 1 206 ? -12.481 -2.062 19.023 1.00 76.25 206 THR A N 1
ATOM 1490 C CA . THR A 1 206 ? -13.078 -1.620 20.286 1.00 76.25 206 THR A CA 1
ATOM 1491 C C . THR A 1 206 ? -13.390 -2.782 21.214 1.00 76.25 206 THR A C 1
ATOM 1493 O O . THR A 1 206 ? -13.868 -3.836 20.803 1.00 76.25 206 THR A O 1
ATOM 1496 N N . PHE A 1 207 ? -13.161 -2.574 22.510 1.00 82.25 207 PHE A N 1
ATOM 1497 C CA . PHE A 1 207 ? -13.404 -3.581 23.538 1.00 82.25 207 PHE A CA 1
ATOM 1498 C C . PHE A 1 207 ? -14.299 -2.988 24.618 1.00 82.25 207 PHE A C 1
ATOM 1500 O O . PHE A 1 207 ? -13.921 -2.040 25.307 1.00 82.25 207 PHE A O 1
ATOM 1507 N N . SER A 1 208 ? -15.489 -3.559 24.799 1.00 83.31 208 SER A N 1
ATOM 1508 C CA . SER A 1 208 ? -16.397 -3.149 25.873 1.00 83.31 208 SER A CA 1
ATOM 1509 C C . SER A 1 208 ? -15.965 -3.739 27.212 1.00 83.31 208 SER A C 1
ATOM 1511 O O . SER A 1 208 ? -15.809 -4.955 27.345 1.00 83.31 208 SER A O 1
ATOM 1513 N N . ALA A 1 209 ? -15.838 -2.883 28.224 1.00 88.00 209 ALA A N 1
ATOM 1514 C CA . ALA A 1 209 ? -15.422 -3.241 29.571 1.00 88.00 209 ALA A CA 1
ATOM 1515 C C . ALA A 1 209 ? -16.417 -2.763 30.632 1.00 88.00 209 ALA A C 1
ATOM 1517 O O . ALA A 1 209 ? -17.003 -1.684 30.544 1.00 88.00 209 ALA A O 1
ATOM 1518 N N . ASN A 1 210 ? -16.572 -3.568 31.680 1.00 92.06 210 ASN A N 1
ATOM 1519 C CA . ASN A 1 210 ? -17.258 -3.177 32.905 1.00 92.06 210 ASN A CA 1
ATOM 1520 C C . ASN A 1 210 ? -16.245 -3.170 34.052 1.00 92.06 210 ASN A C 1
ATOM 1522 O O . ASN A 1 210 ? -15.514 -4.146 34.233 1.00 92.06 210 ASN A O 1
ATOM 1526 N N . VAL A 1 211 ? -16.210 -2.079 34.814 1.00 95.00 211 VAL A N 1
ATOM 1527 C CA . VAL A 1 211 ? -15.313 -1.905 35.958 1.00 95.00 211 VAL A CA 1
ATOM 1528 C C . VAL A 1 211 ? -16.147 -1.733 37.224 1.00 95.00 211 VAL A C 1
ATOM 1530 O O . VAL A 1 211 ? -17.063 -0.908 37.284 1.00 95.00 211 VAL A O 1
ATOM 1533 N N . GLY A 1 212 ? -15.840 -2.528 38.251 1.00 93.19 212 GLY A N 1
ATOM 1534 C CA . GLY A 1 212 ? -16.531 -2.465 39.539 1.00 93.19 212 GLY A CA 1
ATOM 1535 C C . GLY A 1 212 ? -16.322 -1.129 40.262 1.00 93.19 212 GLY A C 1
ATOM 1536 O O . GLY A 1 212 ? -15.315 -0.457 40.077 1.00 93.19 212 GLY A O 1
ATOM 1537 N N . GLY A 1 213 ? -17.270 -0.749 41.122 1.00 92.12 213 GLY A N 1
ATOM 1538 C CA . GLY A 1 213 ? -17.243 0.513 41.877 1.00 92.12 213 GLY A CA 1
ATOM 1539 C C . GLY A 1 213 ? -16.495 0.428 43.203 1.00 92.12 213 GLY A C 1
ATOM 1540 O O . GLY A 1 213 ? -17.013 0.848 44.229 1.00 92.12 213 GLY A O 1
ATOM 1541 N N . SER A 1 214 ? -15.346 -0.235 43.238 1.00 93.94 214 SER A N 1
ATOM 1542 C CA . SER A 1 214 ? -14.504 -0.325 44.434 1.00 93.94 214 SER A CA 1
ATOM 1543 C C . SER A 1 214 ? -13.076 0.004 44.046 1.00 93.94 214 SER A C 1
ATOM 1545 O O . SER A 1 214 ? -12.643 -0.387 42.968 1.00 93.94 214 SER A O 1
ATOM 1547 N N . ALA A 1 215 ? -12.346 0.690 44.924 1.00 94.12 215 ALA A N 1
ATOM 1548 C CA . ALA A 1 215 ? -10.960 1.049 44.653 1.00 94.12 215 ALA A CA 1
ATOM 1549 C C . ALA A 1 215 ? -10.123 -0.218 44.397 1.00 94.12 215 ALA A C 1
ATOM 1551 O O . ALA A 1 215 ? -10.180 -1.180 45.171 1.00 94.12 215 ALA A O 1
ATOM 1552 N N . GLY A 1 216 ? -9.379 -0.224 43.294 1.00 93.69 216 GLY A N 1
ATOM 1553 C CA . GLY A 1 216 ? -8.616 -1.365 42.794 1.00 93.69 216 GLY A CA 1
ATOM 1554 C C . GLY A 1 216 ? -9.437 -2.421 42.045 1.00 93.69 216 GLY A C 1
ATOM 1555 O O . GLY A 1 216 ? -8.875 -3.449 41.670 1.00 93.69 216 GLY A O 1
ATOM 1556 N N . ALA A 1 217 ? -10.742 -2.220 41.825 1.00 95.62 217 ALA A N 1
ATOM 1557 C CA . ALA A 1 217 ? -11.523 -3.110 40.970 1.00 95.62 217 ALA A CA 1
ATOM 1558 C C . ALA A 1 217 ? -10.995 -3.044 39.533 1.00 95.62 217 ALA A C 1
ATOM 1560 O O . ALA A 1 217 ? -10.751 -1.960 39.011 1.00 95.62 217 ALA A O 1
ATOM 1561 N N . GLN A 1 218 ? -10.840 -4.204 38.900 1.00 97.00 218 GLN A N 1
ATOM 1562 C CA . GLN A 1 218 ? -10.299 -4.311 37.548 1.00 97.00 218 GLN A CA 1
ATOM 1563 C C . GLN A 1 218 ? -11.381 -4.745 36.564 1.00 97.00 218 GLN A C 1
ATOM 1565 O O . GLN A 1 218 ? -12.311 -5.471 36.934 1.00 97.00 218 GLN A O 1
ATOM 1570 N N . SER A 1 219 ? -11.245 -4.328 35.308 1.00 96.69 219 SER A N 1
ATOM 1571 C CA . SER A 1 219 ? -11.931 -4.987 34.197 1.00 96.69 219 SER A CA 1
ATOM 1572 C C . SER A 1 219 ? -11.372 -6.397 33.963 1.00 96.69 219 SER A C 1
ATOM 1574 O O . SER A 1 219 ? -10.422 -6.837 34.612 1.00 96.69 219 SER A O 1
ATOM 1576 N N . SER A 1 220 ? -11.928 -7.099 32.972 1.00 91.94 220 SER A N 1
ATOM 1577 C CA . SER A 1 220 ? -11.188 -8.197 32.339 1.00 91.94 220 SER A CA 1
ATOM 1578 C C . SER A 1 220 ? -9.904 -7.665 31.693 1.00 91.94 220 SER A C 1
ATOM 1580 O O . SER A 1 220 ? -9.817 -6.476 31.378 1.00 91.94 220 SER A O 1
ATOM 1582 N N . ILE A 1 221 ? -8.925 -8.547 31.502 1.00 91.44 221 ILE A N 1
ATOM 1583 C CA . ILE A 1 221 ? -7.744 -8.257 30.687 1.00 91.44 221 ILE A CA 1
ATOM 1584 C C . ILE A 1 221 ? -8.093 -8.570 29.235 1.00 91.44 221 ILE A C 1
ATOM 1586 O O . ILE A 1 221 ? -8.614 -9.648 28.942 1.00 91.44 221 ILE A O 1
ATOM 1590 N N . TYR A 1 222 ? -7.804 -7.623 28.355 1.00 88.81 222 TYR A N 1
ATOM 1591 C CA . TYR A 1 222 ? -7.956 -7.731 26.911 1.00 88.81 222 TYR A CA 1
ATOM 1592 C C . TYR A 1 222 ? -6.579 -7.809 26.257 1.00 88.81 222 TYR A C 1
ATOM 1594 O O . TYR A 1 222 ? -5.572 -7.457 26.874 1.00 88.81 222 TYR A O 1
ATOM 1602 N N . THR A 1 223 ? -6.534 -8.292 25.020 1.00 86.75 223 THR A N 1
ATOM 1603 C CA . THR A 1 223 ? -5.288 -8.512 24.282 1.00 86.75 223 THR A CA 1
ATOM 1604 C C . THR A 1 223 ? -5.394 -7.985 22.862 1.00 86.75 223 THR A C 1
ATOM 1606 O O . THR A 1 223 ? -6.460 -8.116 22.270 1.00 86.75 223 THR A O 1
ATOM 1609 N N . TYR A 1 224 ? -4.285 -7.484 22.323 1.00 84.50 224 TYR A N 1
ATOM 1610 C CA . TYR A 1 224 ? -4.113 -7.109 20.916 1.00 84.50 224 TYR A CA 1
ATOM 1611 C C . TYR A 1 224 ? -2.748 -7.610 20.432 1.00 84.50 224 TYR A C 1
ATOM 1613 O O . TYR A 1 224 ? -1.763 -7.467 21.165 1.00 84.50 224 TYR A O 1
ATOM 1621 N N . THR A 1 225 ? -2.654 -8.213 19.243 1.00 80.56 225 THR A N 1
ATOM 1622 C CA . THR A 1 225 ? -1.390 -8.817 18.770 1.00 80.56 225 THR A CA 1
ATOM 1623 C C . THR A 1 225 ? -0.860 -8.153 17.503 1.00 80.56 225 THR A C 1
ATOM 1625 O O . THR A 1 225 ? -1.434 -8.272 16.427 1.00 80.56 225 THR A O 1
ATOM 1628 N N . VAL A 1 226 ? 0.321 -7.539 17.608 1.00 76.31 226 VAL A N 1
ATOM 1629 C CA . VAL A 1 226 ? 1.069 -6.989 16.468 1.00 76.31 226 VAL A CA 1
ATOM 1630 C C . VAL A 1 226 ? 1.724 -8.133 15.682 1.00 76.31 226 VAL A C 1
ATOM 1632 O O . VAL A 1 226 ? 2.484 -8.917 16.256 1.00 76.31 226 VAL A O 1
ATOM 1635 N N . ASP A 1 227 ? 1.457 -8.204 14.370 1.00 67.81 227 ASP A N 1
ATOM 1636 C CA . ASP A 1 227 ? 1.986 -9.195 13.409 1.00 67.81 227 ASP A CA 1
ATOM 1637 C C . ASP A 1 227 ? 1.590 -10.677 13.664 1.00 67.81 227 ASP A C 1
ATOM 1639 O O . ASP A 1 227 ? 2.289 -11.601 13.233 1.00 67.81 227 ASP A O 1
ATOM 1643 N N . GLY A 1 228 ? 0.449 -10.932 14.324 1.00 57.72 228 GLY A N 1
ATOM 1644 C CA . GLY A 1 228 ? -0.114 -12.273 14.572 1.00 57.72 228 GLY A CA 1
ATOM 1645 C C . GLY A 1 228 ? -1.617 -12.386 14.270 1.00 57.72 228 GLY A C 1
ATOM 1646 O O . GLY A 1 228 ? -2.243 -11.415 13.859 1.00 57.72 228 GLY A O 1
ATOM 1647 N N . GLU A 1 229 ? -2.206 -13.578 14.448 1.00 48.06 229 GLU A N 1
ATOM 1648 C CA . GLU A 1 229 ? -3.674 -13.704 14.481 1.00 48.06 229 GLU A CA 1
ATOM 1649 C C . GLU A 1 229 ? -4.181 -13.048 15.772 1.00 48.06 229 GLU A C 1
ATOM 1651 O O . GLU A 1 229 ? -3.892 -13.539 16.865 1.00 48.06 229 GLU A O 1
ATOM 1656 N N . ASP A 1 230 ? -4.886 -11.923 15.638 1.00 46.59 230 ASP A N 1
ATOM 1657 C CA . ASP A 1 230 ? -5.524 -11.241 16.764 1.00 46.59 230 ASP A CA 1
ATOM 1658 C C . ASP A 1 230 ? -6.619 -12.114 17.402 1.00 46.59 230 ASP A C 1
ATOM 1660 O O . ASP A 1 230 ? -7.311 -12.869 16.717 1.00 46.59 230 ASP A O 1
ATOM 1664 N N . SER A 1 231 ? -6.755 -12.027 18.725 1.00 42.69 231 SER A N 1
ATOM 1665 C CA . SER A 1 231 ? -7.751 -12.732 19.536 1.00 42.69 231 SER A CA 1
ATOM 1666 C C . SER A 1 231 ? -8.736 -11.789 20.243 1.00 42.69 231 SER A C 1
ATOM 1668 O O . SER A 1 231 ? -9.445 -12.226 21.155 1.00 42.69 231 SER A O 1
ATOM 1670 N N . GLY A 1 232 ? -8.776 -10.509 19.861 1.00 47.75 232 GLY A N 1
ATOM 1671 C CA . GLY A 1 232 ? -9.797 -9.550 20.279 1.00 47.75 232 GLY A CA 1
ATOM 1672 C C . GLY A 1 232 ? -11.213 -9.863 19.750 1.00 47.75 232 GLY A C 1
ATOM 1673 O O . GLY A 1 232 ? -11.391 -10.704 18.865 1.00 47.75 232 GLY A O 1
ATOM 1674 N N . PRO A 1 233 ? -12.268 -9.236 20.311 1.00 39.47 233 PRO A N 1
ATOM 1675 C CA . PRO A 1 233 ? -13.635 -9.332 19.818 1.00 39.47 233 PRO A CA 1
ATOM 1676 C C . PRO A 1 233 ? -13.787 -8.463 18.564 1.00 39.47 233 PRO A C 1
ATOM 1678 O O . PRO A 1 233 ? -14.258 -7.335 18.638 1.00 39.47 233 PRO A O 1
ATOM 1681 N N . GLY A 1 234 ? -13.383 -8.980 17.412 1.00 49.22 234 GLY A N 1
ATOM 1682 C CA . GLY A 1 234 ? -13.374 -8.194 16.183 1.00 49.22 234 GLY A CA 1
ATOM 1683 C C . GLY A 1 234 ? -12.248 -8.665 15.300 1.00 49.22 234 GLY A C 1
ATOM 1684 O O . GLY A 1 234 ? -11.145 -8.143 15.351 1.00 49.22 234 GLY A O 1
ATOM 1685 N N . ASP A 1 235 ? -12.527 -9.711 14.531 1.00 58.53 235 ASP A N 1
ATOM 1686 C CA . ASP A 1 235 ? -11.629 -10.098 13.456 1.00 58.53 235 ASP A CA 1
ATOM 1687 C C . ASP A 1 235 ? -12.230 -9.671 12.122 1.00 58.53 235 ASP A C 1
ATOM 1689 O O . ASP A 1 235 ? -12.290 -10.476 11.191 1.00 58.53 235 ASP A O 1
ATOM 1693 N N . LEU A 1 236 ? -12.760 -8.435 12.049 1.00 58.25 236 LEU A N 1
ATOM 1694 C CA . LEU A 1 236 ? -13.365 -7.896 10.838 1.00 58.25 236 LEU A CA 1
ATOM 1695 C C . LEU A 1 236 ? -12.309 -7.857 9.734 1.00 58.25 236 LEU A C 1
ATOM 1697 O O . LEU A 1 236 ? -11.620 -6.869 9.535 1.00 58.25 236 LEU A O 1
ATOM 1701 N N . ARG A 1 237 ? -12.184 -8.924 8.958 1.00 62.78 237 ARG A N 1
ATOM 1702 C CA . ARG A 1 237 ? -11.171 -9.058 7.917 1.00 62.78 237 ARG A CA 1
ATOM 1703 C C . ARG A 1 237 ? -11.843 -9.043 6.568 1.00 62.78 237 ARG A C 1
ATOM 1705 O O . ARG A 1 237 ? -12.616 -9.937 6.222 1.00 62.78 237 ARG A O 1
ATOM 1712 N N . ILE A 1 238 ? -11.495 -8.055 5.746 1.00 65.06 238 ILE A N 1
ATOM 1713 C CA . ILE A 1 238 ? -11.803 -8.124 4.318 1.00 65.06 238 ILE A CA 1
ATOM 1714 C C . ILE A 1 238 ? -11.031 -9.316 3.757 1.00 65.06 238 ILE A C 1
ATOM 1716 O O . ILE A 1 238 ? -9.799 -9.339 3.749 1.00 65.06 238 ILE A O 1
ATOM 1720 N N . ASN A 1 239 ? -11.769 -10.304 3.259 1.00 66.88 239 ASN A N 1
ATOM 1721 C CA . ASN A 1 239 ? -11.199 -11.501 2.669 1.00 66.88 239 ASN A CA 1
ATOM 1722 C C . ASN A 1 239 ? -10.196 -11.119 1.584 1.00 66.88 239 ASN A C 1
ATOM 1724 O O . ASN A 1 239 ? -10.518 -10.396 0.634 1.00 66.88 239 ASN A O 1
ATOM 1728 N N . SER A 1 240 ? -8.966 -11.612 1.739 1.00 57.78 240 SER A N 1
ATOM 1729 C CA . SER A 1 240 ? -7.895 -11.232 0.833 1.00 57.78 240 SER A CA 1
ATOM 1730 C C . SER A 1 240 ? -8.195 -11.655 -0.604 1.00 57.78 240 SER A C 1
ATOM 1732 O O . SER A 1 240 ? -8.542 -12.803 -0.891 1.00 57.78 240 SER A O 1
ATOM 1734 N N . HIS A 1 241 ? -8.033 -10.722 -1.535 1.00 58.31 241 HIS A N 1
ATOM 1735 C CA . HIS A 1 241 ? -7.981 -11.041 -2.948 1.00 58.31 241 HIS A CA 1
ATOM 1736 C C . HIS A 1 241 ? -6.569 -11.529 -3.291 1.00 58.31 241 HIS A C 1
ATOM 1738 O O . HIS A 1 241 ? -5.567 -11.092 -2.719 1.00 58.31 241 HIS A O 1
ATOM 1744 N N . THR A 1 242 ? -6.475 -12.454 -4.247 1.00 51.66 242 THR A N 1
ATOM 1745 C CA . THR A 1 242 ? -5.197 -13.057 -4.648 1.00 51.66 242 THR A CA 1
ATOM 1746 C C . THR A 1 242 ? -4.175 -12.003 -5.075 1.00 51.66 242 THR A C 1
ATOM 1748 O O . THR A 1 242 ? -4.530 -11.048 -5.759 1.00 51.66 242 THR A O 1
ATOM 1751 N N . HIS A 1 243 ? -2.897 -12.250 -4.777 1.00 54.88 243 HIS A N 1
ATOM 1752 C CA . HIS A 1 243 ? -1.764 -11.437 -5.219 1.00 54.88 243 HIS A CA 1
ATOM 1753 C C . HIS A 1 243 ? -1.804 -9.976 -4.738 1.00 54.88 243 HIS A C 1
ATOM 1755 O O . HIS A 1 243 ? -2.032 -9.073 -5.536 1.00 54.88 243 HIS A O 1
ATOM 1761 N N . GLU A 1 244 ? -1.577 -9.752 -3.438 1.00 58.47 244 GLU A N 1
ATOM 1762 C CA . GLU A 1 244 ? -1.529 -8.405 -2.837 1.00 58.47 244 GLU A CA 1
ATOM 1763 C C . GLU A 1 244 ? -2.706 -7.509 -3.258 1.00 58.47 244 GLU A C 1
ATOM 1765 O O . GLU A 1 244 ? -2.525 -6.335 -3.567 1.00 58.47 244 GLU A O 1
ATOM 1770 N N . GLN A 1 245 ? -3.912 -8.084 -3.326 1.00 71.69 245 GLN A N 1
ATOM 1771 C CA . GLN A 1 245 ? -5.142 -7.354 -3.639 1.00 71.69 245 GLN A CA 1
ATOM 1772 C C . GLN A 1 245 ? -5.209 -6.746 -5.061 1.00 71.69 245 GLN A C 1
ATOM 1774 O O . GLN A 1 245 ? -5.951 -5.794 -5.308 1.00 71.69 245 GLN A O 1
ATOM 1779 N N . TRP A 1 246 ? -4.474 -7.296 -6.035 1.00 78.62 246 TRP A N 1
ATOM 1780 C CA . TRP A 1 246 ? -4.621 -6.919 -7.447 1.00 78.62 246 TRP A CA 1
ATOM 1781 C C . TRP A 1 246 ? -5.848 -7.597 -8.064 1.00 78.62 246 TRP A C 1
ATOM 1783 O O . TRP A 1 246 ? -5.854 -8.808 -8.297 1.00 78.62 246 TRP A O 1
ATOM 1793 N N . VAL A 1 247 ? -6.872 -6.812 -8.394 1.00 82.44 247 VAL A N 1
ATOM 1794 C CA . VAL A 1 247 ? -8.173 -7.314 -8.857 1.00 82.44 247 VAL A CA 1
ATOM 1795 C C . VAL A 1 247 ? -8.416 -6.993 -10.332 1.00 82.44 247 VAL A C 1
ATOM 1797 O O . VAL A 1 247 ? -8.100 -5.908 -10.824 1.00 82.44 247 VAL A O 1
ATOM 1800 N N . ARG A 1 248 ? -8.952 -7.975 -11.070 1.00 78.00 248 ARG A N 1
ATOM 1801 C CA . ARG A 1 248 ? -9.246 -7.858 -12.505 1.00 78.00 248 ARG A CA 1
ATOM 1802 C C . ARG A 1 248 ? -10.704 -7.483 -12.731 1.00 78.00 248 ARG A C 1
ATOM 1804 O O . ARG A 1 248 ? -11.604 -8.207 -12.314 1.00 78.00 248 ARG A O 1
ATOM 1811 N N . GLY A 1 249 ? -10.908 -6.469 -13.566 1.00 65.00 249 GLY A N 1
ATOM 1812 C CA . GLY A 1 249 ? -12.229 -5.987 -13.936 1.00 65.00 249 GLY A CA 1
ATOM 1813 C C . GLY A 1 249 ? -12.736 -4.966 -12.920 1.00 65.00 249 GLY A C 1
ATOM 1814 O O . GLY A 1 249 ? -12.377 -5.028 -11.749 1.00 65.00 249 GLY A O 1
ATOM 1815 N N . PRO A 1 250 ? -13.583 -4.018 -13.351 1.00 64.38 250 PRO A N 1
ATOM 1816 C CA . PRO A 1 250 ? -14.026 -2.956 -12.459 1.00 64.38 250 PRO A CA 1
ATOM 1817 C C . PRO A 1 250 ? -14.952 -3.477 -11.352 1.00 64.38 250 PRO A C 1
ATOM 1819 O O . PRO A 1 250 ? -15.074 -2.825 -10.326 1.00 64.38 250 PRO A O 1
ATOM 1822 N N . GLY A 1 251 ? -15.609 -4.627 -11.555 1.00 75.19 251 GLY A N 1
ATOM 1823 C CA . GLY A 1 251 ? -16.474 -5.264 -10.564 1.00 75.19 251 GLY A CA 1
ATOM 1824 C C . GLY A 1 251 ? -15.673 -6.084 -9.555 1.00 75.19 251 GLY A C 1
ATOM 1825 O O . GLY A 1 251 ? -15.185 -7.159 -9.897 1.00 75.19 251 GLY A O 1
ATOM 1826 N N . VAL A 1 252 ? -15.585 -5.603 -8.319 1.00 79.75 252 VAL A N 1
ATOM 1827 C CA . VAL A 1 252 ? -14.890 -6.253 -7.200 1.00 79.75 252 VAL A CA 1
ATOM 1828 C C . VAL A 1 252 ? -15.928 -6.679 -6.174 1.00 79.75 252 VAL A C 1
ATOM 1830 O O . VAL A 1 252 ? -16.849 -5.918 -5.889 1.00 79.75 252 VAL A O 1
ATOM 1833 N N . THR A 1 253 ? -15.812 -7.900 -5.649 1.00 83.12 253 THR A N 1
ATOM 1834 C CA . THR A 1 253 ? -16.702 -8.390 -4.589 1.00 83.12 253 THR A CA 1
ATOM 1835 C C . THR A 1 253 ? -15.928 -8.521 -3.295 1.00 83.12 253 THR A C 1
ATOM 1837 O O . THR A 1 253 ? -15.098 -9.413 -3.162 1.00 83.12 253 THR A O 1
ATOM 1840 N N . PHE A 1 254 ? -16.244 -7.656 -2.345 1.00 81.81 254 PHE A N 1
ATOM 1841 C CA . PHE A 1 254 ? -15.768 -7.728 -0.979 1.00 81.81 254 PHE A CA 1
ATOM 1842 C C . PHE A 1 254 ? -16.611 -8.730 -0.204 1.00 81.81 254 PHE A C 1
ATOM 1844 O O . PHE A 1 254 ? -17.831 -8.801 -0.364 1.00 81.81 254 PHE A O 1
ATOM 1851 N N . ARG A 1 255 ? -15.930 -9.510 0.622 1.00 80.25 255 ARG A N 1
ATOM 1852 C CA . ARG A 1 255 ? -16.520 -10.318 1.681 1.00 80.25 255 ARG A CA 1
ATOM 1853 C C . ARG A 1 255 ? -15.718 -10.041 2.926 1.00 80.25 255 ARG A C 1
ATOM 1855 O O . ARG A 1 255 ? -14.510 -9.834 2.818 1.00 80.25 255 ARG A O 1
ATOM 1862 N N . VAL A 1 256 ? -16.380 -10.066 4.061 1.00 79.38 256 VAL A N 1
ATOM 1863 C CA . VAL A 1 256 ? -15.751 -9.790 5.337 1.00 79.38 256 VAL A CA 1
ATOM 1864 C C . VAL A 1 256 ? -16.074 -10.939 6.272 1.00 79.38 256 VAL A C 1
ATOM 1866 O O . VAL A 1 256 ? -17.237 -11.317 6.379 1.00 79.38 256 VAL A O 1
ATOM 1869 N N . ASP A 1 257 ? -15.048 -11.513 6.888 1.00 79.75 257 ASP A N 1
ATOM 1870 C CA . ASP A 1 257 ? -15.238 -12.292 8.109 1.00 79.75 257 ASP A CA 1
ATOM 1871 C C . ASP A 1 257 ? -15.381 -11.284 9.242 1.00 79.75 257 ASP A C 1
ATOM 1873 O O . ASP A 1 257 ? -14.561 -10.380 9.315 1.00 79.75 257 ASP A O 1
ATOM 1877 N N . THR A 1 258 ? -16.439 -11.347 10.048 1.00 76.06 258 THR A N 1
ATOM 1878 C CA . THR A 1 258 ? -16.625 -10.383 11.142 1.00 76.06 258 THR A CA 1
ATOM 1879 C C . THR A 1 258 ? -15.945 -10.814 12.430 1.00 76.06 258 THR A C 1
ATOM 1881 O O . THR A 1 258 ? -15.789 -9.985 13.323 1.00 76.06 258 THR A O 1
ATOM 1884 N N . GLY A 1 259 ? -15.625 -12.103 12.592 1.00 69.62 259 GLY A N 1
ATOM 1885 C CA . GLY A 1 259 ? -15.122 -12.658 13.854 1.00 69.62 259 GLY A CA 1
ATOM 1886 C C . GLY A 1 259 ? -16.037 -12.451 15.077 1.00 69.62 259 GLY A C 1
ATOM 1887 O O . GLY A 1 259 ? -15.678 -12.848 16.181 1.00 69.62 259 GLY A O 1
ATOM 1888 N N . SER A 1 260 ? -17.216 -11.840 14.905 1.00 72.56 260 SER A N 1
ATOM 1889 C CA . SER A 1 260 ? -18.115 -11.393 15.970 1.00 72.56 260 SER A CA 1
ATOM 1890 C C . SER A 1 260 ? -19.575 -11.452 15.517 1.00 72.56 260 SER A C 1
ATOM 1892 O O . SER A 1 260 ? -19.923 -10.966 14.436 1.00 72.56 260 SER A O 1
ATOM 1894 N N . GLU A 1 261 ? -20.435 -12.029 16.364 1.00 80.06 261 GLU A N 1
ATOM 1895 C CA . GLU A 1 261 ? -21.896 -12.039 16.180 1.00 80.06 261 GLU A CA 1
ATOM 1896 C C . GLU A 1 261 ? -22.536 -10.673 16.496 1.00 80.06 261 GLU A C 1
ATOM 1898 O O . GLU A 1 261 ? -23.677 -10.424 16.099 1.00 80.06 261 GLU A O 1
ATOM 1903 N N . ASP A 1 262 ? -21.808 -9.780 17.179 1.00 82.88 262 ASP A N 1
ATOM 1904 C CA . ASP A 1 262 ? -22.295 -8.447 17.544 1.00 82.88 262 ASP A CA 1
ATOM 1905 C C . ASP A 1 262 ? -22.270 -7.480 16.350 1.00 82.88 262 ASP A C 1
ATOM 1907 O O . ASP A 1 262 ? -23.050 -6.526 16.304 1.00 82.88 262 ASP A O 1
ATOM 1911 N N . ILE A 1 263 ? -21.431 -7.751 15.343 1.00 85.94 263 ILE A N 1
ATOM 1912 C CA . ILE A 1 263 ? -21.404 -7.002 14.085 1.00 85.94 263 ILE A CA 1
ATOM 1913 C C . ILE A 1 263 ? -22.575 -7.463 13.217 1.00 85.94 263 ILE A C 1
ATOM 1915 O O . ILE A 1 263 ? -22.622 -8.586 12.721 1.00 85.94 263 ILE A O 1
ATOM 1919 N N . THR A 1 264 ? -23.533 -6.568 12.998 1.00 90.38 264 THR A N 1
ATOM 1920 C CA . THR A 1 264 ? -24.774 -6.857 12.258 1.00 90.38 264 THR A CA 1
ATOM 1921 C C . THR A 1 264 ? -24.812 -6.215 10.876 1.00 90.38 264 THR A C 1
ATOM 1923 O O . THR A 1 264 ? -25.477 -6.722 9.964 1.00 90.38 264 THR A O 1
ATOM 1926 N N . THR A 1 265 ? -24.067 -5.122 10.704 1.00 91.75 265 THR A N 1
ATOM 1927 C CA . THR A 1 265 ? -23.957 -4.356 9.461 1.00 91.75 265 THR A CA 1
ATOM 1928 C C . THR A 1 265 ? -22.495 -4.035 9.189 1.00 91.75 265 THR A C 1
ATOM 1930 O O . THR A 1 265 ? -21.773 -3.654 10.101 1.00 91.75 265 THR A O 1
ATOM 1933 N N . VAL A 1 266 ? -22.065 -4.127 7.932 1.00 92.38 266 VAL A N 1
ATOM 1934 C CA . VAL A 1 266 ? -20.745 -3.654 7.493 1.00 92.38 266 VAL A CA 1
ATOM 1935 C C . VAL A 1 266 ? -20.930 -2.554 6.459 1.00 92.38 266 VAL A C 1
ATOM 1937 O O . VAL A 1 266 ? -21.626 -2.749 5.458 1.00 92.38 266 VAL A O 1
ATOM 1940 N N . SER A 1 267 ? -20.310 -1.401 6.698 1.00 93.56 267 SER A N 1
ATOM 1941 C CA . SER A 1 267 ? -20.222 -0.292 5.751 1.00 93.56 267 SER A CA 1
ATOM 1942 C C . SER A 1 267 ? -18.879 -0.309 5.045 1.00 93.56 267 SER A C 1
ATOM 1944 O O . SER A 1 267 ? -17.847 -0.460 5.688 1.00 93.56 267 SER A O 1
ATOM 1946 N N . TYR A 1 268 ? -18.894 -0.102 3.733 1.00 92.38 268 TYR A N 1
ATOM 1947 C CA . TYR A 1 268 ? -17.689 -0.073 2.918 1.00 92.38 268 TYR A CA 1
ATOM 1948 C C . TYR A 1 268 ? -17.474 1.319 2.335 1.00 92.38 268 TYR A C 1
ATOM 1950 O O . TYR A 1 268 ? -18.364 1.869 1.669 1.00 92.38 268 TYR A O 1
ATOM 1958 N N . THR A 1 269 ? -16.281 1.867 2.527 1.00 90.75 269 THR A N 1
ATOM 1959 C CA . THR A 1 269 ? -15.841 3.109 1.887 1.00 90.75 269 THR A CA 1
ATOM 1960 C C . THR A 1 269 ? -14.552 2.897 1.104 1.00 90.75 269 THR A C 1
ATOM 1962 O O . THR A 1 269 ? -13.833 1.920 1.309 1.00 90.75 269 THR A O 1
ATOM 1965 N N . ALA A 1 270 ? -14.285 3.794 0.161 1.00 88.31 270 ALA A N 1
ATOM 1966 C CA . ALA A 1 270 ? -13.020 3.884 -0.546 1.00 88.31 270 ALA A CA 1
ATOM 1967 C C . ALA A 1 270 ? -12.417 5.284 -0.404 1.00 88.31 270 ALA A C 1
ATOM 1969 O O . ALA A 1 270 ? -13.150 6.268 -0.284 1.00 88.31 270 ALA A O 1
ATOM 1970 N N . ASP A 1 271 ? -11.089 5.366 -0.473 1.00 82.69 271 ASP A N 1
ATOM 1971 C CA . ASP A 1 271 ? -10.308 6.600 -0.616 1.00 82.69 271 ASP A CA 1
ATOM 1972 C C . ASP A 1 271 ? -10.759 7.700 0.362 1.00 82.69 271 ASP A C 1
ATOM 1974 O O . ASP A 1 271 ? -11.072 8.834 -0.015 1.00 82.69 271 ASP A O 1
ATOM 1978 N N . GLY A 1 272 ? -10.854 7.317 1.639 1.00 77.56 272 GLY A N 1
ATOM 1979 C CA . GLY A 1 272 ? -11.489 8.091 2.698 1.00 77.56 272 GLY A CA 1
ATOM 1980 C C . GLY A 1 272 ? -12.965 7.721 2.851 1.00 77.56 272 GLY A C 1
ATOM 1981 O O . GLY A 1 272 ? -13.311 6.577 3.145 1.00 77.56 272 GLY A O 1
ATOM 1982 N N . ASN A 1 273 ? -13.852 8.698 2.661 1.00 81.44 273 ASN A N 1
ATOM 1983 C CA . ASN A 1 273 ? -15.273 8.568 3.009 1.00 81.44 273 ASN A CA 1
ATOM 1984 C C . ASN A 1 273 ? -16.186 8.303 1.800 1.00 81.44 273 ASN A C 1
ATOM 1986 O O . ASN A 1 273 ? -17.403 8.474 1.901 1.00 81.44 273 ASN A O 1
ATOM 1990 N N . PHE A 1 274 ? -15.641 7.923 0.639 1.00 86.38 274 PHE A N 1
ATOM 1991 C CA . PHE A 1 274 ? -16.477 7.641 -0.525 1.00 86.38 274 PHE A CA 1
ATOM 1992 C C . PHE A 1 274 ? -17.231 6.323 -0.320 1.00 86.38 274 PHE A C 1
ATOM 1994 O O . PHE A 1 274 ? -16.638 5.250 -0.298 1.00 86.38 274 PHE A O 1
ATOM 2001 N N . THR A 1 275 ? -18.550 6.391 -0.163 1.00 93.50 275 THR A N 1
ATOM 2002 C CA . THR A 1 275 ? -19.376 5.215 0.133 1.00 93.50 275 THR A CA 1
ATOM 2003 C C . THR A 1 275 ? -19.475 4.267 -1.062 1.00 93.50 275 THR A C 1
ATOM 2005 O O . THR A 1 275 ? -19.963 4.645 -2.129 1.00 93.50 275 THR A O 1
ATOM 2008 N N . LEU A 1 276 ? -19.083 3.008 -0.856 1.00 92.12 276 LEU A N 1
ATOM 2009 C CA . LEU A 1 276 ? -19.279 1.923 -1.819 1.00 92.12 276 LEU A CA 1
ATOM 2010 C C . LEU A 1 276 ? -20.630 1.230 -1.622 1.00 92.12 276 LEU A C 1
ATOM 2012 O O . LEU A 1 276 ? -21.277 0.843 -2.594 1.00 92.12 276 LEU A O 1
ATOM 2016 N N . GLY A 1 277 ? -21.055 1.083 -0.366 1.00 93.75 277 GLY A N 1
ATOM 2017 C CA . GLY A 1 277 ? -22.315 0.451 0.010 1.00 93.75 277 GLY A CA 1
ATOM 2018 C C . GLY A 1 277 ? -22.274 -0.134 1.418 1.00 93.75 277 GLY A C 1
ATOM 2019 O O . GLY A 1 277 ? -21.314 0.065 2.159 1.00 93.75 277 GLY A O 1
ATOM 2020 N N . GLN A 1 278 ? -23.324 -0.870 1.774 1.00 94.00 278 GLN A N 1
ATOM 2021 C CA . GLN A 1 278 ? -23.427 -1.600 3.037 1.00 94.00 278 GLN A CA 1
ATOM 2022 C C . GLN A 1 278 ? -23.886 -3.035 2.776 1.00 94.00 278 GLN A C 1
ATOM 2024 O O . GLN A 1 278 ? -24.526 -3.315 1.761 1.00 94.00 278 GLN A O 1
ATOM 2029 N N . SER A 1 279 ? -23.580 -3.931 3.707 1.00 92.81 279 SER A N 1
ATOM 2030 C CA . SER A 1 279 ? -24.039 -5.322 3.709 1.00 92.81 279 SER A CA 1
ATOM 2031 C C . SER A 1 279 ? -24.435 -5.748 5.124 1.00 92.81 279 SER A C 1
ATOM 2033 O O . SER A 1 279 ? -24.059 -5.088 6.092 1.00 92.81 279 SER A O 1
ATOM 2035 N N . THR A 1 280 ? -25.198 -6.833 5.254 1.00 89.00 280 THR A N 1
ATOM 2036 C CA . THR A 1 280 ? -25.686 -7.332 6.553 1.00 89.00 280 THR A CA 1
ATOM 2037 C C . THR A 1 280 ? -25.413 -8.824 6.711 1.00 89.00 280 THR A C 1
ATOM 2039 O O . THR A 1 280 ? -25.139 -9.520 5.728 1.00 89.00 280 THR A O 1
ATOM 2042 N N . ALA A 1 281 ? -25.551 -9.318 7.944 1.00 73.94 281 ALA A N 1
ATOM 2043 C CA . ALA A 1 281 ? -25.287 -10.709 8.314 1.00 73.94 281 ALA A CA 1
ATOM 2044 C C . ALA A 1 281 ? -26.122 -11.746 7.538 1.00 73.94 281 ALA A C 1
ATOM 2046 O O . ALA A 1 281 ? -25.717 -12.899 7.424 1.00 73.94 281 ALA A O 1
ATOM 2047 N N . ALA A 1 282 ? -27.276 -11.352 6.984 1.00 72.31 282 ALA A N 1
ATOM 2048 C CA . ALA A 1 282 ? -28.195 -12.266 6.303 1.00 72.31 282 ALA A CA 1
ATOM 2049 C C . ALA A 1 282 ? -27.566 -13.001 5.102 1.00 72.31 282 ALA A C 1
ATOM 2051 O O . ALA A 1 282 ? -27.997 -14.109 4.786 1.00 72.31 282 ALA A O 1
ATOM 2052 N N . ASP A 1 283 ? -26.549 -12.404 4.472 1.00 66.94 283 ASP A N 1
ATOM 2053 C CA . ASP A 1 283 ? -25.922 -12.913 3.248 1.00 66.94 283 ASP A CA 1
ATOM 2054 C C . ASP A 1 283 ? -24.404 -13.145 3.376 1.00 66.94 283 ASP A C 1
ATOM 2056 O O . ASP A 1 283 ? -23.748 -13.324 2.347 1.00 66.94 283 ASP A O 1
ATOM 2060 N N . ASP A 1 284 ? -23.847 -13.167 4.599 1.00 80.62 284 ASP A N 1
ATOM 2061 C CA . ASP A 1 284 ? -22.390 -13.248 4.853 1.00 80.62 284 ASP A CA 1
ATOM 2062 C C . ASP A 1 284 ? -21.630 -11.999 4.345 1.00 80.62 284 ASP A C 1
ATOM 2064 O O . ASP A 1 284 ? -20.620 -12.072 3.644 1.00 80.62 284 ASP A O 1
ATOM 2068 N N . PHE A 1 285 ? -22.212 -10.822 4.613 1.00 86.06 285 PHE A N 1
ATOM 2069 C CA . PHE A 1 285 ? -21.645 -9.490 4.361 1.00 86.06 285 PHE A CA 1
ATOM 2070 C C . PHE A 1 285 ? -21.026 -9.225 2.963 1.00 86.06 285 PHE A C 1
ATOM 2072 O O . PHE A 1 285 ? -19.952 -8.626 2.876 1.00 86.06 285 PHE A O 1
ATOM 2079 N N . PRO A 1 286 ? -21.644 -9.604 1.825 1.00 87.44 286 PRO A N 1
ATOM 2080 C CA . PRO A 1 286 ? -21.051 -9.364 0.519 1.00 87.44 286 PRO A CA 1
ATOM 2081 C C . PRO A 1 286 ? -21.311 -7.929 0.047 1.00 87.44 286 PRO A C 1
ATOM 2083 O O . PRO A 1 286 ? -22.431 -7.423 0.141 1.00 87.44 286 PRO A O 1
ATOM 2086 N N . LEU A 1 287 ? -20.315 -7.308 -0.585 1.00 88.94 287 LEU A N 1
ATOM 2087 C CA . LEU A 1 287 ? -20.510 -6.102 -1.388 1.00 88.94 287 LEU A CA 1
ATOM 2088 C C . LEU A 1 287 ? -19.835 -6.243 -2.749 1.00 88.94 287 LEU A C 1
ATOM 2090 O O . LEU A 1 287 ? -18.614 -6.313 -2.837 1.00 88.94 287 LEU A O 1
ATOM 2094 N N . THR A 1 288 ? -20.615 -6.189 -3.828 1.00 88.50 288 THR A N 1
ATOM 2095 C CA . THR A 1 288 ? -20.066 -6.025 -5.179 1.00 88.50 288 THR A CA 1
ATOM 2096 C C . THR A 1 288 ? -20.114 -4.558 -5.587 1.00 88.50 288 THR A C 1
ATOM 2098 O O . THR A 1 288 ? -21.193 -3.981 -5.709 1.00 88.50 288 THR A O 1
ATOM 2101 N N . TYR A 1 289 ? -18.953 -3.967 -5.860 1.00 89.12 289 TYR A N 1
ATOM 2102 C CA . TYR A 1 289 ? -18.830 -2.590 -6.331 1.00 89.12 289 TYR A CA 1
ATOM 2103 C C . TYR A 1 289 ? -18.148 -2.530 -7.700 1.00 89.12 289 TYR A C 1
ATOM 2105 O O . TYR A 1 289 ? -17.243 -3.311 -7.981 1.00 89.12 289 TYR A O 1
ATOM 2113 N N . THR A 1 290 ? -18.587 -1.609 -8.565 1.00 89.00 290 THR A N 1
ATOM 2114 C CA . THR A 1 290 ? -17.975 -1.376 -9.884 1.00 89.00 290 THR A CA 1
ATOM 2115 C C . THR A 1 290 ? -17.206 -0.060 -9.891 1.00 89.00 290 THR A C 1
ATOM 2117 O O . THR A 1 290 ? -17.807 1.013 -9.903 1.00 89.00 290 THR A O 1
ATOM 2120 N N . PHE A 1 291 ? -15.880 -0.138 -9.930 1.00 87.00 291 PHE A N 1
ATOM 2121 C CA . PHE A 1 291 ? -14.997 1.022 -9.961 1.00 87.00 291 PHE A CA 1
ATOM 2122 C C . PHE A 1 291 ? -14.988 1.698 -11.336 1.00 87.00 291 PHE A C 1
ATOM 2124 O O . PHE A 1 291 ? -14.727 1.069 -12.362 1.00 87.00 291 PHE A O 1
ATOM 2131 N N . ASN A 1 292 ? -15.245 3.008 -11.350 1.00 86.25 292 ASN A N 1
ATOM 2132 C CA . ASN A 1 292 ? -15.142 3.833 -12.560 1.00 86.25 292 ASN A CA 1
ATOM 2133 C C . ASN A 1 292 ? -13.708 4.319 -12.818 1.00 86.25 292 ASN A C 1
ATOM 2135 O O . ASN A 1 292 ? -13.333 4.549 -13.968 1.00 86.25 292 ASN A O 1
ATOM 2139 N N . ASN A 1 293 ? -12.920 4.463 -11.753 1.00 87.88 293 ASN A N 1
ATOM 2140 C CA . ASN A 1 293 ? -11.502 4.788 -11.814 1.00 87.88 293 ASN A CA 1
ATOM 2141 C C . ASN A 1 293 ? -10.700 3.509 -11.567 1.00 87.88 293 ASN A C 1
ATOM 2143 O O . ASN A 1 293 ? -11.079 2.695 -10.736 1.00 87.88 293 ASN A O 1
ATOM 2147 N N . LEU A 1 294 ? -9.627 3.325 -12.329 1.00 89.19 294 LEU A N 1
ATOM 2148 C CA . LEU A 1 294 ? -8.702 2.206 -12.170 1.00 89.19 294 LEU A CA 1
ATOM 2149 C C . LEU A 1 294 ? -7.446 2.697 -11.458 1.00 89.19 294 LEU A C 1
ATOM 2151 O O . LEU A 1 294 ? -7.050 3.850 -11.648 1.00 89.19 294 LEU A O 1
ATOM 2155 N N . GLY A 1 295 ? -6.767 1.798 -10.756 1.00 88.81 295 GLY A N 1
ATOM 2156 C CA . GLY A 1 295 ? -5.578 2.120 -9.980 1.00 88.81 295 GLY A CA 1
ATOM 2157 C C . GLY A 1 295 ? -5.701 1.679 -8.534 1.00 88.81 295 GLY A C 1
ATOM 2158 O O . GLY A 1 295 ? -6.450 0.759 -8.212 1.00 88.81 295 GLY A O 1
ATOM 2159 N N . GLU A 1 296 ? -4.883 2.294 -7.698 1.00 88.88 296 GLU A N 1
ATOM 2160 C CA . GLU A 1 296 ? -4.830 2.043 -6.266 1.00 88.88 296 GLU A CA 1
ATOM 2161 C C . GLU A 1 296 ? -6.027 2.673 -5.555 1.00 88.88 296 GLU A C 1
ATOM 2163 O O . GLU A 1 296 ? -6.362 3.827 -5.820 1.00 88.88 296 GLU A O 1
ATOM 2168 N N . HIS A 1 297 ? -6.645 1.904 -4.661 1.00 86.31 297 HIS A N 1
ATOM 2169 C CA . HIS A 1 297 ? -7.739 2.340 -3.806 1.00 86.31 297 HIS A CA 1
ATOM 2170 C C . HIS A 1 297 ? -7.538 1.807 -2.390 1.00 86.31 297 HIS A C 1
ATOM 2172 O O . HIS A 1 297 ? -7.212 0.629 -2.214 1.00 86.31 297 HIS A O 1
ATOM 2178 N N . VAL A 1 298 ? -7.773 2.649 -1.387 1.00 84.12 298 VAL A N 1
ATOM 2179 C CA . VAL A 1 298 ? -7.836 2.218 0.019 1.00 84.12 298 VAL A CA 1
ATOM 2180 C C . VAL A 1 298 ? -9.285 1.918 0.343 1.00 84.12 298 VAL A C 1
ATOM 2182 O O . VAL A 1 298 ? -10.124 2.806 0.232 1.00 84.12 298 VAL A O 1
ATOM 2185 N N . ILE A 1 299 ? -9.593 0.676 0.696 1.00 86.31 299 ILE A N 1
ATOM 2186 C CA . ILE A 1 299 ? -10.942 0.230 1.033 1.00 86.31 299 ILE A CA 1
ATOM 2187 C C . ILE A 1 299 ? -11.023 0.009 2.526 1.00 86.31 299 ILE A C 1
ATOM 2189 O O . ILE A 1 299 ? -10.257 -0.787 3.058 1.00 86.31 299 ILE A O 1
ATOM 2193 N N . LYS A 1 300 ? -12.001 0.644 3.160 1.00 85.06 300 LYS A N 1
ATOM 2194 C CA . LYS A 1 300 ? -12.326 0.442 4.565 1.00 85.06 300 LYS A CA 1
ATOM 2195 C C . LYS A 1 300 ? -13.627 -0.335 4.684 1.00 85.06 300 LYS A C 1
ATOM 2197 O O . LYS A 1 300 ? -14.626 0.051 4.076 1.00 85.06 300 LYS A O 1
ATOM 2202 N N . ALA A 1 301 ? -13.623 -1.403 5.470 1.00 89.06 301 ALA A N 1
ATOM 2203 C CA . ALA A 1 301 ? -14.826 -2.035 5.991 1.00 89.06 301 ALA A CA 1
ATOM 2204 C C . ALA A 1 301 ? -14.969 -1.644 7.463 1.00 89.06 301 ALA A C 1
ATOM 2206 O O . ALA A 1 301 ? -14.045 -1.871 8.229 1.00 89.06 301 ALA A O 1
ATOM 2207 N N . SER A 1 302 ? -16.107 -1.076 7.848 1.00 89.25 302 SER A N 1
ATOM 2208 C CA . SER A 1 302 ? -16.452 -0.759 9.239 1.00 89.25 302 SER A CA 1
ATOM 2209 C C . SER A 1 302 ? -17.647 -1.607 9.662 1.00 89.25 302 SER A C 1
ATOM 2211 O O . SER A 1 302 ? -18.691 -1.560 9.004 1.00 89.25 302 SER A O 1
ATOM 2213 N N . GLY A 1 303 ? -17.498 -2.391 10.725 1.00 89.69 303 GLY A N 1
ATOM 2214 C CA . GLY A 1 303 ? -18.529 -3.236 11.316 1.00 89.69 303 GLY A CA 1
ATOM 2215 C C . GLY A 1 303 ? -19.292 -2.510 12.421 1.00 89.69 303 GLY A C 1
ATOM 2216 O O . GLY A 1 303 ? -18.692 -1.873 13.281 1.00 89.69 303 GLY A O 1
ATOM 2217 N N . PHE A 1 304 ? -20.619 -2.611 12.402 1.00 88.69 304 PHE A N 1
ATOM 2218 C CA . PHE A 1 304 ? -21.522 -1.927 13.325 1.00 88.69 304 PHE A CA 1
ATOM 2219 C C . PHE A 1 304 ? -22.479 -2.896 14.014 1.00 88.69 304 PHE A C 1
ATOM 2221 O O . PHE A 1 304 ? -22.978 -3.848 13.399 1.00 88.69 304 PHE A O 1
ATOM 2228 N N . ASP A 1 305 ? -22.804 -2.598 15.266 1.00 87.81 305 ASP A N 1
ATOM 2229 C CA . ASP A 1 305 ? -23.846 -3.289 16.021 1.00 87.81 305 ASP A CA 1
ATOM 2230 C C . ASP A 1 305 ? -25.273 -2.874 15.590 1.00 87.81 305 ASP A C 1
ATOM 2232 O O . ASP A 1 305 ? -25.478 -2.046 14.699 1.00 87.81 305 ASP A O 1
ATOM 2236 N N . ASN A 1 306 ? -26.293 -3.443 16.242 1.00 88.50 306 ASN A N 1
ATOM 2237 C CA . ASN A 1 306 ? -27.701 -3.101 15.982 1.00 88.50 306 ASN A CA 1
ATOM 2238 C C . ASN A 1 306 ? -28.088 -1.667 16.404 1.00 88.50 306 ASN A C 1
ATOM 2240 O O . ASN A 1 306 ? -29.158 -1.189 16.020 1.00 88.50 306 ASN A O 1
ATOM 2244 N N . SER A 1 307 ? -27.276 -1.005 17.233 1.00 86.81 307 SER A N 1
ATOM 2245 C CA . SER A 1 307 ? -27.497 0.374 17.678 1.00 86.81 307 SER A CA 1
ATOM 2246 C C . SER A 1 307 ? -26.875 1.407 16.730 1.00 86.81 307 SER A C 1
ATOM 2248 O O . SER A 1 307 ? -27.254 2.580 16.772 1.00 86.81 307 SER A O 1
ATOM 2250 N N . GLY A 1 308 ? -25.990 0.963 15.831 1.00 82.81 308 GLY A N 1
ATOM 2251 C CA . GLY A 1 308 ? -25.230 1.797 14.906 1.00 82.81 308 GLY A CA 1
ATOM 2252 C C . GLY A 1 308 ? -23.869 2.239 15.451 1.00 82.81 308 GLY A C 1
ATOM 2253 O O . GLY A 1 308 ? -23.282 3.166 14.897 1.00 82.81 308 GLY A O 1
ATOM 2254 N N . MET A 1 309 ? -23.372 1.611 16.519 1.00 81.12 309 MET A N 1
ATOM 2255 C CA . MET A 1 309 ? -22.024 1.820 17.050 1.00 81.12 309 MET A CA 1
ATOM 2256 C C . MET A 1 309 ? -21.011 1.018 16.229 1.00 81.12 309 MET A C 1
ATOM 2258 O O . MET A 1 309 ? -21.226 -0.168 15.988 1.00 81.12 309 MET A O 1
ATOM 2262 N N . GLU A 1 310 ? -19.929 1.663 15.781 1.00 83.75 310 GLU A N 1
ATOM 2263 C CA . GLU A 1 310 ? -18.811 0.984 15.111 1.00 83.75 310 GLU A CA 1
ATOM 2264 C C . GLU A 1 310 ? -18.057 0.152 16.147 1.00 83.75 310 GLU A C 1
ATOM 2266 O O . GLU A 1 310 ? -17.593 0.698 17.146 1.00 83.75 310 GLU A O 1
ATOM 2271 N N . LEU A 1 311 ? -17.979 -1.158 15.926 1.00 79.06 311 LEU A N 1
ATOM 2272 C CA . LEU A 1 311 ? -17.284 -2.083 16.820 1.00 79.06 311 LEU A CA 1
ATOM 2273 C C . LEU A 1 311 ? -15.862 -2.383 16.340 1.00 79.06 311 LEU A C 1
ATOM 2275 O O . LEU A 1 311 ? -14.973 -2.607 17.157 1.00 79.06 311 LEU A O 1
ATOM 2279 N N . ASP A 1 312 ? -15.659 -2.385 15.023 1.00 81.19 312 ASP A N 1
ATOM 2280 C CA . ASP A 1 312 ? -14.407 -2.804 14.397 1.00 81.19 312 ASP A CA 1
ATOM 2281 C C . ASP A 1 312 ? -14.282 -2.195 12.993 1.00 81.19 312 ASP A C 1
ATOM 2283 O O . ASP A 1 312 ? -15.295 -1.918 12.335 1.00 81.19 312 ASP A O 1
ATOM 2287 N N . ASN A 1 313 ? -13.062 -1.993 12.505 1.00 83.50 313 ASN A N 1
ATOM 2288 C CA . ASN A 1 313 ? -12.813 -1.742 11.097 1.00 83.50 313 ASN A CA 1
ATOM 2289 C C . ASN A 1 313 ? -11.479 -2.287 10.589 1.00 83.50 313 ASN A C 1
ATOM 2291 O O . ASN A 1 313 ? -10.499 -2.452 11.311 1.00 83.50 313 ASN A O 1
ATOM 2295 N N . HIS A 1 314 ? -11.450 -2.485 9.275 1.00 77.44 314 HIS A N 1
ATOM 2296 C CA . HIS A 1 314 ? -10.277 -2.961 8.573 1.00 77.44 314 HIS A CA 1
ATOM 2297 C C . HIS A 1 314 ? -10.100 -2.271 7.232 1.00 77.44 314 HIS A C 1
ATOM 2299 O O . HIS A 1 314 ? -11.028 -2.190 6.417 1.00 77.44 314 HIS A O 1
ATOM 2305 N N . GLU A 1 315 ? -8.878 -1.802 7.001 1.00 80.25 315 GLU A N 1
ATOM 2306 C CA . GLU A 1 315 ? -8.466 -1.171 5.760 1.00 80.25 315 GLU A CA 1
ATOM 2307 C C . GLU A 1 315 ? -7.562 -2.094 4.941 1.00 80.25 315 GLU A C 1
ATOM 2309 O O . GLU A 1 315 ? -6.583 -2.652 5.429 1.00 80.25 315 GLU A O 1
ATOM 2314 N N . ILE A 1 316 ? -7.861 -2.217 3.649 1.00 76.44 316 ILE A N 1
ATOM 2315 C CA . ILE A 1 316 ? -6.963 -2.835 2.674 1.00 76.44 316 ILE A CA 1
ATOM 2316 C C . ILE A 1 316 ? -6.632 -1.844 1.572 1.00 76.44 316 ILE A C 1
ATOM 2318 O O . ILE A 1 316 ? -7.475 -1.071 1.126 1.00 76.44 316 ILE A O 1
ATOM 2322 N N . THR A 1 317 ? -5.414 -1.918 1.046 1.00 81.12 317 THR A N 1
ATOM 2323 C CA . THR A 1 317 ? -5.091 -1.269 -0.228 1.00 81.12 317 THR A CA 1
ATOM 2324 C C . THR A 1 317 ? -5.236 -2.284 -1.352 1.00 81.12 317 THR A C 1
ATOM 2326 O O . THR A 1 317 ? -4.599 -3.337 -1.317 1.00 81.12 317 THR A O 1
ATOM 2329 N N . LEU A 1 318 ? -6.054 -1.975 -2.356 1.00 83.38 318 LEU A N 1
ATOM 2330 C CA . LEU A 1 318 ? -6.243 -2.801 -3.547 1.00 83.38 318 LEU A CA 1
ATOM 2331 C C . LEU A 1 318 ? -5.835 -2.061 -4.814 1.00 83.38 318 LEU A C 1
ATOM 2333 O O . LEU A 1 318 ? -5.816 -0.833 -4.853 1.00 83.38 318 LEU A O 1
ATOM 2337 N N . VAL A 1 319 ? -5.554 -2.812 -5.880 1.00 84.88 319 VAL A N 1
ATOM 2338 C CA . VAL A 1 319 ? -5.309 -2.238 -7.210 1.00 84.88 319 VAL A CA 1
ATOM 2339 C C . VAL A 1 319 ? -6.329 -2.778 -8.205 1.00 84.88 319 VAL A C 1
ATOM 2341 O O . VAL A 1 319 ? -6.292 -3.960 -8.557 1.00 84.88 319 VAL A O 1
ATOM 2344 N N . VAL A 1 320 ? -7.216 -1.910 -8.699 1.00 88.06 320 VAL A N 1
ATOM 2345 C CA . VAL A 1 320 ? -8.210 -2.256 -9.725 1.00 88.06 320 VAL A CA 1
ATOM 2346 C C . VAL A 1 320 ? -7.608 -2.112 -11.112 1.00 88.06 320 VAL A C 1
ATOM 2348 O O . VAL A 1 320 ? -7.218 -1.022 -11.537 1.00 88.06 320 VAL A O 1
ATOM 2351 N N . MET A 1 321 ? -7.594 -3.213 -11.854 1.00 87.38 321 MET A N 1
ATOM 2352 C CA . MET A 1 321 ? -7.224 -3.242 -13.265 1.00 87.38 321 MET A CA 1
ATOM 2353 C C . MET A 1 321 ? -8.453 -3.362 -14.164 1.00 87.38 321 MET A C 1
ATOM 2355 O O . MET A 1 321 ? -9.518 -3.840 -13.764 1.00 87.38 321 MET A O 1
ATOM 2359 N N . ASP A 1 322 ? -8.286 -3.011 -15.437 1.00 85.81 322 ASP A N 1
ATOM 2360 C CA . ASP A 1 322 ? -9.284 -3.360 -16.438 1.00 85.81 322 ASP A CA 1
ATOM 2361 C C . ASP A 1 322 ? -9.360 -4.888 -16.664 1.00 85.81 322 ASP A C 1
ATOM 2363 O O . ASP A 1 322 ? -8.585 -5.692 -16.139 1.00 85.81 322 ASP A O 1
ATOM 2367 N N . ARG A 1 323 ? -10.325 -5.314 -17.483 1.00 82.88 323 ARG A N 1
ATOM 2368 C CA . ARG A 1 323 ? -10.545 -6.733 -17.821 1.00 82.88 323 ARG A CA 1
ATOM 2369 C C . ARG A 1 323 ? -9.362 -7.429 -18.519 1.00 82.88 323 ARG A C 1
ATOM 2371 O O . ARG A 1 323 ? -9.369 -8.652 -18.621 1.00 82.88 323 ARG A O 1
ATOM 2378 N N . ASN A 1 324 ? -8.400 -6.667 -19.030 1.00 81.75 324 ASN A N 1
ATOM 2379 C CA . ASN A 1 324 ? -7.202 -7.117 -19.733 1.00 81.75 324 ASN A CA 1
ATOM 2380 C C . ASN A 1 324 ? -5.929 -6.910 -18.886 1.00 81.75 324 ASN A C 1
ATOM 2382 O O . ASN A 1 324 ? -4.839 -6.825 -19.449 1.00 81.75 324 ASN A O 1
ATOM 2386 N N . ASP A 1 325 ? -6.058 -6.793 -17.558 1.00 82.81 325 ASP A N 1
ATOM 2387 C CA . ASP A 1 325 ? -4.956 -6.490 -16.632 1.00 82.81 325 ASP A CA 1
ATOM 2388 C C . ASP A 1 325 ? -4.258 -5.146 -16.925 1.00 82.81 325 ASP A C 1
ATOM 2390 O O . ASP A 1 325 ? -3.071 -4.961 -16.639 1.00 82.81 325 ASP A O 1
ATOM 2394 N N . GLY A 1 326 ? -4.973 -4.207 -17.546 1.00 88.44 326 GLY A N 1
ATOM 2395 C CA . GLY A 1 326 ? -4.486 -2.878 -17.880 1.00 88.44 326 GLY A CA 1
ATOM 2396 C C . GLY A 1 326 ? -4.663 -1.873 -16.747 1.00 88.44 326 GLY A C 1
ATOM 2397 O O . GLY A 1 326 ? -5.623 -1.924 -15.979 1.00 88.44 326 GLY A O 1
ATOM 2398 N N . LEU A 1 327 ? -3.733 -0.921 -16.696 1.00 92.56 327 LEU A N 1
ATOM 2399 C CA . LEU A 1 327 ? -3.826 0.304 -15.906 1.00 92.56 327 LEU A CA 1
ATOM 2400 C C . LEU A 1 327 ? -3.883 1.515 -16.855 1.00 92.56 327 LEU A C 1
ATOM 2402 O O . LEU A 1 327 ? -3.409 1.419 -17.996 1.00 92.56 327 LEU A O 1
ATOM 2406 N N . PRO A 1 328 ? -4.408 2.667 -16.397 1.00 95.00 328 PRO A N 1
ATOM 2407 C CA . PRO A 1 328 ? -4.299 3.940 -17.099 1.00 95.00 328 PRO A CA 1
ATOM 2408 C C . PRO A 1 328 ? -2.878 4.216 -17.604 1.00 95.00 328 PRO A C 1
ATOM 2410 O O . PRO A 1 328 ? -1.881 3.818 -16.997 1.00 95.00 328 PRO A O 1
ATOM 2413 N N . ASN A 1 329 ? -2.765 4.897 -18.745 1.00 96.56 329 ASN A N 1
ATOM 2414 C CA . ASN A 1 329 ? -1.459 5.152 -19.347 1.00 96.56 329 ASN A CA 1
ATOM 2415 C C . ASN A 1 329 ? -0.615 6.078 -18.439 1.00 96.56 329 ASN A C 1
ATOM 2417 O O . ASN A 1 329 ? -1.046 7.205 -18.176 1.00 96.56 329 ASN A O 1
ATOM 2421 N N . PRO A 1 330 ? 0.603 5.666 -18.026 1.00 96.12 330 PRO A N 1
ATOM 2422 C CA . PRO A 1 330 ? 1.413 6.417 -17.068 1.00 96.12 330 PRO A CA 1
ATOM 2423 C C . PRO A 1 330 ? 1.954 7.750 -17.608 1.00 96.12 330 PRO A C 1
ATOM 2425 O O . PRO A 1 330 ? 2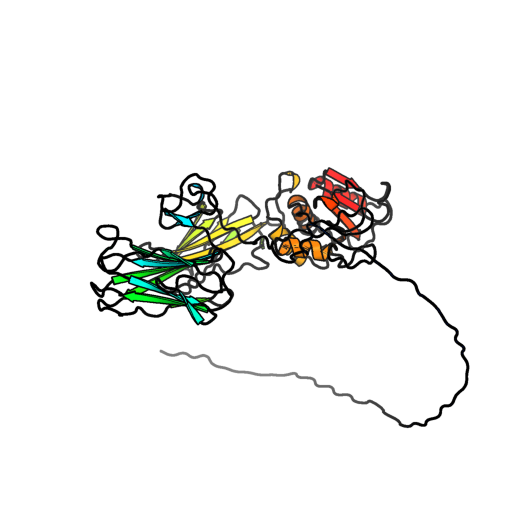.491 8.551 -16.842 1.00 96.12 330 PRO A O 1
ATOM 2428 N N . ARG A 1 331 ? 1.780 8.050 -18.907 1.00 94.50 331 ARG A N 1
ATOM 2429 C CA . ARG A 1 331 ? 2.055 9.381 -19.476 1.00 94.50 331 ARG A CA 1
ATOM 2430 C C . ARG A 1 331 ? 1.288 10.492 -18.747 1.00 94.50 331 ARG A C 1
ATOM 2432 O O . ARG A 1 331 ? 1.813 11.596 -18.640 1.00 94.50 331 ARG A O 1
ATOM 2439 N N . SER A 1 332 ? 0.085 10.202 -18.253 1.00 88.88 332 SER A N 1
ATOM 2440 C CA . SER A 1 332 ? -0.755 11.164 -17.525 1.00 88.88 332 SER A CA 1
ATOM 2441 C C . SER A 1 332 ? -0.497 11.187 -16.012 1.00 88.88 332 SER A C 1
ATOM 2443 O O . SER A 1 332 ? -1.201 11.886 -15.294 1.00 88.88 332 SER A O 1
ATOM 2445 N N . GLY A 1 333 ? 0.504 10.443 -15.531 1.00 90.69 333 GLY A N 1
ATOM 2446 C CA . GLY A 1 333 ? 0.730 10.177 -14.111 1.00 90.69 333 GLY A CA 1
ATOM 2447 C C . GLY A 1 333 ? 0.513 8.700 -13.787 1.00 90.69 333 GLY A C 1
ATOM 2448 O O . GLY A 1 333 ? -0.264 8.014 -14.452 1.00 90.69 333 GLY A O 1
ATOM 2449 N N . ALA A 1 334 ? 1.243 8.199 -12.793 1.00 91.44 334 ALA A N 1
ATOM 2450 C CA . ALA A 1 334 ? 0.984 6.871 -12.252 1.00 91.44 334 ALA A CA 1
ATOM 2451 C C . ALA A 1 334 ? -0.281 6.919 -11.389 1.00 91.44 334 ALA A C 1
ATOM 2453 O O . ALA A 1 334 ? -0.535 7.925 -10.730 1.00 91.44 334 ALA A O 1
ATOM 2454 N N . VAL A 1 335 ? -1.053 5.836 -11.404 1.00 91.00 335 VAL A N 1
ATOM 2455 C CA . VAL A 1 335 ? -2.273 5.686 -10.587 1.00 91.00 335 VAL A CA 1
ATOM 2456 C C . VAL A 1 335 ? -2.110 4.612 -9.513 1.00 91.00 335 VAL A C 1
ATOM 2458 O O . VAL A 1 335 ? -3.076 4.216 -8.876 1.00 91.00 335 VAL A O 1
ATOM 2461 N N . VAL A 1 336 ? -0.889 4.102 -9.364 1.00 88.81 336 VAL A N 1
ATOM 2462 C CA . VAL A 1 336 ? -0.495 3.120 -8.358 1.00 88.81 336 VAL A CA 1
ATOM 2463 C C . VAL A 1 336 ? 0.832 3.580 -7.769 1.00 88.81 336 VAL A C 1
ATOM 2465 O O . VAL A 1 336 ? 1.693 4.108 -8.484 1.00 88.81 336 VAL A O 1
ATOM 2468 N N . SER A 1 337 ? 0.992 3.397 -6.468 1.00 86.69 337 SER A N 1
ATOM 2469 C CA . SER A 1 337 ? 2.200 3.715 -5.726 1.00 86.69 337 SER A CA 1
ATOM 2470 C C . SER A 1 337 ? 3.402 2.909 -6.218 1.00 86.69 337 SER A C 1
ATOM 2472 O O . SER A 1 337 ? 3.305 1.776 -6.697 1.00 86.69 337 SER A O 1
ATOM 2474 N N . GLU A 1 338 ? 4.587 3.500 -6.060 1.00 86.81 338 GLU A N 1
ATOM 2475 C CA . GLU A 1 338 ? 5.867 2.858 -6.377 1.00 86.81 338 GLU A CA 1
ATOM 2476 C C . GLU A 1 338 ? 6.010 1.489 -5.694 1.00 86.81 338 GLU A C 1
ATOM 2478 O O . GLU A 1 338 ? 6.461 0.530 -6.320 1.00 86.81 338 GLU A O 1
ATOM 2483 N N . ARG A 1 339 ? 5.579 1.397 -4.430 1.00 85.19 339 ARG A N 1
ATOM 2484 C CA . ARG A 1 339 ? 5.660 0.195 -3.596 1.00 85.19 339 ARG A CA 1
ATOM 2485 C C . ARG A 1 339 ? 4.880 -0.966 -4.208 1.00 85.19 339 ARG A C 1
ATOM 2487 O O . ARG A 1 339 ? 5.457 -2.028 -4.447 1.00 85.19 339 ARG A O 1
ATOM 2494 N N . LEU A 1 340 ? 3.594 -0.765 -4.504 1.00 83.69 340 LEU A N 1
ATOM 2495 C CA . LEU A 1 340 ? 2.744 -1.818 -5.069 1.00 83.69 340 LEU A CA 1
ATOM 2496 C C . LEU A 1 340 ? 3.160 -2.181 -6.496 1.00 83.69 340 LEU A C 1
ATOM 2498 O O . LEU A 1 340 ? 3.133 -3.352 -6.873 1.00 83.69 340 LEU A O 1
ATOM 2502 N N . LEU A 1 341 ? 3.627 -1.210 -7.284 1.00 93.06 341 LEU A N 1
ATOM 2503 C CA . LEU A 1 341 ? 4.182 -1.478 -8.611 1.00 93.06 341 LEU A CA 1
ATOM 2504 C C . LEU A 1 341 ? 5.464 -2.317 -8.546 1.00 93.06 341 LEU A C 1
ATOM 2506 O O . LEU A 1 341 ? 5.631 -3.239 -9.344 1.00 93.06 341 LEU A O 1
ATOM 2510 N N . ALA A 1 342 ? 6.360 -2.034 -7.600 1.00 90.31 342 ALA A N 1
ATOM 2511 C CA . ALA A 1 342 ? 7.584 -2.801 -7.400 1.00 90.31 342 ALA A CA 1
ATOM 2512 C C . ALA A 1 342 ? 7.286 -4.247 -6.973 1.00 90.31 342 ALA A C 1
ATOM 2514 O O . ALA A 1 342 ? 7.844 -5.182 -7.553 1.00 90.31 342 ALA A O 1
ATOM 2515 N N . LYS A 1 343 ? 6.349 -4.451 -6.042 1.00 83.56 343 LYS A N 1
ATOM 2516 C CA . LYS A 1 343 ? 5.898 -5.793 -5.646 1.00 83.56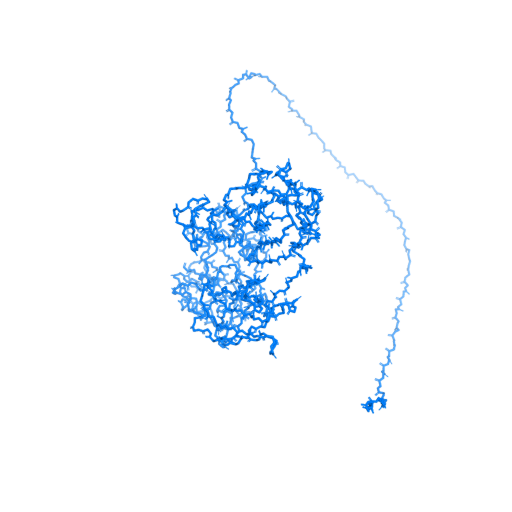 343 LYS A CA 1
ATOM 2517 C C . LYS A 1 343 ? 5.236 -6.544 -6.803 1.00 83.56 343 LYS A C 1
ATOM 2519 O O . LYS A 1 343 ? 5.538 -7.711 -7.064 1.00 83.56 343 LYS A O 1
ATOM 2524 N N . ARG A 1 344 ? 4.445 -5.843 -7.621 1.00 91.12 344 ARG A N 1
ATOM 2525 C CA . ARG A 1 344 ? 3.880 -6.416 -8.847 1.00 91.12 344 ARG A CA 1
ATOM 2526 C C . ARG A 1 344 ? 4.947 -6.789 -9.873 1.00 91.12 344 ARG A C 1
ATOM 2528 O O . ARG A 1 344 ? 4.791 -7.780 -10.579 1.00 91.12 344 ARG A O 1
ATOM 2535 N N . ILE A 1 345 ? 6.047 -6.047 -9.963 1.00 94.88 345 ILE A N 1
ATOM 2536 C CA . ILE A 1 345 ? 7.192 -6.439 -10.794 1.00 94.88 345 ILE A CA 1
ATOM 2537 C C . ILE A 1 345 ? 7.833 -7.728 -10.257 1.00 94.88 345 ILE A C 1
ATOM 2539 O O . ILE A 1 345 ? 8.115 -8.623 -11.054 1.00 94.88 345 ILE A O 1
ATOM 2543 N N . GLN A 1 346 ? 8.007 -7.865 -8.937 1.00 88.06 346 GLN A N 1
ATOM 2544 C CA . GLN A 1 346 ? 8.528 -9.094 -8.317 1.00 88.06 346 GLN A CA 1
ATOM 2545 C C . GLN A 1 346 ? 7.641 -10.310 -8.608 1.00 88.06 346 GLN A C 1
ATOM 2547 O O . GLN A 1 346 ? 8.159 -11.393 -8.867 1.00 88.06 346 GLN A O 1
ATOM 2552 N N . HIS A 1 347 ? 6.318 -10.141 -8.646 1.00 84.56 347 HIS A N 1
ATOM 2553 C CA . HIS A 1 347 ? 5.393 -11.205 -9.048 1.00 84.56 347 HIS A CA 1
ATOM 2554 C C . HIS A 1 347 ? 5.682 -11.781 -10.428 1.00 84.56 347 HIS A C 1
ATOM 2556 O O . HIS A 1 347 ? 5.553 -12.980 -10.663 1.00 84.56 347 HIS A O 1
ATOM 2562 N N . HIS A 1 348 ? 6.054 -10.906 -11.361 1.00 87.12 348 HIS A N 1
ATOM 2563 C CA . HIS A 1 348 ? 6.376 -11.287 -12.726 1.00 87.12 348 HIS A CA 1
ATOM 2564 C C . HIS A 1 348 ? 7.812 -11.804 -12.850 1.00 87.12 348 HIS A C 1
ATOM 2566 O O . HIS A 1 348 ? 8.327 -11.849 -13.969 1.00 87.12 348 HIS A O 1
ATOM 2572 N N . ALA A 1 349 ? 8.466 -12.204 -11.752 1.00 84.69 349 ALA A N 1
ATOM 2573 C CA . ALA A 1 349 ? 9.802 -12.789 -11.772 1.00 84.69 349 ALA A CA 1
ATOM 2574 C C . ALA A 1 349 ? 9.928 -13.879 -12.853 1.00 84.69 349 ALA A C 1
ATOM 2576 O O . ALA A 1 349 ? 9.045 -14.713 -13.059 1.00 84.69 349 ALA A O 1
ATOM 2577 N N . GLY A 1 350 ? 11.030 -13.828 -13.605 1.00 84.75 350 GLY A N 1
ATOM 2578 C CA . GLY A 1 350 ? 11.285 -14.684 -14.770 1.00 84.75 350 GLY A CA 1
ATOM 2579 C C . GLY A 1 350 ? 10.658 -14.185 -16.078 1.00 84.75 350 GLY A C 1
ATOM 2580 O O . GLY A 1 350 ? 11.117 -14.552 -17.158 1.00 84.75 350 GLY A O 1
ATOM 2581 N N . SER A 1 351 ? 9.652 -13.312 -16.013 1.00 93.44 351 SER A N 1
ATOM 2582 C CA . SER A 1 351 ? 9.102 -12.612 -17.178 1.00 93.44 351 SER A CA 1
ATOM 2583 C C . SER A 1 351 ? 9.503 -11.144 -17.238 1.00 93.44 351 SER A C 1
ATOM 2585 O O . SER A 1 351 ? 9.822 -10.652 -18.316 1.00 93.44 351 SER A O 1
ATOM 2587 N N . ILE A 1 352 ? 9.512 -10.462 -16.097 1.00 97.69 352 ILE A N 1
ATOM 2588 C CA . ILE A 1 352 ? 10.347 -9.290 -15.857 1.00 97.69 352 ILE A CA 1
ATOM 2589 C C . ILE A 1 352 ? 11.549 -9.827 -15.084 1.00 97.69 352 ILE A C 1
ATOM 2591 O O . ILE A 1 352 ? 11.510 -9.991 -13.867 1.00 97.69 352 ILE A O 1
ATOM 2595 N N . ASP A 1 353 ? 12.579 -10.232 -15.818 1.00 96.88 353 ASP A N 1
ATOM 2596 C CA . ASP A 1 353 ? 13.779 -10.816 -15.230 1.00 96.88 353 ASP A CA 1
ATOM 2597 C C . ASP A 1 353 ? 14.682 -9.693 -14.711 1.00 96.88 353 ASP A C 1
ATOM 2599 O O . ASP A 1 353 ? 15.053 -8.794 -15.464 1.00 96.88 353 ASP A O 1
ATOM 2603 N N . LEU A 1 354 ? 14.997 -9.704 -13.419 1.00 97.00 354 LEU A N 1
ATOM 2604 C CA . LEU A 1 354 ? 15.789 -8.661 -12.774 1.00 97.00 354 LEU A CA 1
ATOM 2605 C C . LEU A 1 354 ? 17.188 -9.196 -12.502 1.00 97.00 354 LEU A C 1
ATOM 2607 O O . LEU A 1 354 ? 17.365 -10.146 -11.735 1.00 97.00 354 LEU A O 1
ATOM 2611 N N . TYR A 1 355 ? 18.196 -8.543 -13.071 1.00 93.50 355 TYR A N 1
ATOM 2612 C CA . TYR A 1 355 ? 19.579 -8.827 -12.722 1.00 93.50 355 TYR A CA 1
ATOM 2613 C C . TYR A 1 355 ? 19.828 -8.648 -11.229 1.00 93.50 355 TYR A C 1
ATOM 2615 O O . TYR A 1 355 ? 19.425 -7.649 -10.631 1.00 93.50 355 TYR A O 1
ATOM 2623 N N . ASN A 1 356 ? 20.527 -9.636 -10.676 1.00 91.31 356 ASN A N 1
ATOM 2624 C CA . ASN A 1 356 ? 20.932 -9.741 -9.279 1.00 91.31 356 ASN A CA 1
ATOM 2625 C C . ASN A 1 356 ? 22.398 -9.354 -9.033 1.00 91.31 356 ASN A C 1
ATOM 2627 O O . ASN A 1 356 ? 22.930 -9.565 -7.945 1.00 91.31 356 ASN A O 1
ATOM 2631 N N . VAL A 1 357 ? 23.057 -8.850 -10.071 1.00 89.62 357 VAL A N 1
ATOM 2632 C CA . VAL A 1 357 ? 24.432 -8.366 -10.075 1.00 89.62 357 VAL A CA 1
ATOM 2633 C C . VAL A 1 357 ? 24.525 -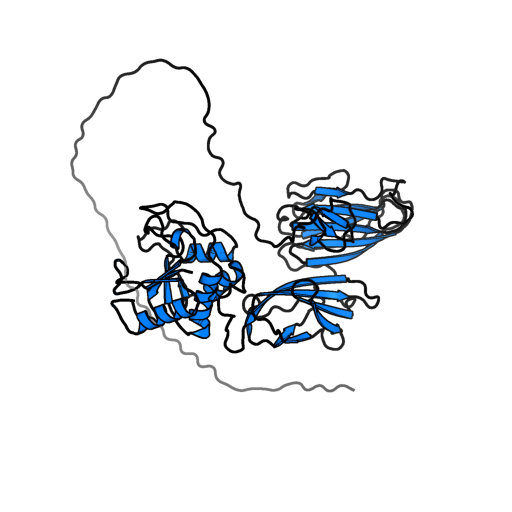7.247 -11.106 1.00 89.62 357 VAL A C 1
ATOM 2635 O O . VAL A 1 357 ? 23.787 -7.239 -12.095 1.00 89.62 357 VAL A O 1
ATOM 2638 N N . GLN A 1 358 ? 25.429 -6.293 -10.902 1.00 89.25 358 GLN A N 1
ATOM 2639 C CA . GLN A 1 358 ? 25.692 -5.283 -11.920 1.00 89.25 358 GLN A CA 1
ATOM 2640 C C . GLN A 1 358 ? 26.229 -5.923 -13.199 1.00 89.25 358 GLN A C 1
ATOM 2642 O O . GLN A 1 358 ? 26.992 -6.886 -13.155 1.00 89.25 358 GLN A O 1
ATOM 2647 N N . VAL A 1 359 ? 25.966 -5.291 -14.344 1.00 85.38 359 VAL A N 1
ATOM 2648 C CA . VAL A 1 359 ? 26.606 -5.653 -15.624 1.00 85.38 359 VAL A CA 1
ATOM 2649 C C . VAL A 1 359 ? 28.140 -5.586 -15.575 1.00 85.38 359 VAL A C 1
ATOM 2651 O O . VAL A 1 359 ? 28.812 -6.229 -16.374 1.00 85.38 359 VAL A O 1
ATOM 2654 N N . SER A 1 360 ? 28.706 -4.839 -14.621 1.00 84.19 360 SER A N 1
ATOM 2655 C CA . SER A 1 360 ? 30.148 -4.799 -14.342 1.00 84.19 360 SER A CA 1
ATOM 2656 C C . SER A 1 360 ? 30.674 -6.019 -13.571 1.00 84.19 360 SER A C 1
ATOM 2658 O O . SER A 1 360 ? 31.876 -6.104 -13.330 1.00 84.19 360 SER A O 1
ATOM 2660 N N . GLY A 1 361 ? 29.797 -6.930 -13.141 1.00 87.94 361 GLY A N 1
ATOM 2661 C CA . GLY A 1 361 ? 30.106 -8.065 -12.268 1.00 87.94 361 GLY A CA 1
ATOM 2662 C C . GLY A 1 361 ? 30.179 -7.714 -10.778 1.00 87.94 361 GLY A C 1
ATOM 2663 O O . GLY A 1 361 ? 30.412 -8.596 -9.956 1.00 87.94 361 GLY A O 1
ATOM 2664 N N . ARG A 1 362 ? 29.988 -6.442 -10.402 1.00 88.06 362 ARG A N 1
ATOM 2665 C CA . ARG A 1 362 ? 30.018 -6.003 -9.000 1.00 88.06 362 ARG A CA 1
ATOM 2666 C C . ARG A 1 362 ? 28.709 -6.333 -8.288 1.00 88.06 362 ARG A C 1
ATOM 2668 O O . ARG A 1 362 ? 27.629 -6.103 -8.830 1.00 88.06 362 ARG A O 1
ATOM 2675 N N . ASN A 1 363 ? 28.826 -6.800 -7.050 1.00 89.50 363 ASN A N 1
ATOM 2676 C CA . ASN A 1 363 ? 27.710 -6.943 -6.124 1.00 89.50 363 ASN A CA 1
ATOM 2677 C C . ASN A 1 363 ? 27.796 -5.832 -5.069 1.00 89.50 363 ASN A C 1
ATOM 2679 O O . ASN A 1 363 ? 28.455 -5.983 -4.045 1.00 89.50 363 ASN A O 1
ATOM 2683 N N . ASP A 1 364 ? 27.208 -4.679 -5.379 1.00 90.75 364 ASP A N 1
ATOM 2684 C CA . ASP A 1 364 ? 27.192 -3.484 -4.528 1.00 90.75 364 ASP A CA 1
ATOM 2685 C C . ASP A 1 364 ? 25.786 -3.162 -3.992 1.00 90.75 364 ASP A C 1
ATOM 2687 O O . ASP A 1 364 ? 25.562 -2.081 -3.453 1.00 90.75 364 ASP A O 1
ATOM 2691 N N . GLY A 1 365 ? 24.826 -4.080 -4.153 1.00 91.19 365 GLY A N 1
ATOM 2692 C CA . GLY A 1 365 ? 23.427 -3.893 -3.759 1.00 91.19 365 GLY A CA 1
ATOM 2693 C C . GLY A 1 365 ? 22.668 -2.836 -4.570 1.00 91.19 365 GLY A C 1
ATOM 2694 O O . GLY A 1 365 ? 21.575 -2.439 -4.176 1.00 91.19 365 GLY A O 1
ATOM 2695 N N . ALA A 1 366 ? 23.232 -2.344 -5.678 1.00 95.44 366 ALA A N 1
ATOM 2696 C CA . ALA A 1 366 ? 22.566 -1.405 -6.583 1.00 95.44 366 ALA A CA 1
ATOM 2697 C C . ALA A 1 366 ? 21.992 -2.093 -7.838 1.00 95.44 366 ALA A C 1
ATOM 2699 O O . ALA A 1 366 ? 21.632 -1.422 -8.806 1.00 95.44 366 ALA A O 1
ATOM 2700 N N . ASP A 1 367 ? 22.012 -3.428 -7.905 1.00 97.25 367 ASP A N 1
ATOM 2701 C CA . ASP A 1 367 ? 21.490 -4.178 -9.050 1.00 97.25 367 ASP A CA 1
ATOM 2702 C C . ASP A 1 367 ? 19.970 -3.995 -9.179 1.00 97.25 367 ASP A C 1
ATOM 2704 O O . ASP A 1 367 ? 19.292 -3.580 -8.237 1.00 97.25 367 ASP A O 1
ATOM 2708 N N . SER A 1 368 ? 19.415 -4.286 -10.358 1.00 97.62 368 SER A N 1
ATOM 2709 C CA . SER A 1 368 ? 17.990 -4.063 -10.627 1.00 97.62 368 SER A CA 1
ATOM 2710 C C . SER A 1 368 ? 17.067 -4.820 -9.672 1.00 97.62 368 SER A C 1
ATOM 2712 O O . SER A 1 368 ? 16.026 -4.285 -9.299 1.00 97.62 368 SER A O 1
ATOM 2714 N N . ARG A 1 369 ? 17.443 -6.030 -9.236 1.00 96.12 369 ARG A N 1
ATOM 2715 C CA . ARG A 1 369 ? 16.650 -6.800 -8.276 1.00 96.12 369 ARG A CA 1
ATOM 2716 C C . ARG A 1 369 ? 16.673 -6.130 -6.909 1.00 96.12 369 ARG A C 1
ATOM 2718 O O . ARG A 1 369 ? 15.613 -5.906 -6.339 1.00 96.12 369 ARG A O 1
ATOM 2725 N N . SER A 1 370 ? 17.847 -5.741 -6.420 1.00 94.00 370 SER A N 1
ATOM 2726 C CA . SER A 1 370 ? 17.983 -4.995 -5.164 1.00 94.00 370 SER A CA 1
ATOM 2727 C C . SER A 1 370 ? 17.266 -3.638 -5.204 1.00 94.00 370 SER A C 1
ATOM 2729 O O . SER A 1 370 ? 16.651 -3.243 -4.220 1.00 94.00 370 SER A O 1
ATOM 2731 N N . ASN A 1 371 ? 17.278 -2.934 -6.342 1.00 97.88 371 ASN A N 1
ATOM 2732 C CA . ASN A 1 371 ? 16.536 -1.682 -6.529 1.00 97.88 371 ASN A CA 1
ATOM 2733 C C . ASN A 1 371 ? 15.014 -1.881 -6.441 1.00 97.88 371 ASN A C 1
ATOM 2735 O O . ASN A 1 371 ? 14.362 -1.143 -5.710 1.00 97.88 371 ASN A O 1
ATOM 2739 N N . ILE A 1 372 ? 14.455 -2.882 -7.132 1.00 97.38 372 ILE A N 1
ATOM 2740 C CA . ILE A 1 372 ? 13.020 -3.197 -7.035 1.00 97.38 372 ILE A CA 1
ATOM 2741 C C . ILE A 1 372 ? 12.659 -3.680 -5.627 1.00 97.38 372 ILE A C 1
ATOM 2743 O O . ILE A 1 372 ? 11.633 -3.269 -5.096 1.00 97.38 372 ILE A O 1
ATOM 2747 N N . ASN A 1 373 ? 13.510 -4.492 -4.991 1.00 85.19 373 ASN A N 1
ATOM 2748 C CA . ASN A 1 373 ? 13.300 -4.924 -3.610 1.00 85.19 373 ASN A CA 1
ATOM 2749 C C . ASN A 1 373 ? 13.266 -3.736 -2.640 1.00 85.19 373 ASN A C 1
ATOM 2751 O O . ASN A 1 373 ? 12.418 -3.717 -1.756 1.00 85.19 373 ASN A O 1
ATOM 2755 N N . ALA A 1 374 ? 14.144 -2.742 -2.802 1.00 77.19 374 ALA A N 1
ATOM 2756 C CA . ALA A 1 374 ? 14.111 -1.531 -1.986 1.00 77.19 374 ALA A CA 1
ATOM 2757 C C . ALA A 1 374 ? 12.769 -0.800 -2.151 1.00 77.19 374 ALA A C 1
ATOM 2759 O O . ALA A 1 374 ? 12.073 -0.590 -1.163 1.00 77.19 374 ALA A O 1
ATOM 2760 N N . SER A 1 375 ? 12.344 -0.523 -3.387 1.00 82.62 375 SER A N 1
ATOM 2761 C CA . SER A 1 375 ? 11.059 0.139 -3.653 1.00 82.62 375 SER A CA 1
ATOM 2762 C C . SER A 1 375 ? 9.849 -0.653 -3.140 1.00 82.62 375 SER A C 1
ATOM 2764 O O . SER A 1 375 ? 8.920 -0.061 -2.598 1.00 82.62 375 SER A O 1
ATOM 2766 N N . ALA A 1 376 ? 9.860 -1.987 -3.241 1.00 78.94 376 ALA A N 1
ATOM 2767 C CA . ALA A 1 376 ? 8.805 -2.865 -2.715 1.00 78.94 376 ALA A CA 1
ATOM 2768 C C . ALA A 1 376 ? 8.676 -2.800 -1.180 1.00 78.94 376 ALA A C 1
ATOM 2770 O O . ALA A 1 376 ? 7.582 -2.971 -0.638 1.00 78.94 376 ALA A O 1
ATOM 2771 N N . ASN A 1 377 ? 9.783 -2.498 -0.501 1.00 73.81 377 ASN A N 1
ATOM 2772 C CA . ASN A 1 377 ? 9.852 -2.228 0.933 1.00 73.81 377 ASN A CA 1
ATOM 2773 C C . ASN A 1 377 ? 9.826 -0.717 1.236 1.00 73.81 377 ASN A C 1
ATOM 2775 O O . ASN A 1 377 ? 10.249 -0.314 2.308 1.00 73.81 377 ASN A O 1
ATOM 2779 N N . ASN A 1 378 ? 9.386 0.122 0.284 1.00 77.50 378 ASN A N 1
ATOM 2780 C CA . ASN A 1 378 ? 9.306 1.588 0.382 1.00 77.50 378 ASN A CA 1
ATOM 2781 C C . ASN A 1 378 ? 10.618 2.268 0.850 1.00 77.50 378 ASN A C 1
ATOM 2783 O O . ASN A 1 378 ? 10.622 3.311 1.495 1.00 77.50 378 ASN A O 1
ATOM 2787 N N . GLN A 1 379 ? 11.752 1.689 0.460 1.00 78.06 379 GLN A N 1
ATOM 2788 C CA . GLN A 1 379 ? 13.095 2.226 0.651 1.00 78.06 379 GLN A CA 1
ATOM 2789 C C . GLN A 1 379 ? 13.636 2.833 -0.648 1.00 78.06 379 GLN A C 1
ATOM 2791 O O . GLN A 1 379 ? 13.281 2.428 -1.755 1.00 78.06 379 GLN A O 1
ATOM 2796 N N . LEU A 1 380 ? 14.588 3.762 -0.525 1.00 85.31 380 LEU A N 1
ATOM 2797 C CA . LEU A 1 380 ? 15.274 4.334 -1.684 1.00 85.31 380 LEU A CA 1
ATOM 2798 C C . LEU A 1 380 ? 16.221 3.317 -2.342 1.00 85.31 380 LEU A C 1
ATOM 2800 O O . LEU A 1 380 ? 17.074 2.708 -1.676 1.00 85.31 380 LEU A O 1
ATOM 2804 N N . ALA A 1 381 ? 16.140 3.214 -3.670 1.00 90.38 381 ALA A N 1
ATOM 2805 C CA . ALA A 1 381 ? 16.996 2.371 -4.490 1.00 90.38 381 ALA A CA 1
ATOM 2806 C C . ALA A 1 381 ? 18.449 2.863 -4.456 1.00 90.38 381 ALA A C 1
ATOM 2808 O O . ALA A 1 381 ? 18.742 4.041 -4.682 1.00 90.38 381 ALA A O 1
ATOM 2809 N N . ARG A 1 382 ? 19.380 1.947 -4.183 1.00 91.38 382 ARG A N 1
ATOM 2810 C CA . ARG A 1 382 ? 20.811 2.251 -4.115 1.00 91.38 382 ARG A CA 1
ATOM 2811 C C . ARG A 1 382 ? 21.388 2.508 -5.505 1.00 91.38 382 ARG A C 1
ATOM 2813 O O . ARG A 1 382 ? 21.079 1.797 -6.460 1.00 91.38 382 ARG A O 1
ATOM 2820 N N . GLN A 1 383 ? 22.279 3.488 -5.587 1.00 96.50 383 GLN A N 1
ATOM 2821 C CA . GLN A 1 383 ? 23.105 3.762 -6.755 1.00 96.50 383 GLN A CA 1
ATOM 2822 C C . GLN A 1 383 ? 24.491 3.160 -6.544 1.00 96.50 383 GLN A C 1
ATOM 2824 O O . GLN A 1 383 ? 25.014 3.126 -5.428 1.00 96.50 383 GLN A O 1
ATOM 2829 N N . SER A 1 384 ? 25.097 2.683 -7.627 1.00 96.94 384 SER A N 1
ATOM 2830 C CA . SER A 1 384 ? 26.447 2.129 -7.567 1.00 96.94 384 SER A CA 1
ATOM 2831 C C . SER A 1 384 ? 27.465 3.154 -7.060 1.00 96.94 384 SER A C 1
ATOM 2833 O O . SER A 1 384 ? 27.273 4.365 -7.183 1.00 96.94 384 SER A O 1
ATOM 2835 N N . CYS A 1 385 ? 28.587 2.657 -6.536 1.00 93.75 385 CYS A N 1
ATOM 2836 C CA . CYS A 1 385 ? 29.699 3.491 -6.078 1.00 93.75 385 CYS A CA 1
ATOM 2837 C C . CYS A 1 385 ? 31.002 3.147 -6.811 1.00 93.75 385 CYS A C 1
ATOM 2839 O O . CYS A 1 385 ? 31.970 2.656 -6.234 1.00 93.75 385 CYS A O 1
ATOM 2841 N N . TYR A 1 386 ? 30.994 3.322 -8.134 1.00 93.00 386 TYR A N 1
ATOM 2842 C CA . TYR A 1 386 ? 32.176 3.169 -8.981 1.00 93.00 386 TYR A CA 1
ATOM 2843 C C . TYR A 1 386 ? 32.028 3.937 -10.298 1.00 93.00 386 TYR A C 1
ATOM 2845 O O . TYR A 1 386 ? 30.922 4.198 -10.773 1.00 93.00 386 TYR A O 1
ATOM 2853 N N . GLY A 1 387 ? 33.161 4.256 -10.928 1.00 93.50 387 GLY A N 1
ATOM 2854 C CA . GLY A 1 387 ? 33.181 4.996 -12.187 1.00 93.50 387 GLY A CA 1
ATOM 2855 C C . GLY A 1 387 ? 32.554 6.379 -12.023 1.00 93.50 387 GLY A C 1
ATOM 2856 O O . GLY A 1 387 ? 33.017 7.182 -11.222 1.00 93.50 387 GLY A O 1
ATOM 2857 N N . ASN A 1 388 ? 31.500 6.652 -12.787 1.00 94.88 388 ASN A N 1
ATOM 2858 C CA . ASN A 1 388 ? 30.752 7.910 -12.715 1.00 94.88 388 ASN A CA 1
ATOM 2859 C C . ASN A 1 388 ? 29.517 7.830 -11.800 1.00 94.88 388 ASN A C 1
ATOM 2861 O O . ASN A 1 388 ? 28.707 8.759 -11.813 1.00 94.88 388 ASN A O 1
ATOM 2865 N N . ALA A 1 389 ? 29.311 6.710 -11.105 1.00 95.81 389 ALA A N 1
ATOM 2866 C CA . ALA A 1 389 ? 28.143 6.519 -10.262 1.00 95.81 389 ALA A CA 1
ATOM 2867 C C . ALA A 1 389 ? 28.258 7.342 -8.965 1.00 95.81 389 ALA A C 1
ATOM 2869 O O . ALA A 1 389 ? 29.344 7.420 -8.392 1.00 95.81 389 ALA A O 1
ATOM 2870 N N . PRO A 1 390 ? 27.166 7.983 -8.516 1.00 95.31 390 PRO A N 1
ATOM 2871 C CA . PRO A 1 390 ? 27.206 9.016 -7.477 1.00 95.31 390 PRO A CA 1
ATOM 2872 C C . PRO A 1 390 ? 27.268 8.485 -6.036 1.00 95.31 390 PRO A C 1
ATOM 2874 O O . PRO A 1 390 ? 27.286 9.296 -5.119 1.00 95.31 390 PRO A O 1
ATOM 2877 N N . CYS A 1 391 ? 27.279 7.164 -5.812 1.00 93.88 391 CYS A N 1
ATOM 2878 C CA . CYS A 1 391 ? 27.281 6.561 -4.471 1.00 93.88 391 CYS A CA 1
ATOM 2879 C C . CYS A 1 391 ? 26.073 6.951 -3.588 1.00 93.88 391 CYS A C 1
ATOM 2881 O O . CYS A 1 391 ? 26.186 6.952 -2.366 1.00 93.88 391 CYS A O 1
ATOM 2883 N N . GLY A 1 392 ? 24.930 7.295 -4.190 1.00 92.56 392 GLY A N 1
ATOM 2884 C CA . GLY A 1 392 ? 23.738 7.764 -3.481 1.00 92.56 392 GLY A CA 1
ATOM 2885 C C . GLY A 1 392 ? 22.585 6.761 -3.441 1.00 92.56 392 GLY A C 1
ATOM 2886 O O . GLY A 1 392 ? 22.737 5.559 -3.687 1.00 92.56 392 GLY A O 1
ATOM 2887 N N . ARG A 1 393 ? 21.394 7.285 -3.154 1.00 91.94 393 ARG A N 1
ATOM 2888 C CA . ARG A 1 393 ? 20.117 6.573 -3.255 1.00 91.94 393 ARG A CA 1
ATOM 2889 C C . ARG A 1 393 ? 19.109 7.459 -3.975 1.00 91.94 393 ARG A C 1
ATOM 2891 O O . ARG A 1 393 ? 19.233 8.681 -3.971 1.00 91.94 393 ARG A O 1
ATOM 2898 N N . THR A 1 394 ? 18.123 6.854 -4.619 1.00 92.00 394 THR A N 1
ATOM 2899 C CA . THR A 1 394 ? 17.083 7.590 -5.339 1.00 92.00 394 THR A CA 1
ATOM 2900 C C . THR A 1 394 ? 15.758 6.849 -5.278 1.00 92.00 394 THR A C 1
ATOM 2902 O O . THR A 1 394 ? 15.730 5.624 -5.171 1.00 92.00 394 THR A O 1
ATOM 2905 N N . ARG A 1 395 ? 14.662 7.602 -5.324 1.00 90.94 395 ARG A N 1
ATOM 2906 C CA . ARG A 1 395 ? 13.314 7.047 -5.406 1.00 90.94 395 ARG A CA 1
ATOM 2907 C C . ARG A 1 395 ? 13.037 6.628 -6.848 1.00 90.94 395 ARG A C 1
ATOM 2909 O O . ARG A 1 395 ? 13.419 7.363 -7.760 1.00 90.94 395 ARG A O 1
ATOM 2916 N N . LEU A 1 396 ? 12.412 5.473 -7.072 1.00 96.75 396 LEU A N 1
ATOM 2917 C CA . LEU A 1 396 ? 12.056 5.067 -8.430 1.00 96.75 396 LEU A CA 1
ATOM 2918 C C . LEU A 1 396 ? 10.760 5.759 -8.861 1.00 96.75 396 LEU A C 1
ATOM 2920 O O . LEU A 1 396 ? 9.815 5.896 -8.090 1.00 96.75 396 LEU A O 1
ATOM 2924 N N . ASP A 1 397 ? 10.708 6.218 -10.109 1.00 96.94 397 ASP A N 1
ATOM 2925 C CA . ASP A 1 397 ? 9.534 6.918 -10.629 1.00 96.94 397 ASP A CA 1
ATOM 2926 C C . ASP A 1 397 ? 8.379 5.933 -10.856 1.00 96.94 397 ASP A C 1
ATOM 2928 O O . ASP A 1 397 ? 8.498 4.966 -11.615 1.00 96.94 397 ASP A O 1
ATOM 2932 N N . ALA A 1 398 ? 7.232 6.192 -10.228 1.00 94.94 398 ALA A N 1
ATOM 2933 C CA . ALA A 1 398 ? 6.061 5.327 -10.337 1.00 94.94 398 ALA A CA 1
ATOM 2934 C C . ALA A 1 398 ? 5.556 5.186 -11.788 1.00 94.94 398 ALA A C 1
ATOM 2936 O O . ALA A 1 398 ? 5.055 4.129 -12.164 1.00 94.94 398 ALA A O 1
ATOM 2937 N N . ARG A 1 399 ? 5.746 6.189 -12.661 1.00 98.06 399 ARG A N 1
ATOM 2938 C CA . ARG A 1 399 ? 5.362 6.091 -14.084 1.00 98.06 399 ARG A CA 1
ATOM 2939 C C . ARG A 1 399 ? 6.231 5.079 -14.819 1.00 98.06 399 ARG A C 1
ATOM 2941 O O . ARG A 1 399 ? 5.718 4.325 -15.646 1.00 98.06 399 ARG A O 1
ATOM 2948 N N . MET A 1 400 ? 7.524 5.035 -14.493 1.00 98.69 400 MET A N 1
ATOM 2949 C CA . MET A 1 400 ? 8.456 4.039 -15.020 1.00 98.69 400 MET A CA 1
ATOM 2950 C C . MET A 1 400 ? 8.055 2.630 -14.568 1.00 98.69 400 MET A C 1
ATOM 2952 O O . MET A 1 400 ? 7.937 1.737 -15.407 1.00 98.69 400 MET A O 1
ATOM 2956 N N . LEU A 1 401 ? 7.794 2.424 -13.272 1.00 98.62 401 LEU A N 1
ATOM 2957 C CA . LEU A 1 401 ? 7.402 1.107 -12.754 1.00 98.62 401 LEU A CA 1
ATOM 2958 C C . LEU A 1 401 ? 6.044 0.648 -13.315 1.00 98.62 401 LEU A C 1
ATOM 2960 O O . LEU A 1 401 ? 5.908 -0.498 -13.741 1.00 98.62 401 LEU A O 1
ATOM 2964 N N . GLN A 1 402 ? 5.064 1.550 -13.422 1.00 98.50 402 GLN A N 1
ATOM 2965 C CA . GLN A 1 402 ? 3.768 1.259 -14.044 1.00 98.50 402 GLN A CA 1
ATOM 2966 C C . GLN A 1 402 ? 3.929 0.892 -15.518 1.00 98.50 402 GLN A C 1
ATOM 2968 O O . GLN A 1 402 ? 3.291 -0.045 -15.998 1.00 98.50 402 GLN A O 1
ATOM 2973 N N . ALA A 1 403 ? 4.826 1.567 -16.239 1.00 98.75 403 ALA A N 1
ATOM 2974 C CA . ALA A 1 403 ? 5.134 1.195 -17.610 1.00 98.75 403 ALA A CA 1
ATOM 2975 C C . ALA A 1 403 ? 5.757 -0.206 -17.705 1.00 98.75 403 ALA A C 1
ATOM 2977 O O . ALA A 1 403 ? 5.371 -0.962 -18.593 1.00 98.75 403 ALA A O 1
ATOM 2978 N N . MET A 1 404 ? 6.655 -0.595 -16.793 1.00 98.75 404 MET A N 1
ATOM 2979 C CA . MET A 1 404 ? 7.209 -1.959 -16.748 1.00 98.75 404 MET A CA 1
ATOM 2980 C C . MET A 1 404 ? 6.111 -3.013 -16.545 1.00 98.75 404 MET A C 1
ATOM 2982 O O . MET A 1 404 ? 6.084 -4.016 -17.264 1.00 98.75 404 MET A O 1
ATOM 2986 N N . VAL A 1 405 ? 5.169 -2.763 -15.630 1.00 97.44 405 VAL A N 1
ATOM 2987 C CA . VAL A 1 405 ? 4.007 -3.636 -15.397 1.00 97.44 405 VAL A CA 1
ATOM 2988 C C . VAL A 1 405 ? 3.134 -3.737 -16.652 1.00 97.44 405 VAL A C 1
ATOM 2990 O O . VAL A 1 405 ? 2.804 -4.844 -17.077 1.00 97.44 405 VAL A O 1
ATOM 2993 N N . ILE A 1 406 ? 2.813 -2.617 -17.309 1.00 97.88 406 ILE A N 1
ATOM 2994 C CA . ILE A 1 406 ? 1.975 -2.598 -18.522 1.00 97.88 406 ILE A CA 1
ATOM 2995 C C . ILE A 1 406 ? 2.678 -3.269 -19.714 1.00 97.88 406 ILE A C 1
ATOM 2997 O O . ILE A 1 406 ? 2.038 -4.013 -20.463 1.00 97.88 406 ILE A O 1
ATOM 3001 N N . LEU A 1 407 ? 3.991 -3.067 -19.891 1.00 98.56 407 LEU A N 1
ATOM 3002 C CA . LEU A 1 407 ? 4.790 -3.750 -20.919 1.00 98.56 407 LEU A CA 1
ATOM 3003 C C . LEU A 1 407 ? 4.694 -5.274 -20.781 1.00 98.56 407 LEU A C 1
ATOM 3005 O O . LEU A 1 407 ? 4.648 -5.988 -21.785 1.00 98.56 407 LEU A O 1
ATOM 3009 N N . ARG A 1 408 ? 4.631 -5.775 -19.544 1.00 96.31 408 ARG A N 1
ATOM 3010 C CA . ARG A 1 408 ? 4.427 -7.195 -19.275 1.00 96.31 408 ARG A CA 1
ATOM 3011 C C . ARG A 1 408 ? 2.970 -7.622 -19.462 1.00 96.31 408 ARG A C 1
ATOM 3013 O O . ARG A 1 408 ? 2.714 -8.544 -20.229 1.00 96.31 408 ARG A O 1
ATOM 3020 N N . GLN A 1 409 ? 2.035 -6.987 -18.762 1.00 91.94 409 GLN A N 1
ATOM 3021 C CA . GLN A 1 409 ? 0.646 -7.450 -18.647 1.00 91.94 409 GLN A CA 1
ATOM 3022 C C . GLN A 1 409 ? -0.169 -7.231 -19.919 1.00 91.94 409 GLN A C 1
ATOM 3024 O O . GLN A 1 409 ? -0.882 -8.128 -20.352 1.00 91.94 409 GLN A O 1
ATOM 3029 N N . VAL A 1 410 ? -0.027 -6.060 -20.541 1.00 93.81 410 VAL A N 1
ATOM 3030 C CA . VAL A 1 410 ? -0.872 -5.647 -21.669 1.00 93.81 410 VAL A CA 1
ATOM 3031 C C . VAL A 1 410 ? -0.171 -5.890 -22.999 1.00 93.81 410 VAL A C 1
ATOM 3033 O O . VAL A 1 410 ? -0.767 -6.417 -23.934 1.00 93.81 410 VAL A O 1
ATOM 3036 N N . TYR A 1 411 ? 1.112 -5.528 -23.096 1.00 96.62 411 TYR A N 1
ATOM 3037 C CA . TYR A 1 411 ? 1.884 -5.753 -24.324 1.00 96.62 411 TYR A CA 1
ATOM 3038 C C . TYR A 1 411 ? 2.416 -7.190 -24.438 1.00 96.62 411 TYR A C 1
ATOM 3040 O O . TYR A 1 411 ? 2.846 -7.593 -25.519 1.00 96.62 411 TYR A O 1
ATOM 3048 N N . GLY A 1 412 ? 2.395 -7.966 -23.348 1.00 95.00 412 GLY A N 1
ATOM 3049 C CA . GLY A 1 412 ? 2.789 -9.375 -23.345 1.00 95.00 412 GLY A CA 1
ATOM 3050 C C . GLY A 1 412 ? 4.295 -9.619 -23.464 1.00 95.00 412 GLY A C 1
ATOM 3051 O O . GLY A 1 412 ? 4.702 -10.740 -23.774 1.00 95.00 412 GLY A O 1
ATOM 3052 N N . TYR A 1 413 ? 5.143 -8.606 -23.250 1.00 98.44 413 TYR A N 1
ATOM 3053 C CA . TYR A 1 413 ? 6.589 -8.803 -23.318 1.00 98.44 413 TYR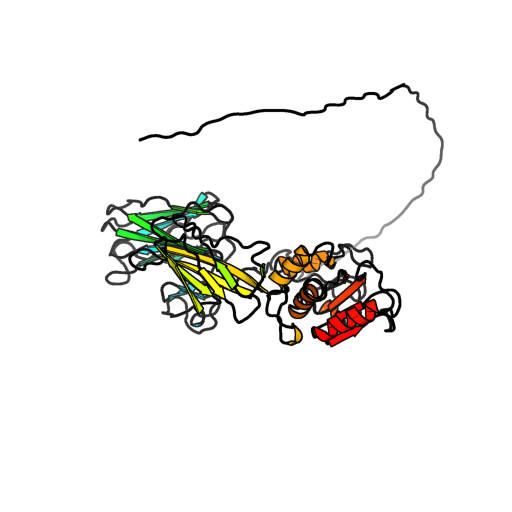 A CA 1
ATOM 3054 C C . TYR A 1 413 ? 7.087 -9.659 -22.146 1.00 98.44 413 TYR A C 1
ATOM 3056 O O . TYR A 1 413 ? 6.597 -9.564 -21.021 1.00 98.44 413 TYR A O 1
ATOM 3064 N N . SER A 1 414 ? 8.110 -10.474 -22.385 1.00 98.25 414 SER A N 1
ATOM 3065 C CA . SER A 1 414 ? 9.093 -10.792 -21.350 1.00 98.25 414 SER A CA 1
ATOM 3066 C C . SER A 1 414 ? 10.370 -10.017 -21.631 1.00 98.25 414 SER A C 1
ATOM 3068 O O . SER A 1 414 ? 10.726 -9.794 -22.789 1.00 98.25 414 SER A O 1
ATOM 3070 N N . PHE A 1 415 ? 11.050 -9.546 -20.599 1.00 98.62 415 PHE A N 1
ATOM 3071 C CA . PHE A 1 415 ? 12.256 -8.756 -20.767 1.00 98.62 415 PHE A CA 1
ATOM 3072 C C . PHE A 1 415 ? 13.154 -8.838 -19.542 1.00 98.62 415 PHE A C 1
ATOM 3074 O O . PHE A 1 415 ? 12.678 -9.030 -18.425 1.00 98.62 415 PHE A O 1
ATOM 3081 N N . ARG A 1 416 ? 14.459 -8.694 -19.770 1.00 98.06 416 ARG A N 1
ATOM 3082 C CA . ARG A 1 416 ? 15.464 -8.715 -18.712 1.00 98.06 416 ARG A CA 1
ATOM 3083 C C . ARG A 1 416 ? 16.015 -7.330 -18.455 1.00 98.06 416 ARG A C 1
ATOM 3085 O O . ARG A 1 416 ? 16.636 -6.750 -19.341 1.00 98.06 416 ARG A O 1
ATOM 3092 N N . VAL A 1 417 ? 15.796 -6.833 -17.250 1.00 98.44 417 VAL A N 1
ATOM 3093 C CA . VAL A 1 417 ? 16.269 -5.539 -16.778 1.00 98.44 417 VAL A CA 1
ATOM 3094 C C . VAL A 1 417 ? 17.681 -5.703 -16.238 1.00 98.44 417 VAL A C 1
ATOM 3096 O O . VAL A 1 417 ? 17.916 -6.496 -15.328 1.00 98.44 417 VAL A O 1
ATOM 3099 N N . THR A 1 418 ? 18.624 -4.953 -16.798 1.00 97.19 418 THR A N 1
ATOM 3100 C CA . THR A 1 418 ? 20.041 -5.019 -16.414 1.00 97.19 418 THR A CA 1
ATOM 3101 C C . THR A 1 418 ? 20.472 -3.888 -15.490 1.00 97.19 418 THR A C 1
ATOM 3103 O O . THR A 1 418 ? 21.478 -4.013 -14.795 1.00 97.19 418 THR A O 1
ATOM 3106 N N . SER A 1 419 ? 19.754 -2.765 -15.502 1.00 97.56 419 SER A N 1
ATOM 3107 C CA . SER A 1 419 ? 20.052 -1.584 -14.688 1.00 97.56 419 SER A CA 1
ATOM 3108 C C . SER A 1 419 ? 18.787 -0.748 -14.489 1.00 97.56 419 SER A C 1
ATOM 3110 O O . SER A 1 419 ? 17.969 -0.650 -15.405 1.00 97.56 419 SER A O 1
ATOM 3112 N N . ILE A 1 420 ? 18.645 -0.153 -13.298 1.00 98.44 420 ILE A N 1
ATOM 3113 C CA . ILE A 1 420 ? 17.631 0.864 -12.972 1.00 98.44 420 ILE A CA 1
ATOM 3114 C C . ILE A 1 420 ? 18.323 2.099 -12.382 1.00 98.44 420 ILE A C 1
ATOM 3116 O O . ILE A 1 420 ? 18.516 3.078 -13.091 1.00 98.44 420 ILE A O 1
ATOM 3120 N N . ALA A 1 421 ? 18.766 2.059 -11.122 1.00 97.69 421 ALA A N 1
ATOM 3121 C CA . ALA A 1 421 ? 19.515 3.155 -10.498 1.00 97.69 421 ALA A CA 1
ATOM 3122 C C . ALA A 1 421 ? 21.020 2.858 -10.352 1.00 97.69 421 ALA A C 1
ATOM 3124 O O . ALA A 1 421 ? 21.824 3.783 -10.214 1.00 97.69 421 ALA A O 1
ATOM 3125 N N . GLY A 1 422 ? 21.416 1.583 -10.396 1.00 95.31 422 GLY A N 1
ATOM 3126 C CA . GLY A 1 422 ? 22.817 1.160 -10.362 1.00 95.31 422 GLY A CA 1
ATOM 3127 C C . GLY A 1 422 ? 23.526 1.147 -11.715 1.00 95.31 422 GLY A C 1
ATOM 3128 O O . GLY A 1 422 ? 22.922 1.325 -12.771 1.00 95.31 422 GLY A O 1
ATOM 3129 N N . GLY A 1 423 ? 24.833 0.902 -11.684 1.00 94.25 423 GLY A N 1
ATOM 3130 C CA . GLY A 1 423 ? 25.702 0.943 -12.859 1.00 94.25 423 GLY A CA 1
ATOM 3131 C C . GLY A 1 423 ? 26.452 2.268 -13.008 1.00 94.25 423 GLY A C 1
ATOM 3132 O O . GLY A 1 423 ? 26.060 3.293 -12.456 1.00 94.25 423 GLY A O 1
ATOM 3133 N N . SER A 1 424 ? 27.553 2.252 -13.765 1.00 94.75 424 SER A N 1
ATOM 3134 C CA . SER A 1 424 ? 28.304 3.468 -14.108 1.00 94.75 424 SER A CA 1
ATOM 3135 C C . SER A 1 424 ? 27.854 4.014 -15.464 1.00 94.75 424 SER A C 1
ATOM 3137 O O . SER A 1 424 ? 28.308 3.562 -16.513 1.00 94.75 424 SER A O 1
ATOM 3139 N N . HIS A 1 425 ? 27.026 5.049 -15.422 1.00 94.25 425 HIS A N 1
ATOM 3140 C CA . HIS A 1 425 ? 26.476 5.790 -16.556 1.00 94.25 425 HIS A CA 1
ATOM 3141 C C . HIS A 1 425 ? 27.121 7.175 -16.731 1.00 94.25 425 HIS A C 1
ATOM 3143 O O . HIS A 1 425 ? 28.035 7.557 -16.004 1.00 94.25 425 HIS A O 1
ATOM 3149 N N . SER A 1 426 ? 26.662 7.970 -17.702 1.00 94.44 426 SER A N 1
ATOM 3150 C CA . SER A 1 426 ? 27.075 9.380 -17.799 1.00 94.44 426 SER A CA 1
ATOM 3151 C C . SER A 1 426 ? 26.659 10.178 -16.548 1.00 94.44 426 SER A C 1
ATOM 3153 O O . SER A 1 426 ? 25.663 9.860 -15.907 1.00 94.44 426 SER A O 1
ATOM 3155 N N . ARG A 1 427 ? 27.392 11.245 -16.192 1.00 92.38 427 ARG A N 1
ATOM 3156 C CA . ARG A 1 427 ? 27.166 12.009 -14.940 1.00 92.38 427 ARG A CA 1
ATOM 3157 C C . ARG A 1 427 ? 25.747 12.562 -14.760 1.00 92.38 427 ARG A C 1
ATOM 3159 O O . ARG A 1 427 ? 25.310 12.751 -13.636 1.00 92.38 427 ARG A O 1
ATOM 3166 N N . ARG A 1 428 ? 25.045 12.854 -15.857 1.00 92.56 428 ARG A N 1
ATOM 3167 C CA . ARG A 1 428 ? 23.665 13.376 -15.855 1.00 92.56 428 ARG A CA 1
ATOM 3168 C C . ARG A 1 428 ? 22.645 12.309 -16.258 1.00 92.56 428 ARG A C 1
ATOM 3170 O O . ARG A 1 428 ? 21.552 12.645 -16.704 1.00 92.56 428 ARG A O 1
ATOM 3177 N N . SER A 1 429 ? 23.031 11.038 -16.162 1.00 96.50 429 SER A N 1
ATOM 3178 C CA . SER A 1 429 ? 22.184 9.917 -16.543 1.00 96.50 429 SER A CA 1
ATOM 3179 C C . SER A 1 429 ? 20.885 9.908 -15.752 1.00 96.50 429 SER A C 1
ATOM 3181 O O . SER A 1 429 ? 20.856 10.175 -14.549 1.00 96.50 429 SER A O 1
ATOM 3183 N N . ARG A 1 430 ? 19.807 9.542 -16.439 1.00 98.12 430 ARG A N 1
ATOM 3184 C CA . ARG A 1 430 ? 18.472 9.410 -15.860 1.00 98.12 430 ARG A CA 1
ATOM 3185 C C . ARG A 1 430 ? 18.338 8.200 -14.936 1.00 98.12 430 ARG A C 1
ATOM 3187 O O . ARG A 1 430 ? 17.480 8.226 -14.059 1.00 98.12 430 ARG A O 1
ATOM 3194 N N . HIS A 1 431 ? 19.241 7.223 -15.040 1.00 98.38 431 HIS A N 1
ATOM 3195 C CA . HIS A 1 431 ? 19.369 6.144 -14.056 1.00 98.38 431 HIS A CA 1
ATOM 3196 C C . HIS A 1 431 ? 19.588 6.698 -12.641 1.00 98.38 431 HIS A C 1
ATOM 3198 O O . HIS A 1 431 ? 18.898 6.320 -11.701 1.00 98.38 431 HIS A O 1
ATOM 3204 N N . TYR A 1 432 ? 20.454 7.708 -12.490 1.00 97.69 432 TYR A N 1
ATOM 3205 C CA . TYR A 1 432 ? 20.726 8.329 -11.186 1.00 97.69 432 TYR A CA 1
ATOM 3206 C C . TYR A 1 432 ? 19.582 9.211 -10.663 1.00 97.69 432 TYR A C 1
ATOM 3208 O O . TYR A 1 432 ? 19.675 9.777 -9.579 1.00 97.69 432 TYR A O 1
ATOM 3216 N N . ARG A 1 433 ? 18.498 9.349 -11.427 1.00 96.81 433 ARG A N 1
ATOM 3217 C CA . ARG A 1 433 ? 17.264 10.009 -10.991 1.00 96.81 433 ARG A CA 1
ATOM 3218 C C . ARG A 1 433 ? 16.139 9.012 -10.702 1.00 96.81 433 ARG A C 1
ATOM 3220 O O . ARG A 1 433 ? 15.041 9.460 -10.411 1.00 96.81 433 ARG A O 1
ATOM 3227 N N . GLY A 1 434 ? 16.386 7.707 -10.857 1.00 97.69 434 GLY A N 1
ATOM 3228 C CA . GLY A 1 434 ? 15.385 6.658 -10.639 1.00 97.69 434 GLY A CA 1
ATOM 3229 C C . GLY A 1 434 ? 14.286 6.600 -11.702 1.00 97.69 434 GLY A C 1
ATOM 3230 O O . GLY A 1 434 ? 13.249 5.988 -11.473 1.00 97.69 434 GLY A O 1
ATOM 3231 N N . VAL A 1 435 ? 14.488 7.231 -12.864 1.00 98.44 435 VAL A N 1
ATOM 3232 C CA . VAL A 1 435 ? 13.451 7.370 -13.907 1.00 98.44 435 VAL A CA 1
ATOM 3233 C C . VAL A 1 435 ? 13.752 6.549 -15.165 1.00 98.44 435 VAL A C 1
ATOM 3235 O O . VAL A 1 435 ? 13.100 6.761 -16.185 1.00 98.44 435 VAL A O 1
ATOM 3238 N N . ALA A 1 436 ? 14.769 5.680 -15.143 1.00 98.69 436 ALA A N 1
ATOM 3239 C CA . ALA A 1 436 ? 15.205 4.914 -16.308 1.00 98.69 436 ALA A CA 1
ATOM 3240 C C . ALA A 1 436 ? 15.502 3.445 -15.997 1.00 98.69 436 ALA A C 1
ATOM 3242 O O . ALA A 1 436 ? 15.945 3.117 -14.898 1.00 98.69 436 ALA A O 1
ATOM 3243 N N . PHE A 1 437 ? 15.348 2.586 -17.005 1.00 98.69 437 PHE A N 1
ATOM 3244 C CA . PHE A 1 437 ? 15.827 1.207 -16.965 1.00 98.69 437 PHE A CA 1
ATOM 3245 C C . PHE A 1 437 ? 16.417 0.762 -18.309 1.00 98.69 437 PHE A C 1
ATOM 3247 O O . PHE A 1 437 ? 16.017 1.244 -19.373 1.00 98.69 437 PHE A O 1
ATOM 3254 N N . ASP A 1 438 ? 17.343 -0.196 -18.238 1.00 98.62 438 ASP A N 1
ATOM 3255 C CA . ASP A 1 438 ? 17.980 -0.830 -19.395 1.00 98.62 438 ASP A CA 1
ATOM 3256 C C . ASP A 1 438 ? 17.545 -2.288 -19.543 1.00 98.62 438 ASP A C 1
ATOM 3258 O O . ASP A 1 438 ? 17.420 -3.008 -18.551 1.00 98.62 438 ASP A O 1
ATOM 3262 N N . VAL A 1 439 ? 17.373 -2.734 -20.789 1.00 98.38 439 VAL A N 1
ATOM 3263 C CA . VAL A 1 439 ? 16.956 -4.097 -21.142 1.00 98.38 439 VAL A CA 1
ATOM 3264 C C . VAL A 1 439 ? 17.850 -4.699 -22.214 1.00 98.38 439 VAL A C 1
ATOM 3266 O O . VAL A 1 439 ? 17.960 -4.145 -23.308 1.00 98.38 439 VAL A O 1
ATOM 3269 N N . ASP A 1 440 ? 18.415 -5.878 -21.962 1.00 97.25 440 ASP A N 1
ATOM 3270 C CA . ASP A 1 440 ? 19.304 -6.567 -22.909 1.00 97.25 440 ASP A CA 1
ATOM 3271 C C . ASP A 1 440 ? 18.714 -7.850 -23.523 1.00 97.25 440 ASP A C 1
ATOM 3273 O O . ASP A 1 440 ? 19.259 -8.379 -24.496 1.00 97.25 440 ASP A O 1
ATOM 3277 N N . ILE A 1 441 ? 17.575 -8.330 -23.019 1.00 97.44 441 ILE A N 1
ATOM 3278 C CA . ILE A 1 441 ? 16.800 -9.443 -23.584 1.00 97.44 441 ILE A CA 1
ATOM 3279 C C . ILE A 1 441 ? 15.331 -9.042 -23.661 1.00 97.44 441 ILE A C 1
ATOM 3281 O O . ILE A 1 441 ? 14.771 -8.561 -22.682 1.00 97.44 441 ILE A O 1
ATOM 3285 N N . ILE A 1 442 ? 14.694 -9.293 -24.806 1.00 98.50 442 ILE A N 1
ATOM 3286 C CA . ILE A 1 442 ? 13.254 -9.107 -25.024 1.00 98.50 442 ILE A CA 1
ATOM 3287 C C . ILE A 1 442 ? 12.700 -10.387 -25.658 1.00 98.50 442 ILE A C 1
ATOM 3289 O O . ILE A 1 442 ? 13.239 -10.874 -26.651 1.00 98.50 442 ILE A O 1
ATOM 3293 N N . ASN A 1 443 ? 11.631 -10.947 -25.096 1.00 97.62 443 ASN A N 1
ATOM 3294 C CA . ASN A 1 443 ? 10.983 -12.195 -25.508 1.00 97.62 443 ASN A CA 1
ATOM 3295 C C . ASN A 1 443 ? 11.987 -13.344 -25.712 1.00 97.62 443 ASN A C 1
ATOM 3297 O O . ASN A 1 443 ? 11.966 -14.038 -26.730 1.00 97.62 443 ASN A O 1
ATOM 3301 N N . GLY A 1 444 ? 12.930 -13.483 -24.772 1.00 96.06 444 GLY A N 1
ATOM 3302 C CA . GLY A 1 444 ? 14.008 -14.479 -24.815 1.00 96.06 444 GLY A CA 1
ATOM 3303 C C . GLY A 1 444 ? 15.105 -14.217 -25.858 1.00 96.06 444 GLY A C 1
ATOM 3304 O O . GLY A 1 444 ? 16.019 -15.025 -25.996 1.00 96.06 444 GLY A O 1
ATOM 3305 N N . ARG A 1 445 ? 15.053 -13.104 -26.602 1.00 96.62 445 ARG A N 1
ATOM 3306 C CA . ARG A 1 445 ? 16.046 -12.742 -27.623 1.00 96.62 445 ARG A CA 1
ATOM 3307 C C . ARG A 1 445 ? 16.927 -11.604 -27.133 1.00 96.62 445 ARG A C 1
ATOM 3309 O O . ARG A 1 445 ? 16.421 -10.549 -26.760 1.00 96.62 445 ARG A O 1
ATOM 3316 N N . SER A 1 446 ? 18.244 -11.789 -27.194 1.00 96.62 446 SER A N 1
ATOM 3317 C CA . SER A 1 446 ? 19.184 -10.709 -26.893 1.00 96.62 446 SER A CA 1
ATOM 3318 C C . SER A 1 446 ? 18.986 -9.521 -27.833 1.00 96.62 446 SER A C 1
ATOM 3320 O O . SER A 1 446 ? 18.842 -9.683 -29.050 1.00 96.62 446 SER A O 1
ATOM 3322 N N . VAL A 1 447 ? 19.056 -8.318 -27.279 1.00 96.06 447 VAL A N 1
ATOM 3323 C CA . VAL A 1 447 ? 19.071 -7.067 -28.027 1.00 96.06 447 VAL A CA 1
ATOM 3324 C C . VAL A 1 447 ? 20.429 -6.948 -28.716 1.00 96.06 447 VAL A C 1
ATOM 3326 O O . VAL A 1 447 ? 21.427 -6.556 -28.124 1.00 96.06 447 VAL A O 1
ATOM 3329 N N . ARG A 1 448 ? 20.488 -7.346 -29.989 1.00 89.31 448 ARG A N 1
ATOM 3330 C CA . ARG A 1 448 ? 21.691 -7.250 -30.826 1.00 89.31 448 ARG A CA 1
ATOM 3331 C C . ARG A 1 448 ? 21.331 -6.604 -32.156 1.00 89.31 448 ARG A C 1
ATOM 3333 O O . ARG A 1 448 ? 20.656 -7.215 -32.981 1.00 89.31 448 ARG A O 1
ATOM 3340 N N . GLY A 1 449 ? 21.793 -5.374 -32.368 1.00 87.25 449 GLY A N 1
ATOM 3341 C CA . GLY A 1 449 ? 21.505 -4.627 -33.595 1.00 87.25 449 GLY A CA 1
ATOM 3342 C C . GLY A 1 449 ? 20.052 -4.142 -33.702 1.00 87.25 449 GLY A C 1
ATOM 3343 O O . GLY A 1 449 ? 19.207 -4.412 -32.848 1.00 87.25 449 GLY A O 1
ATOM 3344 N N . ASN A 1 450 ? 19.765 -3.366 -34.750 1.00 89.75 450 ASN A N 1
ATOM 3345 C CA . ASN A 1 450 ? 18.482 -2.678 -34.931 1.00 89.75 450 ASN A CA 1
ATOM 3346 C C . ASN A 1 450 ? 17.382 -3.629 -35.448 1.00 89.75 450 ASN A C 1
ATOM 3348 O O . ASN A 1 450 ? 16.978 -3.585 -36.611 1.00 89.75 450 ASN A O 1
ATOM 3352 N N . THR A 1 451 ? 16.921 -4.533 -34.584 1.00 93.88 451 THR A N 1
ATOM 3353 C CA . THR A 1 451 ? 15.877 -5.512 -34.914 1.00 93.88 451 THR A CA 1
ATOM 3354 C C . THR A 1 451 ? 14.471 -4.911 -34.833 1.00 93.88 451 THR A C 1
ATOM 3356 O O . THR A 1 451 ? 14.226 -3.912 -34.155 1.00 93.88 451 THR A O 1
ATOM 3359 N N . THR A 1 452 ? 13.501 -5.535 -35.508 1.00 96.19 452 THR A N 1
ATOM 3360 C CA . THR A 1 452 ? 12.081 -5.150 -35.398 1.00 96.19 452 THR A CA 1
ATOM 3361 C C . THR A 1 452 ? 11.568 -5.241 -33.961 1.00 96.19 452 THR A C 1
ATOM 3363 O O . THR A 1 452 ? 10.872 -4.330 -33.525 1.00 96.19 452 THR A O 1
ATOM 3366 N N . LEU A 1 453 ? 11.965 -6.278 -33.214 1.00 96.69 453 LEU A N 1
ATOM 3367 C CA . LEU A 1 453 ? 11.550 -6.470 -31.824 1.00 96.69 453 LEU A CA 1
ATOM 3368 C C . LEU A 1 453 ? 12.052 -5.339 -30.915 1.00 96.69 453 LEU A C 1
ATOM 3370 O O . LEU A 1 453 ? 11.264 -4.762 -30.171 1.00 96.69 453 LEU A O 1
ATOM 3374 N N . ALA A 1 454 ? 13.328 -4.953 -31.036 1.00 97.00 454 ALA A N 1
ATOM 3375 C CA . ALA A 1 454 ? 13.875 -3.823 -30.282 1.00 97.00 454 ALA A CA 1
ATOM 3376 C C . ALA A 1 454 ? 13.127 -2.517 -30.605 1.00 97.00 454 ALA A C 1
ATOM 3378 O O . ALA A 1 454 ? 12.727 -1.790 -29.699 1.00 97.00 454 ALA A O 1
ATOM 3379 N N . ARG A 1 455 ? 12.839 -2.248 -31.888 1.00 97.56 455 ARG A N 1
ATOM 3380 C CA . ARG A 1 455 ? 12.065 -1.061 -32.300 1.00 97.56 455 ARG A CA 1
ATOM 3381 C C . ARG A 1 455 ? 10.630 -1.061 -31.771 1.00 97.56 455 ARG A C 1
ATOM 3383 O O . ARG A 1 455 ? 10.120 0.008 -31.442 1.00 97.56 455 ARG A O 1
ATOM 3390 N N . GLN A 1 456 ? 9.977 -2.221 -31.710 1.00 98.38 456 GLN A N 1
ATOM 3391 C CA . GLN A 1 456 ? 8.624 -2.364 -31.164 1.00 98.38 456 GLN A CA 1
ATOM 3392 C C . GLN A 1 456 ? 8.599 -2.128 -29.653 1.00 98.38 456 GLN A C 1
ATOM 3394 O O . GLN A 1 456 ? 7.765 -1.359 -29.183 1.00 98.38 456 GLN A O 1
ATOM 3399 N N . PHE A 1 457 ? 9.553 -2.688 -28.911 1.00 98.62 457 PHE A N 1
ATOM 3400 C CA . PHE A 1 457 ? 9.680 -2.447 -27.473 1.00 98.62 457 PHE A CA 1
ATOM 3401 C C . PHE A 1 457 ? 9.968 -0.970 -27.170 1.00 98.62 457 PHE A C 1
ATOM 3403 O O . PHE A 1 457 ? 9.279 -0.342 -26.372 1.00 98.62 457 PHE A O 1
ATOM 3410 N N . MET A 1 458 ? 10.911 -0.362 -27.899 1.00 98.62 458 MET A N 1
ATOM 3411 C CA . MET A 1 458 ? 11.189 1.075 -27.807 1.00 98.62 458 MET A CA 1
ATOM 3412 C C . MET A 1 458 ? 9.957 1.932 -28.134 1.00 98.62 458 MET A C 1
ATOM 3414 O O . MET A 1 458 ? 9.780 3.011 -27.575 1.00 98.62 458 MET A O 1
ATOM 3418 N N . ARG A 1 459 ? 9.111 1.505 -29.080 1.00 98.75 459 ARG A N 1
ATOM 3419 C CA . ARG A 1 459 ? 7.852 2.197 -29.383 1.00 98.75 459 ARG A CA 1
ATOM 3420 C C . ARG A 1 459 ? 6.878 2.091 -28.212 1.00 98.75 459 ARG A C 1
ATOM 3422 O O . ARG A 1 459 ? 6.381 3.126 -27.792 1.00 98.75 459 ARG A O 1
ATOM 3429 N N . ALA A 1 460 ? 6.715 0.904 -27.633 1.00 98.69 460 ALA A N 1
ATOM 3430 C CA . ALA A 1 460 ? 5.870 0.702 -26.461 1.00 98.69 460 ALA A CA 1
ATOM 3431 C C . ALA A 1 460 ? 6.311 1.571 -25.266 1.00 98.69 460 ALA A C 1
ATOM 3433 O O . ALA A 1 460 ? 5.469 2.217 -24.650 1.00 98.69 460 ALA A O 1
ATOM 3434 N N . CYS A 1 461 ? 7.621 1.702 -25.000 1.00 98.81 461 CYS A N 1
ATOM 3435 C CA . CYS A 1 461 ? 8.118 2.655 -23.995 1.00 98.81 461 CYS A CA 1
ATOM 3436 C C . CYS A 1 461 ? 7.645 4.093 -24.280 1.00 98.81 461 CYS A C 1
ATOM 3438 O O . CYS A 1 461 ? 7.151 4.773 -23.382 1.00 98.81 461 CYS A O 1
ATOM 3440 N N . ARG A 1 462 ? 7.765 4.566 -25.532 1.00 98.75 462 ARG A N 1
ATOM 3441 C CA . ARG A 1 462 ? 7.314 5.919 -25.918 1.00 98.75 462 ARG A CA 1
ATOM 3442 C C . ARG A 1 462 ? 5.807 6.078 -25.772 1.00 98.75 462 ARG A C 1
ATOM 3444 O O . ARG A 1 462 ? 5.357 7.113 -25.283 1.00 98.75 462 ARG A O 1
ATOM 3451 N N . ASP A 1 463 ? 5.036 5.071 -26.172 1.00 98.50 463 ASP A N 1
ATOM 3452 C CA . ASP A 1 463 ? 3.574 5.063 -26.069 1.00 98.50 463 ASP A CA 1
ATOM 3453 C C . ASP A 1 463 ? 3.115 5.156 -24.604 1.00 98.50 463 ASP A C 1
ATOM 3455 O O . ASP A 1 463 ? 2.109 5.803 -24.314 1.00 98.50 463 ASP A O 1
ATOM 3459 N N . LEU A 1 464 ? 3.912 4.614 -23.677 1.00 98.44 464 LEU A N 1
ATOM 3460 C CA . LEU A 1 464 ? 3.732 4.699 -22.224 1.00 98.44 464 LEU A CA 1
ATOM 3461 C C . LEU A 1 464 ? 4.369 5.946 -21.587 1.00 98.44 464 LEU A C 1
ATOM 3463 O O . LEU A 1 464 ? 4.456 6.046 -20.369 1.00 98.44 464 LEU A O 1
ATOM 3467 N N . GLY A 1 465 ? 4.813 6.915 -22.388 1.00 98.38 465 GLY A N 1
ATOM 3468 C CA . GLY A 1 465 ? 5.260 8.218 -21.893 1.00 98.38 465 GLY A CA 1
ATOM 3469 C C . GLY A 1 465 ? 6.760 8.366 -21.653 1.00 98.38 465 GLY A C 1
ATOM 3470 O O . GLY A 1 465 ? 7.159 9.425 -21.177 1.00 98.38 465 GLY A O 1
ATOM 3471 N N . ALA A 1 466 ? 7.594 7.388 -22.024 1.00 98.56 466 ALA A N 1
ATOM 3472 C CA . ALA A 1 466 ? 9.042 7.570 -21.971 1.00 98.56 466 ALA A CA 1
ATOM 3473 C C . ALA A 1 466 ? 9.472 8.734 -22.882 1.00 98.56 466 ALA A C 1
ATOM 3475 O O . ALA A 1 466 ? 9.134 8.779 -24.071 1.00 98.56 466 ALA A O 1
ATOM 3476 N N . THR A 1 467 ? 10.236 9.668 -22.322 1.00 98.38 467 THR A N 1
ATOM 3477 C CA . THR A 1 467 ? 10.718 10.881 -22.997 1.00 98.38 467 THR A CA 1
ATOM 3478 C C . THR A 1 467 ? 12.125 10.719 -23.569 1.00 98.38 467 THR A C 1
ATOM 3480 O O . THR A 1 467 ? 12.509 11.454 -24.476 1.00 98.38 467 THR A O 1
ATOM 3483 N N . GLU A 1 468 ? 12.881 9.722 -23.109 1.00 98.31 468 GLU A N 1
ATOM 3484 C CA . GLU A 1 468 ? 14.154 9.310 -23.700 1.00 98.31 468 GLU A CA 1
ATOM 3485 C C . GLU A 1 468 ? 14.131 7.800 -23.938 1.00 98.31 468 GLU A C 1
ATOM 3487 O O . GLU A 1 468 ? 13.921 7.014 -23.019 1.00 98.31 468 GLU A O 1
ATOM 3492 N N . VAL A 1 469 ? 14.298 7.393 -25.200 1.00 98.56 469 VAL A N 1
ATOM 3493 C CA . VAL A 1 469 ? 14.319 5.977 -25.585 1.00 98.56 469 VAL A CA 1
ATOM 3494 C C . VAL A 1 469 ? 15.423 5.745 -26.605 1.00 98.56 469 VAL A C 1
ATOM 3496 O O . VAL A 1 469 ? 15.312 6.185 -27.758 1.00 98.56 469 VAL A O 1
ATOM 3499 N N . LEU A 1 470 ? 16.466 5.038 -26.177 1.00 97.94 470 LEU A N 1
ATOM 3500 C CA . LEU A 1 470 ? 17.690 4.770 -26.932 1.00 97.94 470 LEU A CA 1
ATOM 3501 C C . LEU A 1 470 ? 17.864 3.259 -27.110 1.00 97.94 470 LEU A C 1
ATOM 3503 O O . LEU A 1 470 ? 17.388 2.464 -26.307 1.00 97.94 470 LEU A O 1
ATOM 3507 N N . GLY A 1 471 ? 18.509 2.838 -28.190 1.00 97.06 471 GLY A N 1
ATOM 3508 C CA . GLY A 1 471 ? 18.723 1.419 -28.461 1.00 97.06 471 GLY A CA 1
ATOM 3509 C C . GLY A 1 471 ? 19.716 1.197 -29.594 1.00 97.06 471 GLY A C 1
ATOM 3510 O O . GLY A 1 471 ? 20.454 2.120 -29.960 1.00 97.06 471 GLY A O 1
ATOM 3511 N N . PRO A 1 472 ? 19.748 -0.002 -30.195 1.00 95.75 472 PRO A N 1
ATOM 3512 C CA . PRO A 1 472 ? 20.718 -0.302 -31.235 1.00 95.75 472 PRO A CA 1
ATOM 3513 C C . PRO A 1 472 ? 20.632 0.661 -32.426 1.00 95.75 472 PRO A C 1
ATOM 3515 O O . PRO A 1 472 ? 19.599 0.781 -33.083 1.00 95.75 472 PRO A O 1
ATOM 3518 N N . GLY A 1 473 ? 21.748 1.340 -32.704 1.00 91.12 473 GLY A N 1
ATOM 3519 C CA . GLY A 1 473 ? 21.836 2.461 -33.650 1.00 91.12 473 GLY A CA 1
ATOM 3520 C C . GLY A 1 473 ? 22.149 3.797 -32.965 1.00 91.12 473 GLY A C 1
ATOM 3521 O O . GLY A 1 473 ? 22.723 4.683 -33.592 1.00 91.12 473 GLY A O 1
ATOM 3522 N N . ASN A 1 474 ? 21.867 3.925 -31.666 1.00 94.50 474 ASN A N 1
ATOM 3523 C CA . ASN A 1 474 ? 22.344 5.025 -30.834 1.00 94.50 474 ASN A CA 1
ATOM 3524 C C . ASN A 1 474 ? 23.733 4.705 -30.257 1.00 94.50 474 ASN A C 1
ATOM 3526 O O . ASN A 1 474 ? 24.043 3.564 -29.899 1.00 94.50 474 ASN A O 1
ATOM 3530 N N . ARG A 1 475 ? 24.585 5.732 -30.136 1.00 92.88 475 ARG A N 1
ATOM 3531 C CA . ARG A 1 475 ? 25.927 5.606 -29.545 1.00 92.88 475 ARG A CA 1
ATOM 3532 C C . ARG A 1 475 ? 25.824 5.026 -28.131 1.00 92.88 475 ARG A C 1
ATOM 3534 O O . ARG A 1 475 ? 25.096 5.571 -27.313 1.00 92.88 475 ARG A O 1
ATOM 3541 N N . GLY A 1 476 ? 26.563 3.952 -27.849 1.00 90.12 476 GLY A N 1
ATOM 3542 C CA . GLY A 1 476 ? 26.604 3.307 -26.527 1.00 90.12 476 GLY A CA 1
ATOM 3543 C C . GLY A 1 476 ? 25.480 2.303 -26.233 1.00 90.12 476 GLY A C 1
ATOM 3544 O O . GLY A 1 476 ? 25.529 1.665 -25.192 1.00 90.12 476 GLY A O 1
ATOM 3545 N N . HIS A 1 477 ? 24.522 2.107 -27.147 1.00 95.00 477 HIS A N 1
ATOM 3546 C CA . HIS A 1 477 ? 23.306 1.314 -26.898 1.00 95.00 477 HIS A CA 1
ATOM 3547 C C . HIS A 1 477 ? 23.154 0.136 -27.878 1.00 95.00 477 HIS A C 1
ATOM 3549 O O . HIS A 1 477 ? 22.055 -0.279 -28.226 1.00 95.00 477 HIS A O 1
ATOM 3555 N N . SER A 1 478 ? 24.255 -0.419 -28.394 1.00 93.75 478 SER A N 1
ATOM 3556 C CA . SER A 1 478 ? 24.202 -1.500 -29.396 1.00 93.75 478 SER A CA 1
ATOM 3557 C C . SER A 1 478 ? 23.688 -2.841 -28.855 1.00 93.75 478 SER A C 1
ATOM 3559 O O . SER A 1 478 ? 23.279 -3.688 -29.654 1.00 93.75 478 SER A O 1
ATOM 3561 N N . GLY A 1 479 ? 23.754 -3.036 -27.533 1.00 95.06 479 GLY A N 1
ATOM 3562 C CA . GLY A 1 479 ? 23.449 -4.295 -26.844 1.00 95.06 479 GLY A CA 1
ATOM 3563 C C . GLY A 1 479 ? 22.247 -4.256 -25.894 1.00 95.06 479 GLY A C 1
ATOM 3564 O O . GLY A 1 479 ? 21.982 -5.255 -25.239 1.00 95.06 479 GLY A O 1
ATOM 3565 N N . HIS A 1 480 ? 21.556 -3.121 -25.777 1.00 96.88 480 HIS A N 1
ATOM 3566 C CA . HIS A 1 480 ? 20.410 -2.961 -24.880 1.00 96.88 480 HIS A CA 1
ATOM 3567 C C . HIS A 1 480 ? 19.471 -1.859 -25.387 1.00 96.88 480 HIS A C 1
ATOM 3569 O O . HIS A 1 480 ? 19.839 -1.055 -26.245 1.00 96.88 480 HIS A O 1
ATOM 3575 N N . VAL A 1 481 ? 18.249 -1.837 -24.865 1.00 98.62 481 VAL A N 1
ATOM 3576 C CA . VAL A 1 481 ? 17.304 -0.725 -24.982 1.00 98.62 481 VAL A CA 1
ATOM 3577 C C . VAL A 1 481 ? 17.277 0.020 -23.656 1.00 98.62 481 VAL A C 1
ATOM 3579 O O . VAL A 1 481 ? 17.118 -0.605 -22.616 1.00 98.62 481 VAL A O 1
ATOM 3582 N N . HIS A 1 482 ? 17.390 1.339 -23.718 1.00 98.56 482 HIS A N 1
ATOM 3583 C CA . HIS A 1 482 ? 17.231 2.258 -22.600 1.00 98.56 482 HIS A CA 1
ATOM 3584 C C . HIS A 1 482 ? 15.881 2.970 -22.723 1.00 98.56 482 HIS A C 1
ATOM 3586 O O . HIS A 1 482 ? 15.579 3.519 -23.791 1.00 98.56 482 HIS A O 1
ATOM 3592 N N . CYS A 1 483 ? 15.084 2.993 -21.656 1.00 98.75 483 CYS A N 1
ATOM 3593 C CA . CYS A 1 483 ? 13.827 3.743 -21.583 1.00 98.75 483 CYS A CA 1
ATOM 3594 C C . CYS A 1 483 ? 13.795 4.613 -20.318 1.00 98.75 483 CYS A C 1
ATOM 3596 O O . CYS A 1 483 ? 14.050 4.100 -19.230 1.00 98.75 483 CYS A O 1
ATOM 3598 N N . ALA A 1 484 ? 13.434 5.897 -20.448 1.00 98.56 484 ALA A N 1
ATOM 3599 C CA . ALA A 1 484 ? 13.343 6.826 -19.321 1.00 98.56 484 ALA A CA 1
ATOM 3600 C C . ALA A 1 484 ? 12.146 7.798 -19.386 1.00 98.56 484 ALA A C 1
ATOM 3602 O O . ALA A 1 484 ? 11.830 8.319 -20.461 1.00 98.56 484 ALA A O 1
ATOM 3603 N N . TRP A 1 485 ? 11.523 8.078 -18.230 1.00 97.19 485 TRP A N 1
ATOM 3604 C CA . TRP A 1 485 ? 10.273 8.850 -18.057 1.00 97.19 485 TRP A CA 1
ATOM 3605 C C . TRP A 1 485 ? 10.493 10.286 -1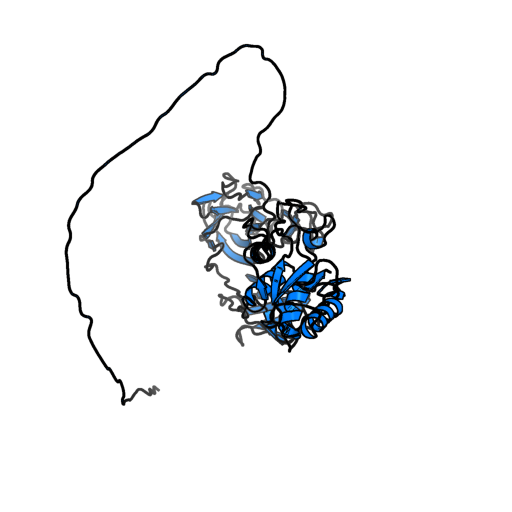7.611 1.00 97.19 485 TRP A C 1
ATOM 3607 O O . TRP A 1 485 ? 11.181 10.529 -16.592 1.00 97.19 485 TRP A O 1
#

pLDDT: mean 77.92, std 21.75, range [27.11, 98.81]